Protein AF-0000000086641698 (afdb_homodimer)

Organism: NCBI:txid1208366

Solvent-accessible surface area (backbone atoms only — not comparable to full-atom values): 27153 Å² total; per-residue (Å²): 134,84,74,80,76,76,81,77,78,79,75,74,77,70,76,66,79,63,76,52,84,82,60,64,44,71,42,76,59,88,36,55,26,31,39,32,18,18,90,79,45,37,38,36,30,27,41,61,54,56,45,36,65,52,12,66,53,47,30,50,51,52,49,49,42,51,72,50,19,80,59,59,60,60,48,51,89,94,54,63,51,75,45,80,40,60,89,43,60,41,68,28,50,52,45,49,49,27,45,26,51,39,20,39,66,83,50,67,71,73,55,70,70,46,48,31,47,29,22,53,49,23,55,74,36,59,32,37,72,40,39,45,43,52,49,60,56,68,56,61,61,59,70,87,73,57,84,45,69,67,57,36,49,45,48,29,53,23,17,57,54,50,68,35,49,67,44,24,18,54,29,39,24,44,52,40,69,75,44,88,69,85,49,57,68,60,13,67,68,34,97,48,46,68,59,22,46,53,50,40,51,38,39,54,50,39,36,54,50,22,61,75,67,72,44,95,56,54,43,47,51,60,24,48,76,66,45,84,87,47,48,74,53,87,44,92,82,49,82,57,64,81,65,75,112,137,81,76,79,75,75,81,76,76,78,76,74,78,70,76,65,81,61,75,52,84,82,61,64,43,71,42,75,61,89,36,53,26,30,39,32,18,17,89,79,46,36,38,36,30,27,41,60,55,58,46,35,65,51,12,67,53,48,30,53,51,53,49,49,42,50,62,73,48,58,63,63,57,56,40,51,89,93,53,63,46,74,44,80,39,60,89,42,60,41,68,27,49,52,46,49,50,26,44,26,52,39,21,38,68,82,52,69,73,73,55,69,70,46,49,32,48,28,23,53,49,23,54,74,34,59,31,36,72,37,38,45,42,53,47,58,56,66,56,62,60,58,70,87,74,58,85,45,71,67,57,35,50,45,48,28,53,23,18,57,54,49,67,35,48,66,44,24,17,54,30,40,22,44,51,40,70,76,44,87,69,85,48,58,70,60,14,67,67,34,96,47,46,67,59,22,45,52,51,40,52,38,39,52,51,38,36,55,51,22,61,75,67,72,44,95,57,54,42,46,50,59,25,48,76,66,47,83,89,46,48,74,54,86,44,91,81,49,83,57,62,83,65,76,113

Radius of gyration: 26.43 Å; Cα contacts (8 Å, |Δi|>4): 694; chains: 2; bounding box: 68×69×90 Å

InterPro domains:
  IPR000210 BTB/POZ domain [PF00651] (33-127)
  IPR000210 BTB/POZ domain [PS50097] (31-109)
  IPR011333 SKP1/BTB/POZ domain superfamily [G3DSA:3.30.710.10] (27-139)
  IPR011333 SKP1/BTB/POZ domain superfamily [SSF54695] (33-128)

pLDDT: mean 86.02, std 19.53, range [28.25, 98.62]

Structure (mmCIF, N/CA/C/O backbone):
data_AF-0000000086641698-model_v1
#
loop_
_entity.id
_entity.type
_entity.pdbx_description
1 polymer 'BTB domain-containing protein'
#
loop_
_atom_site.group_PDB
_atom_site.id
_atom_site.type_symbol
_atom_site.label_atom_id
_atom_site.label_alt_id
_atom_site.label_comp_id
_atom_site.label_asym_id
_atom_site.label_entity_id
_atom_site.label_seq_id
_atom_site.pdbx_PDB_ins_code
_atom_site.Cartn_x
_atom_site.Cartn_y
_atom_site.Cartn_z
_atom_site.occupancy
_atom_site.B_iso_or_equiv
_atom_site.auth_seq_id
_atom_site.auth_comp_id
_atom_site.auth_asym_id
_atom_site.auth_atom_id
_atom_site.pdbx_PDB_model_num
ATOM 1 N N . MET A 1 1 ? -33.281 34.219 -40.094 1 29.45 1 MET A N 1
ATOM 2 C CA . MET A 1 1 ? -31.969 33.594 -40.031 1 29.45 1 MET A CA 1
ATOM 3 C C . MET A 1 1 ? -31.844 32.719 -38.75 1 29.45 1 MET A C 1
ATOM 5 O O . MET A 1 1 ? -31.984 33.219 -37.656 1 29.45 1 MET A O 1
ATOM 9 N N . SER A 1 2 ? -32.188 31.422 -38.844 1 29.84 2 SER A N 1
ATOM 10 C CA . SER A 1 2 ? -32.469 30.391 -37.844 1 29.84 2 SER A CA 1
ATOM 11 C C . SER A 1 2 ? -31.203 30.047 -37.031 1 29.84 2 SER A C 1
ATOM 13 O O . SER A 1 2 ? -30.125 29.859 -37.594 1 29.84 2 SER A O 1
ATOM 15 N N . ALA A 1 3 ? -31.156 30.562 -35.781 1 38.22 3 ALA A N 1
ATOM 16 C CA . ALA A 1 3 ? -30.062 30.469 -34.844 1 38.22 3 ALA A CA 1
ATOM 17 C C . ALA A 1 3 ? -29.594 29.016 -34.688 1 38.22 3 ALA A C 1
ATOM 19 O O . ALA A 1 3 ? -30.422 28.109 -34.5 1 38.22 3 ALA A O 1
ATOM 20 N N . PRO A 1 4 ? -28.344 28.719 -35.125 1 36.47 4 PRO A N 1
ATOM 21 C CA . PRO A 1 4 ? -27.922 27.312 -35.125 1 36.47 4 PRO A CA 1
ATOM 22 C C . PRO A 1 4 ? -27.953 26.688 -33.75 1 36.47 4 PRO A C 1
ATOM 24 O O . PRO A 1 4 ? -27.812 27.391 -32.75 1 36.47 4 PRO A O 1
ATOM 27 N N . SER A 1 5 ? -28.781 25.594 -33.531 1 37.72 5 SER A N 1
ATOM 28 C CA . SER A 1 5 ? -29.031 24.828 -32.344 1 37.72 5 SER A CA 1
ATOM 29 C C . SER A 1 5 ? -27.734 24.328 -31.703 1 37.72 5 SER A C 1
ATOM 31 O O . SER A 1 5 ? -26.812 23.922 -32.406 1 37.72 5 SER A O 1
ATOM 33 N N . PRO A 1 6 ? -27.375 24.875 -30.516 1 36.81 6 PRO A N 1
ATOM 34 C CA . PRO A 1 6 ? -26.094 24.578 -29.875 1 36.81 6 PRO A CA 1
ATOM 35 C C . PRO A 1 6 ? -25.781 23.094 -29.828 1 36.81 6 PRO A C 1
ATOM 37 O O . PRO A 1 6 ? -26.688 22.266 -29.828 1 36.81 6 PRO A O 1
ATOM 40 N N . PRO A 1 7 ? -24.562 22.641 -30.312 1 34.31 7 PRO A N 1
ATOM 41 C CA . PRO A 1 7 ? -24.188 21.219 -30.344 1 34.31 7 PRO A CA 1
ATOM 42 C C . PRO A 1 7 ? -24.375 20.531 -28.984 1 34.31 7 PRO A C 1
ATOM 44 O O . PRO A 1 7 ? -24.312 21.172 -27.953 1 34.31 7 PRO A O 1
ATOM 47 N N . THR A 1 8 ? -25.234 19.484 -28.938 1 31.66 8 THR A N 1
ATOM 48 C CA . THR A 1 8 ? -25.578 18.578 -27.844 1 31.66 8 THR A CA 1
ATOM 49 C C . THR A 1 8 ? -24.312 18.078 -27.141 1 31.66 8 THR A C 1
ATOM 51 O O . THR A 1 8 ? -23.375 17.641 -27.812 1 31.66 8 THR A O 1
ATOM 54 N N . ALA A 1 9 ? -24.094 18.5 -25.938 1 30.19 9 ALA A N 1
ATOM 55 C CA . ALA A 1 9 ? -23.047 18.141 -25 1 30.19 9 ALA A CA 1
ATOM 56 C C . ALA A 1 9 ? -22.797 16.625 -25.016 1 30.19 9 ALA A C 1
ATOM 58 O O . ALA A 1 9 ? -23.734 15.836 -24.906 1 30.19 9 ALA A O 1
ATOM 59 N N . ASP A 1 10 ? -21.766 16.125 -25.688 1 28.59 10 ASP A N 1
ATOM 60 C CA . ASP A 1 10 ? -21.281 14.75 -25.734 1 28.59 10 ASP A CA 1
ATOM 61 C C . ASP A 1 10 ? -21.25 14.125 -24.344 1 28.59 10 ASP A C 1
ATOM 63 O O . ASP A 1 10 ? -20.734 14.719 -23.406 1 28.59 10 ASP A O 1
ATOM 67 N N . ASN A 1 11 ? -22.344 13.398 -24 1 29.94 11 ASN A N 1
ATOM 68 C CA . ASN A 1 11 ? -22.531 12.523 -22.844 1 29.94 11 ASN A CA 1
ATOM 69 C C . ASN A 1 11 ? -21.25 11.758 -22.5 1 29.94 11 ASN A C 1
ATOM 71 O O . ASN A 1 11 ? -20.797 10.93 -23.297 1 29.94 11 ASN A O 1
ATOM 75 N N . GLY A 1 12 ? -20.312 12.414 -21.922 1 28.98 12 GLY A N 1
ATOM 76 C CA . GLY A 1 12 ? -19.141 11.75 -21.391 1 28.98 12 GLY A CA 1
ATOM 77 C C . GLY A 1 12 ? -19.422 10.367 -20.844 1 28.98 12 GLY A C 1
ATOM 78 O O . GLY A 1 12 ? -20.391 10.172 -20.094 1 28.98 12 GLY A O 1
ATOM 79 N N . ASN A 1 13 ? -19.109 9.305 -21.594 1 28.78 13 ASN A N 1
ATOM 80 C CA . ASN A 1 13 ? -19.141 7.867 -21.344 1 28.78 13 ASN A CA 1
ATOM 81 C C . ASN A 1 13 ? -18.703 7.535 -19.922 1 28.78 13 ASN A C 1
ATOM 83 O O . ASN A 1 13 ? -17.516 7.621 -19.609 1 28.78 13 ASN A O 1
ATOM 87 N N . LYS A 1 14 ? -19.438 7.914 -18.953 1 30.73 14 LYS A N 1
ATOM 88 C CA . LYS A 1 14 ? -19.281 7.258 -17.656 1 30.73 14 LYS A CA 1
ATOM 89 C C . LYS A 1 14 ? -19.047 5.758 -17.812 1 30.73 14 LYS A C 1
ATOM 91 O O . LYS A 1 14 ? -19.953 5.012 -18.172 1 30.73 14 LYS A O 1
ATOM 96 N N . ASN A 1 15 ? -17.984 5.309 -18.312 1 30.55 15 ASN A N 1
ATOM 97 C CA . ASN A 1 15 ? -17.656 3.891 -18.312 1 30.55 15 ASN A CA 1
ATOM 98 C C . ASN A 1 15 ? -18.125 3.197 -17.047 1 30.55 15 ASN A C 1
ATOM 100 O O . ASN A 1 15 ? -17.531 3.363 -15.977 1 30.55 15 ASN A O 1
ATOM 104 N N . SER A 1 16 ? -19.406 3.166 -16.828 1 32.75 16 SER A N 1
ATOM 105 C CA . SER A 1 16 ? -20.016 2.234 -15.883 1 32.75 16 SER A CA 1
ATOM 106 C C . SER A 1 16 ? -19.328 0.874 -15.93 1 32.75 16 SER A C 1
ATOM 108 O O . SER A 1 16 ? -19.281 0.229 -16.984 1 32.75 16 SER A O 1
ATOM 110 N N . PHE A 1 17 ? -18.281 0.65 -15.312 1 34.56 17 PHE A N 1
ATOM 111 C CA . PHE A 1 17 ? -17.891 -0.729 -15.047 1 34.56 17 PHE A CA 1
ATOM 112 C C . PHE A 1 17 ? -19.109 -1.594 -14.766 1 34.56 17 PHE A C 1
ATOM 114 O O . PHE A 1 17 ? -19.562 -1.683 -13.625 1 34.56 17 PHE A O 1
ATOM 121 N N . ILE A 1 18 ? -20.156 -1.418 -15.438 1 35.5 18 ILE A N 1
ATOM 122 C CA . ILE A 1 18 ? -21.172 -2.457 -15.383 1 35.5 18 ILE A CA 1
ATOM 123 C C . ILE A 1 18 ? -20.531 -3.828 -15.555 1 35.5 18 ILE A C 1
ATOM 125 O O . ILE A 1 18 ? -19.953 -4.121 -16.609 1 35.5 18 ILE A O 1
ATOM 129 N N . LEU A 1 19 ? -19.906 -4.496 -14.539 1 41.38 19 LEU A N 1
ATOM 130 C CA . LEU A 1 19 ? -19.734 -5.938 -14.688 1 41.38 19 LEU A CA 1
ATOM 131 C C . LEU A 1 19 ? -20.891 -6.547 -15.453 1 41.38 19 LEU A C 1
ATOM 133 O O . LEU A 1 19 ? -22.016 -6.625 -14.938 1 41.38 19 LEU A O 1
ATOM 137 N N . SER A 1 20 ? -21.203 -6.246 -16.547 1 41.31 20 SER A N 1
ATOM 138 C CA . SER A 1 20 ? -22.203 -7.043 -17.234 1 41.31 20 SER A CA 1
ATOM 139 C C . SER A 1 20 ? -22.156 -8.5 -16.781 1 41.31 20 SER A C 1
ATOM 141 O O . SER A 1 20 ? -21.141 -8.969 -16.281 1 41.31 20 SER A O 1
ATOM 143 N N . ALA A 1 21 ? -23.297 -9.297 -16.734 1 44.22 21 ALA A N 1
ATOM 144 C CA . ALA A 1 21 ? -23.547 -10.68 -16.344 1 44.22 21 ALA A CA 1
ATOM 145 C C . ALA A 1 21 ? -22.328 -11.555 -16.594 1 44.22 21 ALA A C 1
ATOM 147 O O . ALA A 1 21 ? -21.984 -12.398 -15.758 1 44.22 21 ALA A O 1
ATOM 148 N N . VAL A 1 22 ? -21.688 -11.648 -17.828 1 52.91 22 VAL A N 1
ATOM 149 C CA . VAL A 1 22 ? -20.875 -12.75 -18.328 1 52.91 22 VAL A CA 1
ATOM 150 C C . VAL A 1 22 ? -19.406 -12.492 -18.016 1 52.91 22 VAL A C 1
ATOM 152 O O . VAL A 1 22 ? -18.578 -13.406 -18.078 1 52.91 22 VAL A O 1
ATOM 155 N N . ASP A 1 23 ? -18.906 -11.25 -17.672 1 78.38 23 ASP A N 1
ATOM 156 C CA . ASP A 1 23 ? -17.453 -11.102 -17.734 1 78.38 23 ASP A CA 1
ATOM 157 C C . ASP A 1 23 ? -16.812 -11.445 -16.391 1 78.38 23 ASP A C 1
ATOM 159 O O . ASP A 1 23 ? -17.266 -10.977 -15.352 1 78.38 23 ASP A O 1
ATOM 163 N N . ILE A 1 24 ? -16.188 -12.508 -16.375 1 89.75 24 ILE A N 1
ATOM 164 C CA . ILE A 1 24 ? -15.438 -13.008 -15.234 1 89.75 24 ILE A CA 1
ATOM 165 C C . ILE A 1 24 ? -14.242 -12.102 -14.961 1 89.75 24 ILE A C 1
ATOM 167 O O . ILE A 1 24 ? -13.375 -11.938 -15.82 1 89.75 24 ILE A O 1
ATOM 171 N N . ALA A 1 25 ? -14.281 -11.32 -13.836 1 94.69 25 ALA A N 1
ATOM 172 C CA . ALA A 1 25 ? -13.133 -10.508 -13.438 1 94.69 25 ALA A CA 1
ATOM 173 C C . ALA A 1 25 ? -11.945 -11.391 -13.062 1 94.69 25 ALA A C 1
ATOM 175 O O . ALA A 1 25 ? -12.117 -12.422 -12.398 1 94.69 25 ALA A O 1
ATOM 176 N N . GLN A 1 26 ? -10.766 -10.984 -13.5 1 94.69 26 GLN A N 1
ATOM 177 C CA . GLN A 1 26 ? -9.57 -11.781 -13.25 1 94.69 26 GLN A CA 1
ATOM 178 C C . GLN A 1 26 ? -8.703 -11.141 -12.164 1 94.69 26 GLN A C 1
ATOM 180 O O . GLN A 1 26 ? -8.453 -9.938 -12.195 1 94.69 26 GLN A O 1
ATOM 185 N N . VAL A 1 27 ? -8.289 -11.859 -11.18 1 95.75 27 VAL A N 1
ATOM 186 C CA . VAL A 1 27 ? -7.242 -11.492 -10.234 1 95.75 27 VAL A CA 1
ATOM 187 C C . VAL A 1 27 ? -6.016 -12.375 -10.453 1 95.75 27 VAL A C 1
ATOM 189 O O . VAL A 1 27 ? -6.023 -13.555 -10.109 1 95.75 27 VAL A O 1
ATOM 192 N N . GLY A 1 28 ? -4.938 -11.75 -10.938 1 93.44 28 GLY A N 1
ATOM 193 C CA . GLY A 1 28 ? -3.791 -12.547 -11.344 1 93.44 28 GLY A CA 1
ATOM 194 C C . GLY A 1 28 ? -4.051 -13.375 -12.594 1 93.44 28 GLY A C 1
ATOM 195 O O . GLY A 1 28 ? -4.895 -13.016 -13.414 1 93.44 28 GLY A O 1
ATOM 196 N N . GLU A 1 29 ? -3.189 -14.43 -12.688 1 88.56 29 GLU A N 1
ATOM 197 C CA . GLU A 1 29 ? -3.322 -15.305 -13.844 1 88.56 29 GLU A CA 1
ATOM 198 C C . GLU A 1 29 ? -3.541 -16.75 -13.422 1 88.56 29 GLU A C 1
ATOM 200 O O . GLU A 1 29 ? -3.082 -17.172 -12.359 1 88.56 29 GLU A O 1
ATOM 205 N N . ASN A 1 30 ? -4.383 -17.469 -14.188 1 86.5 30 ASN A N 1
ATOM 206 C CA . ASN A 1 30 ? -4.57 -18.906 -14.07 1 86.5 30 ASN A CA 1
ATOM 207 C C . ASN A 1 30 ? -5.191 -19.281 -12.727 1 86.5 30 ASN A C 1
ATOM 209 O O . ASN A 1 30 ? -4.773 -20.25 -12.086 1 86.5 30 ASN A O 1
ATOM 213 N N . GLY A 1 31 ? -6.125 -18.438 -12.32 1 89.38 31 GLY A N 1
ATOM 214 C CA . GLY A 1 31 ? -6.883 -18.812 -11.141 1 89.38 31 GLY A CA 1
ATOM 215 C C . GLY A 1 31 ? -7.738 -20.047 -11.344 1 89.38 31 GLY A C 1
ATOM 216 O O . GLY A 1 31 ? -8.312 -20.25 -12.422 1 89.38 31 GLY A O 1
ATOM 217 N N . HIS A 1 32 ? -7.855 -20.844 -10.312 1 87.88 32 HIS A N 1
ATOM 218 C CA . HIS A 1 32 ? -8.586 -22.094 -10.492 1 87.88 32 HIS A CA 1
ATOM 219 C C . HIS A 1 32 ? -9.852 -22.109 -9.648 1 87.88 32 HIS A C 1
ATOM 221 O O . HIS A 1 32 ? -10.469 -23.172 -9.484 1 87.88 32 HIS A O 1
ATOM 227 N N . VAL A 1 33 ? -10.227 -21.062 -9.055 1 93.19 33 VAL A N 1
ATOM 228 C CA . VAL A 1 33 ? -11.477 -20.906 -8.312 1 93.19 33 VAL A CA 1
ATOM 229 C C . VAL A 1 33 ? -12.281 -19.75 -8.883 1 93.19 33 VAL A C 1
ATOM 231 O O . VAL A 1 33 ? -11.719 -18.734 -9.289 1 93.19 33 VAL A O 1
ATOM 234 N N . ILE A 1 34 ? -13.547 -19.891 -8.922 1 95.06 34 ILE A N 1
ATOM 235 C CA . ILE A 1 34 ? -14.461 -18.812 -9.289 1 95.06 34 ILE A CA 1
ATOM 236 C C . ILE A 1 34 ? -15.305 -18.422 -8.086 1 95.06 34 ILE A C 1
ATOM 238 O O . ILE A 1 34 ? -16.031 -19.25 -7.527 1 95.06 34 ILE A O 1
ATOM 242 N N . LEU A 1 35 ? -15.188 -17.234 -7.625 1 95.5 35 LEU A N 1
ATOM 243 C CA . LEU A 1 35 ? -16.062 -16.688 -6.605 1 95.5 35 LEU A CA 1
ATOM 244 C C . LEU A 1 35 ? -17.328 -16.078 -7.234 1 95.5 35 LEU A C 1
ATOM 246 O O . LEU A 1 35 ? -17.234 -15.25 -8.141 1 95.5 35 LEU A O 1
ATOM 250 N N . VAL A 1 36 ? -18.438 -16.547 -6.852 1 96.31 36 VAL A N 1
ATOM 251 C CA . VAL A 1 36 ? -19.719 -15.969 -7.258 1 96.31 36 VAL A CA 1
ATOM 252 C C . VAL A 1 36 ? -20.234 -15.047 -6.164 1 96.31 36 VAL A C 1
ATOM 254 O O . VAL A 1 36 ? -20.688 -15.508 -5.109 1 96.31 36 VAL A O 1
ATOM 257 N N . VAL A 1 37 ? -20.281 -13.773 -6.438 1 96.75 37 VAL A N 1
ATOM 258 C CA . VAL A 1 37 ? -20.359 -12.797 -5.355 1 96.75 37 VAL A CA 1
ATOM 259 C C . VAL A 1 37 ? -21.625 -11.969 -5.496 1 96.75 37 VAL A C 1
ATOM 261 O O . VAL A 1 37 ? -21.922 -11.453 -6.574 1 96.75 37 VAL A O 1
ATOM 264 N N . GLY A 1 38 ? -22.391 -11.82 -4.391 1 95.06 38 GLY A N 1
ATOM 265 C CA . GLY A 1 38 ? -23.516 -10.906 -4.285 1 95.06 38 GLY A CA 1
ATOM 266 C C . GLY A 1 38 ? -24.75 -11.391 -5.016 1 95.06 38 GLY A C 1
ATOM 267 O O . GLY A 1 38 ? -24.719 -12.438 -5.66 1 95.06 38 GLY A O 1
ATOM 268 N N . PRO A 1 39 ? -25.75 -10.586 -4.883 1 91.69 39 PRO A N 1
ATOM 269 C CA . PRO A 1 39 ? -27.031 -10.938 -5.531 1 91.69 39 PRO A CA 1
ATOM 270 C C . PRO A 1 39 ? -26.938 -10.898 -7.055 1 91.69 39 PRO A C 1
ATOM 272 O O . PRO A 1 39 ? -27.672 -11.625 -7.738 1 91.69 39 PRO A O 1
ATOM 275 N N . GLN A 1 40 ? -26.047 -10.141 -7.594 1 90.44 40 GLN A N 1
ATOM 276 C CA . GLN A 1 40 ? -25.859 -10.031 -9.039 1 90.44 40 GLN A CA 1
ATOM 277 C C . GLN A 1 40 ? -25 -11.164 -9.578 1 90.44 40 GLN A C 1
ATOM 279 O O . GLN A 1 40 ? -24.812 -11.289 -10.789 1 90.44 40 GLN A O 1
ATOM 284 N N . GLN A 1 41 ? -24.438 -11.891 -8.719 1 93.69 41 GLN A N 1
ATOM 285 C CA . GLN A 1 41 ? -23.641 -13.078 -9.047 1 93.69 41 GLN A CA 1
ATOM 286 C C . GLN A 1 41 ? -22.438 -12.711 -9.898 1 93.69 41 GLN A C 1
ATOM 288 O O . GLN A 1 41 ? -22.188 -13.352 -10.93 1 93.69 41 GLN A O 1
ATOM 293 N N . GLY A 1 42 ? -21.781 -11.641 -9.5 1 95.06 42 GLY A N 1
ATOM 294 C CA . GLY A 1 42 ? -20.516 -11.336 -10.148 1 95.06 42 GLY A CA 1
ATOM 295 C C . GLY A 1 42 ? -19.469 -12.422 -9.953 1 95.06 42 GLY A C 1
ATOM 296 O O . GLY A 1 42 ? -19.375 -13.008 -8.875 1 95.06 42 GLY A O 1
ATOM 297 N N . LYS A 1 43 ? -18.703 -12.688 -11.016 1 96.25 43 LYS A N 1
ATOM 298 C CA . LYS A 1 43 ? -17.734 -13.781 -10.961 1 96.25 43 LYS A CA 1
ATOM 299 C C . LYS A 1 43 ? -16.312 -13.25 -10.945 1 96.25 43 LYS A C 1
ATOM 301 O O . LYS A 1 43 ? -15.977 -12.312 -11.68 1 96.25 43 LYS A O 1
ATOM 306 N N . ILE A 1 44 ? -15.516 -13.844 -10.102 1 96.88 44 ILE A N 1
ATOM 307 C CA . ILE A 1 44 ? -14.109 -13.492 -9.953 1 96.88 44 ILE A CA 1
ATOM 308 C C . ILE A 1 44 ? -13.25 -14.758 -10.008 1 96.88 44 ILE A C 1
ATOM 310 O O . ILE A 1 44 ? -13.469 -15.695 -9.242 1 96.88 44 ILE A O 1
ATOM 314 N N . GLN A 1 45 ? -12.398 -14.766 -10.945 1 96 45 GLN A N 1
ATOM 315 C CA . GLN A 1 45 ? -11.461 -15.883 -11.039 1 96 45 GLN A CA 1
ATOM 316 C C . GLN A 1 45 ? -10.156 -15.578 -10.312 1 96 45 GLN A C 1
ATOM 318 O O . GLN A 1 45 ? -9.523 -14.547 -10.562 1 96 45 GLN A O 1
ATOM 323 N N . VAL A 1 46 ? -9.773 -16.453 -9.352 1 95.5 46 VAL A N 1
ATOM 324 C CA . VAL A 1 46 ? -8.617 -16.219 -8.492 1 95.5 46 VAL A CA 1
ATOM 325 C C . VAL A 1 46 ? -8.07 -17.547 -7.98 1 95.5 46 VAL A C 1
ATOM 327 O O . VAL A 1 46 ? -8.727 -18.578 -8.094 1 95.5 46 VAL A O 1
ATOM 330 N N . SER A 1 47 ? -6.879 -17.562 -7.523 1 93.44 47 SER A N 1
ATOM 331 C CA . SER A 1 47 ? -6.25 -18.75 -6.973 1 93.44 47 SER A CA 1
ATOM 332 C C . SER A 1 47 ? -6.703 -19 -5.535 1 93.44 47 SER A C 1
ATOM 334 O O . SER A 1 47 ? -6.738 -18.078 -4.723 1 93.44 47 SER A O 1
ATOM 336 N N . SER A 1 48 ? -7 -20.281 -5.199 1 92.75 48 SER A N 1
ATOM 337 C CA . SER A 1 48 ? -7.348 -20.625 -3.826 1 92.75 48 SER A CA 1
ATOM 338 C C . SER A 1 48 ? -6.152 -20.453 -2.893 1 92.75 48 SER A C 1
ATOM 340 O O . SER A 1 48 ? -6.316 -20.078 -1.729 1 92.75 48 SER A O 1
ATOM 342 N N . ASP A 1 49 ? -4.934 -20.75 -3.432 1 93 49 ASP A N 1
ATOM 343 C CA . ASP A 1 49 ? -3.725 -20.594 -2.623 1 93 49 ASP A CA 1
ATOM 344 C C . ASP A 1 49 ? -3.562 -19.156 -2.15 1 93 49 ASP A C 1
ATOM 346 O O . ASP A 1 49 ? -3.178 -18.906 -1.005 1 93 49 ASP A O 1
ATOM 350 N N . PHE A 1 50 ? -3.857 -18.297 -3.02 1 96.69 50 PHE A N 1
ATOM 351 C CA . PHE A 1 50 ? -3.754 -16.891 -2.678 1 96.69 50 PHE A CA 1
ATOM 352 C C . PHE A 1 50 ? -4.777 -16.516 -1.614 1 96.69 50 PHE A C 1
ATOM 354 O O . PHE A 1 50 ? -4.441 -15.859 -0.623 1 96.69 50 PHE A O 1
ATOM 361 N N . LEU A 1 51 ? -6.031 -16.875 -1.784 1 96.94 51 LEU A N 1
ATOM 362 C CA . LEU A 1 51 ? -7.094 -16.562 -0.836 1 96.94 51 LEU A CA 1
ATOM 363 C C . LEU A 1 51 ? -6.77 -17.125 0.548 1 96.94 51 LEU A C 1
ATOM 365 O O . LEU A 1 51 ? -6.914 -16.422 1.551 1 96.94 51 LEU A O 1
ATOM 369 N N . LYS A 1 52 ? -6.344 -18.391 0.576 1 95.81 52 LYS A N 1
ATOM 370 C CA . LYS A 1 52 ? -5.977 -19.016 1.846 1 95.81 52 LYS A CA 1
ATOM 371 C C . LYS A 1 52 ? -4.82 -18.266 2.506 1 95.81 52 LYS A C 1
ATOM 373 O O . LYS A 1 52 ? -4.762 -18.172 3.734 1 95.81 52 LYS A O 1
ATOM 378 N N . TYR A 1 53 ? -3.971 -17.812 1.728 1 96.31 53 TYR A N 1
ATOM 379 C CA . TYR A 1 53 ? -2.783 -17.141 2.229 1 96.31 53 TYR A CA 1
ATOM 380 C C . TYR A 1 53 ? -3.156 -15.828 2.918 1 96.31 53 TYR A C 1
ATOM 382 O O . TYR A 1 53 ? -2.594 -15.484 3.961 1 96.31 53 TYR A O 1
ATOM 390 N N . ILE A 1 54 ? -4.082 -15.055 2.379 1 97.56 54 ILE A N 1
ATOM 391 C CA . ILE A 1 54 ? -4.297 -13.688 2.848 1 97.56 54 ILE A CA 1
ATOM 392 C C . ILE A 1 54 ? -5.352 -13.688 3.953 1 97.56 54 ILE A C 1
ATOM 394 O O . ILE A 1 54 ? -5.414 -12.75 4.754 1 97.56 54 ILE A O 1
ATOM 398 N N . SER A 1 55 ? -6.152 -14.688 4.031 1 98.25 55 SER A N 1
ATOM 399 C CA . SER A 1 55 ? -7.305 -14.625 4.922 1 98.25 55 SER A CA 1
ATOM 400 C C . SER A 1 55 ? -7.488 -15.93 5.691 1 98.25 55 SER A C 1
ATOM 402 O O . SER A 1 55 ? -7.699 -16.984 5.09 1 98.25 55 SER A O 1
ATOM 404 N N . PRO A 1 56 ? -7.48 -15.883 7.004 1 97.62 56 PRO A N 1
ATOM 405 C CA . PRO A 1 56 ? -7.789 -17.094 7.773 1 97.62 56 PRO A CA 1
ATOM 406 C C . PRO A 1 56 ? -9.219 -17.578 7.555 1 97.62 56 PRO A C 1
ATOM 408 O O . PRO A 1 56 ? -9.484 -18.781 7.648 1 97.62 56 PRO A O 1
ATOM 411 N N . VAL A 1 57 ? -10.133 -16.672 7.305 1 97.62 57 VAL A N 1
ATOM 412 C CA . VAL A 1 57 ? -11.523 -17.016 7.035 1 97.62 57 VAL A CA 1
ATOM 413 C C . VAL A 1 57 ? -11.617 -17.828 5.746 1 97.62 57 VAL A C 1
ATOM 415 O O . VAL A 1 57 ? -12.25 -18.891 5.711 1 97.62 57 VAL A O 1
ATOM 418 N N . PHE A 1 58 ? -10.984 -17.391 4.645 1 96.5 58 PHE A N 1
ATOM 419 C CA . PHE A 1 58 ? -10.938 -18.156 3.402 1 96.5 58 PHE A CA 1
ATOM 420 C C . PHE A 1 58 ? -10.25 -19.5 3.613 1 96.5 58 PHE A C 1
ATOM 422 O O . PHE A 1 58 ? -10.688 -20.516 3.07 1 96.5 58 PHE A O 1
ATOM 429 N N . ARG A 1 59 ? -9.188 -19.469 4.391 1 96.06 59 ARG A N 1
ATOM 430 C CA . ARG A 1 59 ? -8.484 -20.719 4.66 1 96.06 59 ARG A CA 1
ATOM 431 C C . ARG A 1 59 ? -9.414 -21.734 5.32 1 96.06 59 ARG A C 1
ATOM 433 O O . ARG A 1 59 ? -9.461 -22.891 4.914 1 96.06 59 ARG A O 1
ATOM 440 N N . ALA A 1 60 ? -10.078 -21.297 6.359 1 95.38 60 ALA A N 1
ATOM 441 C CA . ALA A 1 60 ? -11.023 -22.172 7.043 1 95.38 60 ALA A CA 1
ATOM 442 C C . ALA A 1 60 ? -12.117 -22.656 6.09 1 95.38 60 ALA A C 1
ATOM 444 O O . ALA A 1 60 ? -12.5 -23.828 6.129 1 95.38 60 ALA A O 1
ATOM 445 N N . MET A 1 61 ? -12.578 -21.797 5.211 1 92.38 61 M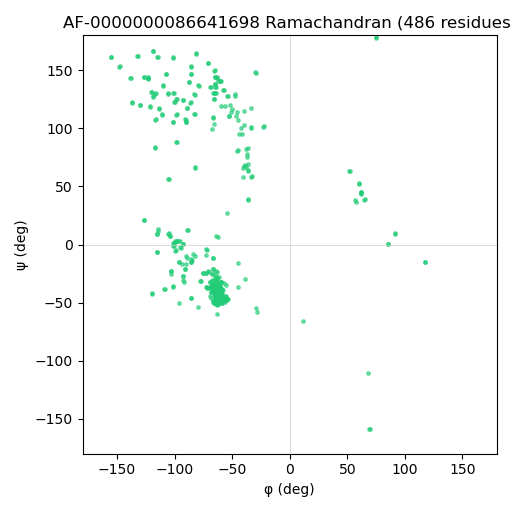ET A N 1
ATOM 446 C CA . MET A 1 61 ? -13.625 -22.125 4.246 1 92.38 61 MET A CA 1
ATOM 447 C C . MET A 1 61 ? -13.156 -23.219 3.289 1 92.38 61 MET A C 1
ATOM 449 O O . MET A 1 61 ? -13.859 -24.219 3.086 1 92.38 61 MET A O 1
ATOM 453 N N . PHE A 1 62 ? -11.945 -23.062 2.777 1 90.38 62 PHE A N 1
ATOM 454 C CA . PHE A 1 62 ? -11.414 -24.031 1.816 1 90.38 62 PHE A CA 1
ATOM 455 C C . PHE A 1 62 ? -11.07 -25.344 2.502 1 90.38 62 PHE A C 1
ATOM 457 O O . PHE A 1 62 ? -11.227 -26.422 1.911 1 90.38 62 PHE A O 1
ATOM 464 N N . ASN A 1 63 ? -10.586 -25.234 3.686 1 89.75 63 ASN A N 1
ATOM 465 C CA . ASN A 1 63 ? -10.32 -26.453 4.445 1 89.75 63 ASN A CA 1
ATOM 466 C C . ASN A 1 63 ? -11.594 -27.25 4.719 1 89.75 63 ASN A C 1
ATOM 468 O O . ASN A 1 63 ? -11.594 -28.469 4.676 1 89.75 63 ASN A O 1
ATOM 472 N N . SER A 1 64 ? -12.609 -26.531 5.078 1 87.25 64 SER A N 1
ATOM 473 C CA . SER A 1 64 ? -13.898 -27.172 5.309 1 87.25 64 SER A CA 1
ATOM 474 C C . SER A 1 64 ? -14.43 -27.828 4.035 1 87.25 64 SER A C 1
ATOM 476 O O . SER A 1 64 ? -14.969 -28.938 4.078 1 87.25 64 SER A O 1
ATOM 478 N N . LEU A 1 65 ? -14.219 -27.094 2.939 1 81.44 65 LEU A N 1
ATOM 479 C CA . LEU A 1 65 ? -14.656 -27.641 1.655 1 81.44 65 LEU A CA 1
ATOM 480 C C . LEU A 1 65 ? -13.875 -28.906 1.303 1 81.44 65 LEU A C 1
ATOM 482 O O . LEU A 1 65 ? -14.438 -29.844 0.751 1 81.44 65 LEU A O 1
ATOM 486 N N . MET A 1 66 ? -12.602 -28.906 1.613 1 76.31 66 MET A N 1
ATOM 487 C CA . MET A 1 66 ? -11.75 -30.062 1.351 1 76.31 66 ME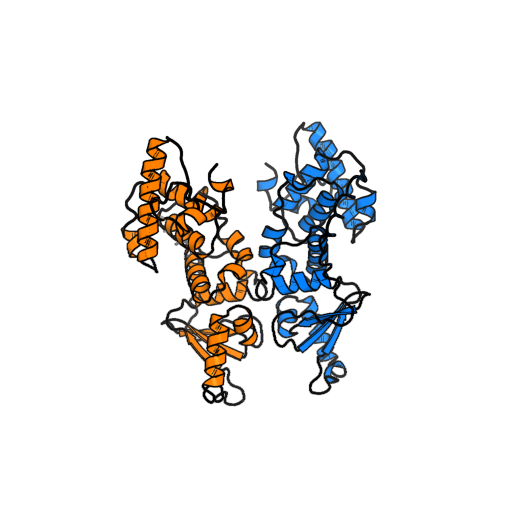T A CA 1
ATOM 488 C C . MET A 1 66 ? -12.141 -31.234 2.25 1 76.31 66 MET A C 1
ATOM 490 O O . MET A 1 66 ? -12.133 -32.375 1.812 1 76.31 66 MET A O 1
ATOM 494 N N . SER A 1 67 ? -12.305 -30.812 3.504 1 72 67 SER A N 1
ATOM 495 C CA . SER A 1 67 ? -12.719 -31.859 4.445 1 72 67 SER A CA 1
ATOM 496 C C . SER A 1 67 ? -14.07 -32.438 4.062 1 72 67 SER A C 1
ATOM 498 O O . SER A 1 67 ? -14.297 -33.656 4.207 1 72 67 SER A O 1
ATOM 500 N N . GLU A 1 68 ? -14.617 -31.25 3.783 1 62.22 68 GLU A N 1
ATOM 501 C CA . GLU A 1 68 ? -15.906 -31.75 3.316 1 62.22 68 GLU A CA 1
ATOM 502 C C . GLU A 1 68 ? -15.781 -32.406 1.947 1 62.22 68 GLU A C 1
ATOM 504 O O . GLU A 1 68 ? -16.766 -32.938 1.409 1 62.22 68 GLU A O 1
ATOM 509 N N . GLY A 1 69 ? -14.203 -32.062 1.388 1 51.19 69 GLY A N 1
ATOM 510 C CA . GLY A 1 69 ? -13.766 -32.688 0.153 1 51.19 69 GLY A CA 1
ATOM 511 C C . GLY A 1 69 ? -14.891 -33.344 -0.616 1 51.19 69 GLY A C 1
ATOM 512 O O . GLY A 1 69 ? -14.75 -33.656 -1.807 1 51.19 69 GLY A O 1
ATOM 513 N N . GLU A 1 70 ? -15.547 -34.562 0.07 1 50.66 70 GLU A N 1
ATOM 514 C CA . GLU A 1 70 ? -16.234 -35.5 -0.808 1 50.66 70 GLU A CA 1
ATOM 515 C C . GLU A 1 70 ? -17.094 -34.75 -1.83 1 50.66 70 GLU A C 1
ATOM 517 O O . GLU A 1 70 ? -17.234 -35.188 -2.973 1 50.66 70 GLU A O 1
ATOM 522 N N . ALA A 1 71 ? -17.344 -33.531 -1.588 1 44.53 71 ALA A N 1
ATOM 523 C CA . ALA A 1 71 ? -18.172 -32.719 -2.469 1 44.53 71 ALA A CA 1
ATOM 524 C C . ALA A 1 71 ? -17.312 -31.906 -3.434 1 44.53 71 ALA A C 1
ATOM 526 O O . ALA A 1 71 ? -17.672 -31.734 -4.598 1 44.53 71 ALA A O 1
ATOM 527 N N . LEU A 1 72 ? -16.172 -31.078 -3.01 1 48.09 72 LEU A N 1
ATOM 528 C CA . LEU A 1 72 ? -15.336 -30.406 -3.998 1 48.09 72 LEU A CA 1
ATOM 529 C C . LEU A 1 72 ? -14.609 -31.406 -4.887 1 48.09 72 LEU A C 1
ATOM 531 O O . LEU A 1 72 ? -13.961 -31.031 -5.863 1 48.09 72 LEU A O 1
ATOM 535 N N . ARG A 1 73 ? -14.375 -32.562 -4.375 1 44.41 73 ARG A N 1
ATOM 536 C CA . ARG A 1 73 ? -14 -33.656 -5.273 1 44.41 73 ARG A CA 1
ATOM 537 C C . ARG A 1 73 ? -14.797 -33.594 -6.574 1 44.41 73 ARG A C 1
ATOM 539 O O . ARG A 1 73 ? -14.516 -34.312 -7.516 1 44.41 73 ARG A O 1
ATOM 546 N N . ASN A 1 74 ? -15.961 -33.062 -6.363 1 43.22 74 ASN A N 1
ATOM 547 C CA . ASN A 1 74 ? -16.594 -32.969 -7.676 1 43.22 74 ASN A CA 1
ATOM 548 C C . ASN A 1 74 ? -15.836 -32.031 -8.609 1 43.22 74 ASN A C 1
ATOM 550 O O . ASN A 1 74 ? -16.422 -31.5 -9.555 1 43.22 74 ASN A O 1
ATOM 554 N N . LYS A 1 75 ? -14.664 -31.562 -8.172 1 48.16 75 LYS A N 1
ATOM 555 C CA . LYS A 1 75 ? -13.789 -31.062 -9.227 1 48.16 75 LYS A CA 1
ATOM 556 C C . LYS A 1 75 ? -13.836 -31.969 -10.453 1 48.16 75 LYS A C 1
ATOM 558 O O . LYS A 1 75 ? -13.43 -33.125 -10.391 1 48.16 75 LYS A O 1
ATOM 563 N N . VAL A 1 76 ? -14.898 -32 -11.023 1 44.81 76 VAL A N 1
ATOM 564 C CA . VAL A 1 76 ? -14.734 -32.625 -12.336 1 44.81 76 VAL A CA 1
ATOM 565 C C . VAL A 1 76 ? -13.43 -32.156 -12.969 1 44.81 76 VAL A C 1
ATOM 567 O O . VAL A 1 76 ? -13.07 -30.984 -12.883 1 44.81 76 VAL A O 1
ATOM 570 N N . ASP A 1 77 ? -12.406 -32.906 -13.227 1 51.53 77 ASP A N 1
ATOM 571 C CA . ASP A 1 77 ? -11.156 -32.719 -13.969 1 51.53 77 ASP A CA 1
ATOM 572 C C . ASP A 1 77 ? -11.273 -31.594 -14.984 1 51.53 77 ASP A C 1
ATOM 574 O O . ASP A 1 77 ? -12.195 -31.578 -15.805 1 51.53 77 ASP A O 1
ATOM 578 N N . GLY A 1 78 ? -10.781 -30.328 -14.844 1 59.38 78 GLY A N 1
ATOM 579 C CA . GLY A 1 78 ? -10.641 -29.297 -15.852 1 59.38 78 GLY A CA 1
ATOM 580 C C . GLY A 1 78 ? -11.469 -28.062 -15.555 1 59.38 78 GLY A C 1
ATOM 581 O O . GLY A 1 78 ? -11.305 -27.016 -16.203 1 59.38 78 GLY A O 1
ATOM 582 N N . PHE A 1 79 ? -12.562 -28.203 -14.492 1 66.5 79 PHE A N 1
ATOM 583 C CA . PHE A 1 79 ? -13.383 -27 -14.344 1 66.5 79 PHE A CA 1
ATOM 584 C C . PHE A 1 79 ? -13.062 -26.281 -13.039 1 66.5 79 PHE A C 1
ATOM 586 O O . PHE A 1 79 ? -12.742 -26.922 -12.031 1 66.5 79 PHE A O 1
ATOM 593 N N . PRO A 1 80 ? -13.125 -25.062 -13 1 77 80 PRO A N 1
ATOM 594 C CA . PRO A 1 80 ? -12.852 -24.281 -11.797 1 77 80 PRO A CA 1
ATOM 595 C C . PRO A 1 80 ? -13.906 -24.469 -10.711 1 77 80 PRO A C 1
ATOM 597 O O . PRO A 1 80 ? -15.086 -24.688 -11.016 1 77 80 PRO A O 1
ATOM 600 N N . VAL A 1 81 ? -13.547 -24.656 -9.422 1 83.62 81 VAL A N 1
ATOM 601 C CA . VAL A 1 81 ? -14.422 -24.75 -8.258 1 83.62 81 VAL A CA 1
ATOM 602 C C . VAL A 1 81 ? -15.133 -23.406 -8.047 1 83.62 81 VAL A C 1
ATOM 604 O O . VAL A 1 81 ? -14.508 -22.344 -8.125 1 83.62 81 VAL A O 1
ATOM 607 N N . GLU A 1 82 ? -16.406 -23.438 -7.883 1 89.56 82 GLU A N 1
ATOM 608 C CA . GLU A 1 82 ? -17.172 -22.219 -7.629 1 89.56 82 GLU A CA 1
ATOM 609 C C . GLU A 1 82 ? -17.5 -22.078 -6.148 1 89.56 82 GLU A C 1
ATOM 611 O O . GLU A 1 82 ? -17.953 -23.031 -5.508 1 89.56 82 GLU A O 1
ATOM 616 N N . ILE A 1 83 ? -17.25 -21 -5.594 1 92.19 83 ILE A N 1
ATOM 617 C CA . ILE A 1 83 ? -17.578 -20.641 -4.223 1 92.19 83 ILE A CA 1
ATOM 618 C C . ILE A 1 83 ? -18.562 -19.469 -4.219 1 92.19 83 ILE A C 1
ATOM 620 O O . ILE A 1 83 ? -18.281 -18.422 -4.824 1 92.19 83 ILE A O 1
ATOM 624 N N . VAL A 1 84 ? -19.641 -19.609 -3.471 1 93.88 84 VAL A N 1
ATOM 625 C CA . VAL A 1 84 ? -20.672 -18.578 -3.479 1 93.88 84 VAL A CA 1
ATOM 626 C C . VAL A 1 84 ? -20.531 -17.688 -2.25 1 93.88 84 VAL A C 1
ATOM 628 O O . VAL A 1 84 ? -20.484 -18.172 -1.12 1 93.88 84 VAL A O 1
ATOM 631 N N . LEU A 1 85 ? -20.375 -16.453 -2.443 1 95.69 85 LEU A N 1
ATOM 632 C CA . LEU A 1 85 ? -20.359 -15.406 -1.421 1 95.69 85 LEU A CA 1
ATOM 633 C C . LEU A 1 85 ? -21.516 -14.43 -1.624 1 95.69 85 LEU A C 1
ATOM 635 O O . LEU A 1 85 ? -21.297 -13.297 -2.062 1 95.69 85 LEU A O 1
ATOM 639 N N . SER A 1 86 ? -22.672 -14.734 -1.144 1 94.56 86 SER A N 1
ATOM 640 C CA . SER A 1 86 ? -23.938 -14.102 -1.521 1 94.56 86 SER A CA 1
ATOM 641 C C . SER A 1 86 ? -24.062 -12.719 -0.902 1 94.56 86 SER A C 1
ATOM 643 O O . SER A 1 86 ? -24.719 -11.836 -1.469 1 94.56 86 SER A O 1
ATOM 645 N N . ASP A 1 87 ? -23.406 -12.438 0.177 1 93.44 87 ASP A N 1
ATOM 646 C CA . ASP A 1 87 ? -23.672 -11.219 0.937 1 93.44 87 ASP A CA 1
ATOM 647 C C . ASP A 1 87 ? -22.625 -10.148 0.636 1 93.44 87 ASP A C 1
ATOM 649 O O . ASP A 1 87 ? -22.703 -9.031 1.151 1 93.44 87 ASP A O 1
ATOM 653 N N . ASP A 1 88 ? -21.703 -10.516 -0.26 1 95.19 88 ASP A N 1
ATOM 654 C CA . ASP A 1 88 ? -20.578 -9.609 -0.466 1 95.19 88 ASP A CA 1
ATOM 655 C C . ASP A 1 88 ? -20.766 -8.781 -1.738 1 95.19 88 ASP A C 1
ATOM 657 O O . ASP A 1 88 ? -21.641 -9.086 -2.557 1 95.19 88 ASP A O 1
ATOM 661 N N . ASN A 1 89 ? -20.047 -7.625 -1.862 1 95.25 89 ASN A N 1
ATOM 662 C CA . ASN A 1 89 ? -20.047 -6.746 -3.029 1 95.25 89 ASN A CA 1
ATOM 663 C C . ASN A 1 89 ? -18.969 -7.16 -4.031 1 95.25 89 ASN A C 1
ATOM 665 O O . ASN A 1 89 ? -17.781 -7.141 -3.717 1 95.25 89 ASN A O 1
ATOM 669 N N . PRO A 1 90 ? -19.344 -7.547 -5.23 1 95.75 90 PRO A N 1
ATOM 670 C CA . PRO A 1 90 ? -18.375 -8.102 -6.176 1 95.75 90 PRO A CA 1
ATOM 671 C C . PRO A 1 90 ? -17.297 -7.094 -6.562 1 95.75 90 PRO A C 1
ATOM 673 O O . PRO A 1 90 ? -16.109 -7.453 -6.641 1 95.75 90 PRO A O 1
ATOM 676 N N . ARG A 1 91 ? -17.656 -5.875 -6.812 1 95.12 91 ARG A N 1
ATOM 677 C CA . ARG A 1 91 ? -16.672 -4.871 -7.215 1 95.12 91 ARG A CA 1
ATOM 678 C C . ARG A 1 91 ? -15.664 -4.609 -6.094 1 95.12 91 ARG A C 1
ATOM 680 O O . ARG A 1 91 ? -14.461 -4.547 -6.336 1 95.12 91 ARG A O 1
ATOM 687 N N . ALA A 1 92 ? -16.141 -4.469 -4.887 1 96.25 92 ALA A N 1
ATOM 688 C CA . ALA A 1 92 ? -15.258 -4.258 -3.74 1 96.25 92 ALA A CA 1
ATOM 689 C C . ALA A 1 92 ? -14.281 -5.414 -3.576 1 96.25 92 ALA A C 1
ATOM 691 O O . ALA A 1 92 ? -13.102 -5.203 -3.275 1 96.25 92 ALA A O 1
ATOM 692 N N . LEU A 1 93 ? -14.812 -6.582 -3.768 1 97.38 93 LEU A N 1
ATOM 693 C CA . LEU A 1 93 ? -13.969 -7.766 -3.617 1 97.38 93 LEU A CA 1
ATOM 694 C C . LEU A 1 93 ? -12.867 -7.789 -4.668 1 97.38 93 LEU A C 1
ATOM 696 O O . LEU A 1 93 ? -11.711 -8.062 -4.352 1 97.38 93 LEU A O 1
ATOM 700 N N . VAL A 1 94 ? -13.188 -7.48 -5.914 1 97.19 94 VAL A N 1
ATOM 701 C CA . VAL A 1 94 ? -12.195 -7.441 -6.992 1 97.19 94 VAL A CA 1
ATOM 702 C C . VAL A 1 94 ? -11.109 -6.422 -6.66 1 97.19 94 VAL A C 1
ATOM 704 O O . VAL A 1 94 ? -9.922 -6.711 -6.789 1 97.19 94 VAL A O 1
ATOM 707 N N . LEU A 1 95 ? -11.523 -5.254 -6.242 1 97.88 95 LEU A N 1
ATOM 708 C CA . LEU A 1 95 ? -10.586 -4.18 -5.949 1 97.88 95 LEU A CA 1
ATOM 709 C C . LEU A 1 95 ? -9.68 -4.559 -4.781 1 97.88 95 LEU A C 1
ATOM 711 O O . LEU A 1 95 ? -8.461 -4.348 -4.84 1 97.88 95 LEU A O 1
ATOM 715 N N . ALA A 1 96 ? -10.25 -5.137 -3.764 1 98.38 96 ALA A N 1
ATOM 716 C CA . ALA A 1 96 ? -9.461 -5.555 -2.605 1 98.38 96 ALA A CA 1
ATOM 717 C C . ALA A 1 96 ? -8.438 -6.617 -2.996 1 98.38 96 ALA A C 1
ATOM 719 O O . ALA A 1 96 ? -7.262 -6.516 -2.631 1 98.38 96 ALA A O 1
ATOM 720 N N . LEU A 1 97 ? -8.891 -7.598 -3.732 1 98.31 97 LEU A N 1
ATOM 721 C CA . LEU A 1 97 ? -8.016 -8.695 -4.113 1 98.31 97 LEU A CA 1
ATOM 722 C C . LEU A 1 97 ? -6.926 -8.219 -5.07 1 98.31 97 LEU A C 1
ATOM 724 O O . LEU A 1 97 ? -5.773 -8.648 -4.969 1 98.31 97 LEU A O 1
ATOM 728 N N . ARG A 1 98 ? -7.262 -7.336 -5.941 1 98 98 ARG A N 1
ATOM 729 C CA . ARG A 1 98 ? -6.277 -6.801 -6.879 1 98 98 ARG A CA 1
ATOM 730 C C . ARG A 1 98 ? -5.254 -5.926 -6.156 1 98 98 ARG A C 1
ATOM 732 O O . ARG A 1 98 ? -4.082 -5.887 -6.543 1 98 98 ARG A O 1
ATOM 739 N N . ALA A 1 99 ? -5.656 -5.254 -5.125 1 98.31 99 ALA A N 1
ATOM 740 C CA . ALA A 1 99 ? -4.723 -4.473 -4.312 1 98.31 99 ALA A CA 1
ATOM 741 C C . ALA A 1 99 ? -3.742 -5.383 -3.578 1 98.31 99 ALA A C 1
ATOM 743 O O . ALA A 1 99 ? -2.586 -5.012 -3.363 1 98.31 99 ALA A O 1
ATOM 744 N N . LEU A 1 100 ? -4.207 -6.535 -3.264 1 98.38 100 LEU A N 1
ATOM 745 C CA . LEU A 1 100 ? -3.393 -7.441 -2.461 1 98.38 100 LEU A CA 1
ATOM 746 C C . LEU A 1 100 ? -2.58 -8.375 -3.35 1 98.38 100 LEU A C 1
ATOM 748 O O . LEU A 1 100 ? -1.549 -8.906 -2.926 1 98.38 100 LEU A O 1
ATOM 752 N N . TYR A 1 101 ? -3.061 -8.648 -4.535 1 97.88 101 TYR A N 1
ATOM 753 C CA . TYR A 1 101 ? -2.342 -9.484 -5.484 1 97.88 101 TYR A CA 1
ATOM 754 C C . TYR A 1 101 ? -1.587 -8.641 -6.5 1 97.88 101 TYR A C 1
ATOM 756 O O . TYR A 1 101 ? -2.119 -8.312 -7.566 1 97.88 101 TYR A O 1
ATOM 764 N N . GLY A 1 102 ? -0.384 -8.273 -6.176 1 96.62 102 GLY A N 1
ATOM 765 C CA . GLY A 1 102 ? 0.469 -7.539 -7.094 1 96.62 102 GLY A CA 1
ATOM 766 C C . GLY A 1 102 ? 0.243 -6.039 -7.051 1 96.62 102 GLY A C 1
ATOM 767 O O . GLY A 1 102 ? 0.775 -5.301 -7.879 1 96.62 102 GLY A O 1
ATOM 768 N N . ALA A 1 103 ? -0.654 -5.645 -6.199 1 95.19 103 ALA A N 1
ATOM 769 C CA . ALA A 1 103 ? -0.938 -4.215 -6.102 1 95.19 103 ALA A CA 1
ATOM 770 C C . ALA A 1 103 ? -1.226 -3.617 -7.477 1 95.19 103 ALA A C 1
ATOM 772 O O . ALA A 1 103 ? -0.559 -2.672 -7.902 1 95.19 103 ALA A O 1
ATOM 773 N N . ASP A 1 104 ? -2.266 -4.066 -8.07 1 94.31 104 ASP A N 1
ATOM 774 C CA . ASP A 1 104 ? -2.643 -3.65 -9.414 1 94.31 104 ASP A CA 1
ATOM 775 C C . ASP A 1 104 ? -2.834 -2.137 -9.492 1 94.31 104 ASP A C 1
ATOM 777 O O . ASP A 1 104 ? -3.506 -1.549 -8.641 1 94.31 104 ASP A O 1
ATOM 781 N N . VAL A 1 105 ? -2.305 -1.547 -10.438 1 93.94 105 VAL A N 1
ATOM 782 C CA . VAL A 1 105 ? -2.27 -0.095 -10.578 1 93.94 105 VAL A CA 1
ATOM 783 C C . VAL A 1 105 ? -3.691 0.445 -10.727 1 93.94 105 VAL A C 1
ATOM 785 O O . VAL A 1 105 ? -3.963 1.598 -10.383 1 93.94 105 VAL A O 1
ATOM 788 N N . SER A 1 106 ? -4.613 -0.38 -11.164 1 94.19 106 SER A N 1
ATOM 789 C CA . SER A 1 106 ? -6.004 0.027 -11.344 1 94.19 106 SER A CA 1
ATOM 790 C C . SER A 1 106 ? -6.664 0.338 -10 1 94.19 106 SER A C 1
ATOM 792 O O . SER A 1 106 ? -7.742 0.938 -9.961 1 94.19 106 SER A O 1
ATOM 794 N N . THR A 1 107 ? -6.039 -0.004 -8.891 1 97.06 107 THR A N 1
ATOM 795 C CA . THR A 1 107 ? -6.652 0.179 -7.582 1 97.06 107 THR A CA 1
ATOM 796 C C . THR A 1 107 ? -6.129 1.444 -6.91 1 97.06 107 THR A C 1
ATOM 798 O O . THR A 1 107 ? -6.488 1.744 -5.773 1 97.06 107 THR A O 1
ATOM 801 N N . LYS A 1 108 ? -5.324 2.156 -7.566 1 95.19 108 LYS A N 1
ATOM 802 C CA . LYS A 1 108 ? -4.68 3.324 -6.973 1 95.19 108 LYS A CA 1
ATOM 803 C C . LYS A 1 108 ? -5.711 4.355 -6.527 1 95.19 108 LYS A C 1
ATOM 805 O O . LYS A 1 108 ? -5.59 4.938 -5.449 1 95.19 108 LYS A O 1
ATOM 810 N N . THR A 1 109 ? -6.621 4.621 -7.406 1 93.88 109 THR A N 1
ATOM 811 C CA . THR A 1 109 ? -7.688 5.578 -7.117 1 93.88 109 THR A CA 1
ATOM 812 C C . THR A 1 109 ? -9.055 4.918 -7.238 1 93.88 109 THR A C 1
ATOM 814 O O . THR A 1 109 ? -9.406 4.391 -8.297 1 93.88 109 THR A O 1
ATOM 817 N N . ILE A 1 110 ? -9.758 4.914 -6.156 1 95.94 110 ILE A N 1
ATOM 818 C CA . ILE A 1 110 ? -11.086 4.32 -6.148 1 95.94 110 ILE A CA 1
ATOM 819 C C . ILE A 1 110 ? -12.078 5.273 -5.48 1 95.94 110 ILE A C 1
ATOM 821 O O . ILE A 1 110 ? -11.672 6.23 -4.816 1 95.94 110 ILE A O 1
ATOM 825 N N . ALA A 1 111 ? -13.336 5.074 -5.699 1 95.12 111 ALA A N 1
ATOM 826 C CA . ALA A 1 111 ? -14.383 5.922 -5.133 1 95.12 111 ALA A CA 1
ATOM 827 C C . ALA A 1 111 ? -14.508 5.707 -3.627 1 95.12 111 ALA A C 1
ATOM 829 O O . ALA A 1 111 ? -14.18 4.633 -3.117 1 95.12 111 ALA A O 1
ATOM 830 N N . VAL A 1 112 ? -15.031 6.719 -2.955 1 95.25 112 VAL A N 1
ATOM 831 C CA . VAL A 1 112 ? -15.188 6.695 -1.505 1 95.25 112 VAL A CA 1
ATOM 832 C C . VAL A 1 112 ? -16.094 5.535 -1.103 1 95.25 112 VAL A C 1
ATOM 834 O O . VAL A 1 112 ? -15.82 4.832 -0.125 1 95.25 112 VAL A O 1
ATOM 837 N N . GLU A 1 113 ? -17.125 5.352 -1.85 1 94.12 113 GLU A N 1
ATOM 838 C CA . GLU A 1 113 ? -18.062 4.273 -1.561 1 94.12 113 GLU A CA 1
ATOM 839 C C . GLU A 1 113 ? -17.391 2.908 -1.675 1 94.12 113 GLU A C 1
ATOM 841 O O . GLU A 1 113 ? -17.719 1.988 -0.918 1 94.12 113 GLU A O 1
ATOM 846 N N . GLU A 1 114 ? -16.516 2.803 -2.605 1 96.94 114 GLU A N 1
ATOM 847 C CA . GLU A 1 114 ? -15.766 1.559 -2.779 1 96.94 114 GLU A CA 1
ATOM 848 C C . GLU A 1 114 ? -14.844 1.296 -1.595 1 96.94 114 GLU A C 1
ATOM 850 O O . GLU A 1 114 ? -14.68 0.15 -1.17 1 96.94 114 GLU A O 1
ATOM 855 N N . ILE A 1 115 ? -14.273 2.361 -1.08 1 98.12 115 ILE A N 1
ATOM 856 C CA . ILE A 1 115 ? -13.398 2.23 0.078 1 98.12 115 ILE A CA 1
ATOM 857 C C . ILE A 1 115 ? -14.172 1.607 1.24 1 98.12 115 ILE A C 1
ATOM 859 O O . ILE A 1 115 ? -13.68 0.685 1.896 1 98.12 115 ILE A O 1
ATOM 863 N N . GLN A 1 116 ? -15.32 2.104 1.479 1 97.44 116 GLN A N 1
ATOM 864 C CA . GLN A 1 116 ? -16.125 1.596 2.586 1 97.44 116 GLN A CA 1
ATOM 865 C C . GLN A 1 116 ? -16.484 0.127 2.377 1 97.44 116 GLN A C 1
ATOM 867 O O . GLN A 1 116 ? -16.391 -0.677 3.307 1 97.44 116 GLN A O 1
ATOM 872 N N . GLN A 1 117 ? -16.891 -0.222 1.154 1 97.44 117 GLN A N 1
ATOM 873 C CA . GLN A 1 117 ? -17.25 -1.604 0.864 1 97.44 117 GLN A CA 1
ATOM 874 C C . GLN A 1 117 ? -16.047 -2.533 1.002 1 97.44 117 GLN A C 1
ATOM 876 O O . GLN A 1 117 ? -16.188 -3.664 1.473 1 97.44 117 GLN A O 1
ATOM 881 N N . ILE A 1 118 ? -14.906 -2.076 0.64 1 98.56 118 ILE A N 1
ATOM 882 C CA . ILE A 1 118 ? -13.68 -2.844 0.814 1 98.56 118 ILE A CA 1
ATOM 883 C C . ILE A 1 118 ? -13.391 -3.025 2.303 1 98.56 118 ILE A C 1
ATOM 885 O O . ILE A 1 118 ? -12.977 -4.105 2.734 1 98.56 118 ILE A O 1
ATOM 889 N N . ALA A 1 119 ? -13.602 -1.955 3.041 1 98.62 119 ALA A N 1
ATOM 890 C CA . ALA A 1 119 ? -13.375 -2.02 4.484 1 98.62 119 ALA A CA 1
ATOM 891 C C . ALA A 1 119 ? -14.273 -3.072 5.133 1 98.62 119 ALA A C 1
ATOM 893 O O . ALA A 1 119 ? -13.828 -3.824 6.004 1 98.62 119 ALA A O 1
ATOM 894 N N . ILE A 1 120 ? -15.5 -3.115 4.73 1 97.75 120 ILE A N 1
ATOM 895 C CA . ILE A 1 120 ? -16.453 -4.094 5.242 1 97.75 120 ILE A CA 1
ATOM 896 C C . ILE A 1 120 ? -15.977 -5.504 4.902 1 97.75 120 ILE A C 1
ATOM 898 O O . ILE A 1 120 ? -15.953 -6.383 5.77 1 97.75 120 ILE A O 1
ATOM 902 N N . PHE A 1 121 ? -15.586 -5.707 3.695 1 97.62 121 PHE A N 1
ATOM 903 C CA . PHE A 1 121 ? -15.023 -6.977 3.248 1 97.62 121 PHE A CA 1
ATOM 904 C C . PHE A 1 121 ? -13.797 -7.348 4.07 1 97.62 121 PHE A C 1
ATOM 906 O O . PHE A 1 121 ? -13.648 -8.492 4.496 1 97.62 121 PHE A O 1
ATOM 913 N N . ALA A 1 122 ? -12.906 -6.406 4.246 1 98.56 122 ALA A N 1
ATOM 914 C CA . ALA A 1 122 ? -11.656 -6.629 4.973 1 98.56 122 ALA A CA 1
ATOM 915 C C . ALA A 1 122 ? -11.93 -7.078 6.406 1 98.56 122 ALA A C 1
ATOM 917 O O . ALA A 1 122 ? -11.266 -7.98 6.918 1 98.56 122 ALA A O 1
ATOM 918 N N . ASP A 1 123 ? -12.844 -6.414 7.027 1 97.5 123 ASP A N 1
ATOM 919 C CA . ASP A 1 123 ? -13.227 -6.766 8.391 1 97.5 123 ASP A CA 1
ATOM 920 C C . ASP A 1 123 ? -13.82 -8.172 8.453 1 97.5 123 ASP A C 1
ATOM 922 O O . ASP A 1 123 ? -13.438 -8.977 9.305 1 97.5 123 ASP A O 1
ATOM 926 N N . LYS A 1 124 ? -14.664 -8.5 7.547 1 97.44 124 LYS A N 1
ATOM 927 C CA . LYS A 1 124 ? -15.367 -9.781 7.492 1 97.44 124 LYS A CA 1
ATOM 928 C C . LYS A 1 124 ? -14.398 -10.93 7.266 1 97.44 124 LYS A C 1
ATOM 930 O O . LYS A 1 124 ? -14.555 -12.008 7.848 1 97.44 124 LYS A O 1
ATOM 935 N N . TYR A 1 125 ? -13.414 -10.734 6.449 1 98.06 125 TYR A N 1
ATOM 936 C CA . TYR A 1 125 ? -12.523 -11.812 6.051 1 98.06 125 TYR A CA 1
ATOM 937 C C . TYR A 1 125 ? -11.18 -11.703 6.762 1 98.06 125 TYR A C 1
ATOM 939 O O . TYR A 1 125 ? -10.227 -12.406 6.414 1 98.06 125 TYR A O 1
ATOM 947 N N . ASP A 1 126 ? -11.055 -10.789 7.703 1 98.12 126 ASP A N 1
ATOM 948 C CA . ASP A 1 126 ? -9.898 -10.633 8.586 1 98.12 126 ASP A CA 1
ATOM 949 C C . ASP A 1 126 ? -8.633 -10.359 7.781 1 98.12 126 ASP A C 1
ATOM 951 O O . ASP A 1 126 ? -7.625 -11.047 7.949 1 98.12 126 ASP A O 1
ATOM 955 N N . ILE A 1 127 ? -8.68 -9.383 6.922 1 98.25 127 ILE A N 1
ATOM 956 C CA . ILE A 1 127 ? -7.508 -9.023 6.129 1 98.25 127 ILE A CA 1
ATOM 957 C C . ILE A 1 127 ? -7.207 -7.535 6.289 1 98.25 127 ILE A C 1
ATOM 959 O O . ILE A 1 127 ? -6.547 -6.938 5.438 1 98.25 127 ILE A O 1
ATOM 963 N N . VAL A 1 128 ? -7.684 -6.875 7.348 1 98.31 128 VAL A N 1
ATOM 964 C CA . VAL A 1 128 ? -7.555 -5.441 7.57 1 98.31 128 VAL A CA 1
ATOM 965 C C . VAL A 1 128 ? -6.078 -5.055 7.609 1 98.31 128 VAL A C 1
ATOM 967 O O . VAL A 1 128 ? -5.66 -4.094 6.953 1 98.31 128 VAL A O 1
ATOM 970 N N . GLU A 1 129 ? -5.301 -5.832 8.297 1 97.44 129 GLU A N 1
ATOM 971 C CA . GLU A 1 129 ? -3.889 -5.492 8.453 1 97.44 129 GLU A CA 1
ATOM 972 C C . GLU A 1 129 ? -3.158 -5.535 7.109 1 97.44 129 GLU A C 1
ATOM 974 O O . GLU A 1 129 ? -2.264 -4.727 6.859 1 97.44 129 GLU A O 1
ATOM 979 N N . ARG A 1 130 ? -3.537 -6.426 6.262 1 98 130 ARG A N 1
ATOM 980 C CA . ARG A 1 130 ? -2.889 -6.586 4.965 1 98 130 ARG A CA 1
ATOM 981 C C . ARG A 1 130 ? -3.221 -5.422 4.039 1 98 130 ARG A C 1
ATOM 983 O O . ARG A 1 130 ? -2.465 -5.125 3.109 1 98 130 ARG A O 1
ATOM 990 N N . LEU A 1 131 ? -4.293 -4.766 4.289 1 98.31 131 LEU A N 1
ATOM 991 C CA . LEU A 1 131 ? -4.668 -3.637 3.447 1 98.31 131 LEU A CA 1
ATOM 992 C C . LEU A 1 131 ? -4.055 -2.342 3.967 1 98.31 131 LEU A C 1
ATOM 994 O O . LEU A 1 131 ? -4.406 -1.254 3.506 1 98.31 131 LEU A O 1
ATOM 998 N N . GLY A 1 132 ? -3.143 -2.471 4.855 1 97.44 132 GLY A N 1
ATOM 999 C CA . GLY A 1 132 ? -2.547 -1.308 5.492 1 97.44 132 GLY A CA 1
ATOM 1000 C C . GLY A 1 132 ? -1.966 -0.316 4.504 1 97.44 132 GLY A C 1
ATOM 1001 O O . GLY A 1 132 ? -2.217 0.887 4.602 1 97.44 132 GLY A O 1
ATOM 1002 N N . PHE A 1 133 ? -1.188 -0.784 3.545 1 97.44 133 PHE A N 1
ATOM 1003 C CA . PHE A 1 133 ? -0.57 0.086 2.549 1 97.44 133 PHE A CA 1
ATOM 1004 C C . PHE A 1 133 ? -1.631 0.798 1.72 1 97.44 133 PHE A C 1
ATOM 1006 O O . PHE A 1 133 ? -1.597 2.023 1.577 1 97.44 133 PHE A O 1
ATOM 1013 N N . ALA A 1 134 ? -2.541 0.063 1.192 1 97.94 134 ALA A N 1
ATOM 1014 C CA . ALA A 1 134 ? -3.576 0.624 0.328 1 97.94 134 ALA A CA 1
ATOM 1015 C C . ALA A 1 134 ? -4.48 1.58 1.104 1 97.94 134 ALA A C 1
ATOM 1017 O O . ALA A 1 134 ? -4.82 2.658 0.611 1 97.94 134 ALA A O 1
ATOM 1018 N N . ALA A 1 135 ? -4.824 1.172 2.32 1 97.94 135 ALA A N 1
ATOM 1019 C CA . ALA A 1 135 ? -5.703 1.986 3.15 1 97.94 135 ALA A CA 1
ATOM 1020 C C . ALA A 1 135 ? -5.078 3.348 3.445 1 97.94 135 ALA A C 1
ATOM 1022 O O . ALA A 1 135 ? -5.77 4.367 3.455 1 97.94 135 ALA A O 1
ATOM 1023 N N . ALA A 1 136 ? -3.801 3.35 3.691 1 96.38 136 ALA A N 1
ATOM 1024 C CA . ALA A 1 136 ? -3.09 4.594 3.967 1 96.38 136 ALA A CA 1
ATOM 1025 C C . ALA A 1 136 ? -3.197 5.559 2.787 1 96.38 136 ALA A C 1
ATOM 1027 O O . ALA A 1 136 ? -3.252 6.777 2.977 1 96.38 136 ALA A O 1
ATOM 1028 N N . CYS A 1 137 ? -3.256 5.035 1.638 1 96.75 137 CYS A N 1
ATOM 1029 C CA . CYS A 1 137 ? -3.354 5.855 0.436 1 96.75 137 CYS A CA 1
ATOM 1030 C C . CYS A 1 137 ? -4.805 6.215 0.137 1 96.75 137 CYS A C 1
ATOM 1032 O O . CYS A 1 137 ? -5.117 7.375 -0.136 1 96.75 137 CYS A O 1
ATOM 1034 N N . TRP A 1 138 ? -5.719 5.242 0.2 1 97.62 138 TRP A N 1
ATOM 1035 C CA . TRP A 1 138 ? -7.125 5.441 -0.137 1 97.62 138 TRP A CA 1
ATOM 1036 C C . TRP A 1 138 ? -7.766 6.473 0.787 1 97.62 138 TRP A C 1
ATOM 1038 O O . TRP A 1 138 ? -8.633 7.246 0.363 1 97.62 138 TRP A O 1
ATOM 1048 N N . LEU A 1 139 ? -7.312 6.496 2.045 1 97.31 139 LEU A N 1
ATOM 1049 C CA . LEU A 1 139 ? -7.977 7.32 3.045 1 97.31 139 LEU A CA 1
ATOM 1050 C C . LEU A 1 139 ? -7.246 8.648 3.23 1 97.31 139 LEU A C 1
ATOM 1052 O O . LEU A 1 139 ? -7.613 9.445 4.09 1 97.31 139 LEU A O 1
ATOM 1056 N N . ASN A 1 140 ? -6.242 8.789 2.426 1 93.06 140 ASN A N 1
ATOM 1057 C CA . ASN A 1 140 ? -5.574 10.086 2.414 1 93.06 140 ASN A CA 1
ATOM 1058 C C . ASN A 1 140 ? -6.305 11.086 1.525 1 93.06 140 ASN A C 1
ATOM 1060 O O . ASN A 1 140 ? -5.746 11.57 0.539 1 93.06 140 ASN A O 1
ATOM 1064 N N . VAL A 1 141 ? -7.406 11.414 1.905 1 91.38 141 VAL A N 1
ATOM 1065 C CA . VAL A 1 141 ? -8.25 12.352 1.175 1 91.38 141 VAL A CA 1
ATOM 1066 C C . VAL A 1 141 ? -8.133 13.742 1.796 1 91.38 141 VAL A C 1
ATOM 1068 O O . VAL A 1 141 ? -8.344 13.914 2.998 1 91.38 141 VAL A O 1
ATOM 1071 N N . PRO A 1 142 ? -7.785 14.688 0.967 1 89.81 142 PRO A N 1
ATOM 1072 C CA . PRO A 1 142 ? -7.727 16.047 1.524 1 89.81 142 PRO A CA 1
ATOM 1073 C C . PRO A 1 142 ? -9.07 16.516 2.078 1 89.81 142 PRO A C 1
ATOM 1075 O O . PRO A 1 142 ? -10.117 16.234 1.483 1 89.81 142 PRO A O 1
ATOM 1078 N N . THR A 1 143 ? -8.992 17.188 3.168 1 88.62 143 THR A N 1
ATOM 1079 C CA . THR A 1 143 ? -10.203 17.656 3.83 1 88.62 143 THR A CA 1
ATOM 1080 C C . THR A 1 143 ? -11 18.578 2.906 1 88.62 143 THR A C 1
ATOM 1082 O O . THR A 1 143 ? -12.234 18.578 2.938 1 88.62 143 THR A O 1
ATOM 1085 N N . SER A 1 144 ? -10.281 19.312 2.076 1 90.62 144 SER A N 1
ATOM 1086 C CA . SER A 1 144 ? -10.922 20.25 1.157 1 90.62 144 SER A CA 1
ATOM 1087 C C . SER A 1 144 ? -11.758 19.516 0.112 1 90.62 144 SER A C 1
ATOM 1089 O O . SER A 1 144 ? -12.672 20.094 -0.474 1 90.62 144 SER A O 1
ATOM 1091 N N . ALA A 1 145 ? -11.461 18.281 -0.079 1 91.19 145 ALA A N 1
ATOM 1092 C CA . ALA A 1 145 ? -12.156 17.5 -1.095 1 91.19 145 ALA A CA 1
ATOM 1093 C C . ALA A 1 145 ? -13.445 16.906 -0.536 1 91.19 145 ALA A C 1
ATOM 1095 O O . ALA A 1 145 ? -14.305 16.438 -1.292 1 91.19 145 ALA A O 1
ATOM 1096 N N . ILE A 1 146 ? -13.602 16.891 0.741 1 94 146 ILE A N 1
ATOM 1097 C CA . ILE A 1 146 ? -14.789 16.359 1.402 1 94 146 ILE A CA 1
ATOM 1098 C C . ILE A 1 146 ? -15.828 17.469 1.57 1 94 146 ILE A C 1
ATOM 1100 O O . ILE A 1 146 ? -15.727 18.297 2.479 1 94 146 ILE A O 1
ATOM 1104 N N . THR A 1 147 ? -16.875 17.438 0.76 1 93.38 147 THR A N 1
ATOM 1105 C CA . THR A 1 147 ? -17.812 18.562 0.711 1 93.38 147 THR A CA 1
ATOM 1106 C C . THR A 1 147 ? -19.188 18.141 1.208 1 93.38 147 THR A C 1
ATOM 1108 O O . THR A 1 147 ? -20.094 18.984 1.329 1 93.38 147 THR A O 1
ATOM 1111 N N . ARG A 1 148 ? -19.375 16.922 1.456 1 94.56 148 ARG A N 1
ATOM 1112 C CA . ARG A 1 148 ? -20.672 16.438 1.918 1 94.56 148 ARG A CA 1
ATOM 1113 C C . ARG A 1 148 ? -20.516 15.633 3.207 1 94.56 148 ARG A C 1
ATOM 1115 O O . ARG A 1 148 ? -19.547 14.891 3.375 1 94.56 148 ARG A O 1
ATOM 1122 N N . ALA A 1 149 ? -21.531 15.781 4.074 1 94.94 149 ALA A N 1
ATOM 1123 C CA . ALA A 1 149 ? -21.531 15.047 5.336 1 94.94 149 ALA A CA 1
ATOM 1124 C C . ALA A 1 149 ? -21.562 13.539 5.086 1 94.94 149 ALA A C 1
ATOM 1126 O O . ALA A 1 149 ? -20.922 12.773 5.82 1 94.94 149 ALA A O 1
ATOM 1127 N N . GLU A 1 150 ? -22.281 13.156 4.086 1 94.75 150 GLU A N 1
ATOM 1128 C CA . GLU A 1 150 ? -22.375 11.742 3.73 1 94.75 150 GLU A CA 1
ATOM 1129 C C . GLU A 1 150 ? -21.016 11.156 3.414 1 94.75 150 GLU A C 1
ATOM 1131 O O . GLU A 1 150 ? -20.703 10.039 3.836 1 94.75 150 GLU A O 1
ATOM 1136 N N . THR A 1 151 ? -20.219 11.883 2.646 1 96.12 151 THR A N 1
ATOM 1137 C CA . THR A 1 151 ? -18.875 11.453 2.285 1 96.12 151 THR A CA 1
ATOM 1138 C C . THR A 1 151 ? -18 11.336 3.523 1 96.12 151 THR A C 1
ATOM 1140 O O . THR A 1 151 ? -17.266 10.359 3.678 1 96.12 151 THR A O 1
ATOM 1143 N N . ALA A 1 152 ? -18.109 12.32 4.355 1 97.06 152 ALA A N 1
ATOM 1144 C CA . ALA A 1 152 ? -17.328 12.305 5.594 1 97.06 152 ALA A CA 1
ATOM 1145 C C . ALA A 1 152 ? -17.719 11.102 6.461 1 97.06 152 ALA A C 1
ATOM 1147 O O . ALA A 1 152 ? -16.844 10.438 7.031 1 97.06 152 ALA A O 1
ATOM 1148 N N . TRP A 1 153 ? -18.984 10.836 6.531 1 97.38 153 TRP A N 1
ATOM 1149 C CA . TRP A 1 153 ? -19.5 9.719 7.312 1 97.38 153 TRP A CA 1
ATOM 1150 C C . TRP A 1 153 ? -18.969 8.391 6.77 1 97.38 153 TRP A C 1
ATOM 1152 O O . TRP A 1 153 ? -18.5 7.543 7.535 1 97.38 153 TRP A O 1
ATOM 1162 N N . THR A 1 154 ? -19.047 8.242 5.453 1 97.25 154 THR A N 1
ATOM 1163 C CA . THR A 1 154 ? -18.562 7.035 4.789 1 97.25 154 THR A CA 1
ATOM 1164 C C . THR A 1 154 ? -17.078 6.824 5.062 1 97.25 154 THR A C 1
ATOM 1166 O O . THR A 1 154 ? -16.641 5.707 5.359 1 97.25 154 THR A O 1
ATOM 1169 N N . LEU A 1 155 ? -16.344 7.879 5.012 1 97.94 155 LEU A N 1
ATOM 1170 C CA . LEU A 1 155 ? -14.914 7.816 5.27 1 97.94 155 LEU A CA 1
ATOM 1171 C C . LEU A 1 155 ? -14.633 7.504 6.734 1 97.94 155 LEU A C 1
ATOM 1173 O O . LEU A 1 155 ? -13.672 6.801 7.051 1 97.94 155 LEU A O 1
ATOM 1177 N N . LEU A 1 156 ? -15.43 8.031 7.633 1 98.19 156 LEU A N 1
ATOM 1178 C CA . LEU A 1 156 ? -15.289 7.758 9.062 1 98.19 156 LEU A CA 1
ATOM 1179 C C . LEU A 1 156 ? -15.445 6.266 9.344 1 98.19 156 LEU A C 1
ATOM 1181 O O . LEU A 1 156 ? -14.625 5.68 10.055 1 98.19 156 LEU A O 1
ATOM 1185 N N . ILE A 1 157 ? -16.453 5.695 8.758 1 98.12 157 ILE A N 1
ATOM 1186 C CA . ILE A 1 157 ? -16.703 4.27 8.938 1 98.12 157 ILE A CA 1
ATOM 1187 C C . ILE A 1 157 ? -15.539 3.465 8.367 1 98.12 157 ILE A C 1
ATOM 1189 O O . ILE A 1 157 ? -15.047 2.533 9.008 1 98.12 157 ILE A O 1
ATOM 1193 N N . ALA A 1 158 ? -15.102 3.83 7.168 1 98.5 158 ALA A N 1
ATOM 1194 C CA . ALA A 1 158 ? -13.977 3.143 6.535 1 98.5 158 ALA A CA 1
ATOM 1195 C C . ALA A 1 158 ? -12.719 3.256 7.383 1 98.5 158 ALA A C 1
ATOM 1197 O O . ALA A 1 158 ? -11.992 2.275 7.559 1 98.5 158 ALA A O 1
ATOM 1198 N N . ALA A 1 159 ? -12.492 4.461 7.906 1 98.38 159 ALA A N 1
ATOM 1199 C CA . ALA A 1 159 ? -11.32 4.695 8.75 1 98.38 159 ALA A CA 1
ATOM 1200 C C . ALA A 1 159 ? -11.359 3.824 10 1 98.38 159 ALA A C 1
ATOM 1202 O O . ALA A 1 159 ? -10.336 3.293 10.43 1 98.38 159 ALA A O 1
ATOM 1203 N N . TYR A 1 160 ? -12.539 3.703 10.547 1 98.19 160 TYR A N 1
ATOM 1204 C CA . TYR A 1 160 ? -12.727 2.854 11.719 1 98.19 160 TYR A CA 1
ATOM 1205 C C . TYR A 1 160 ? -12.43 1.396 11.383 1 98.19 160 TYR A C 1
ATOM 1207 O O . TYR A 1 160 ? -11.648 0.741 12.078 1 98.19 160 TYR A O 1
ATOM 1215 N N . LEU A 1 161 ? -13.047 0.9 10.344 1 98.44 161 LEU A N 1
ATOM 1216 C CA . LEU A 1 161 ? -12.945 -0.511 9.992 1 98.44 161 LEU A CA 1
ATOM 1217 C C . LEU A 1 161 ? -11.523 -0.863 9.57 1 98.44 161 LEU A C 1
ATOM 1219 O O . LEU A 1 161 ? -11.039 -1.956 9.867 1 98.44 161 LEU A O 1
ATOM 1223 N N . LEU A 1 162 ? -10.812 0.037 8.922 1 98.38 162 LEU A N 1
ATOM 1224 C CA . LEU A 1 162 ? -9.469 -0.223 8.422 1 98.38 162 LEU A CA 1
ATOM 1225 C C . LEU A 1 162 ? -8.414 0.204 9.438 1 98.38 162 LEU A C 1
ATOM 1227 O O . LEU A 1 162 ? -7.219 0.164 9.156 1 98.38 162 LEU A O 1
ATOM 1231 N N . LYS A 1 163 ? -8.805 0.702 10.562 1 97.06 163 LYS A N 1
ATOM 1232 C CA . LYS A 1 163 ? -7.961 1.033 11.711 1 97.06 163 LYS A CA 1
ATOM 1233 C C . LYS A 1 163 ? -6.934 2.104 11.344 1 97.06 163 LYS A C 1
ATOM 1235 O O . LYS A 1 163 ? -5.75 1.966 11.648 1 97.06 163 LYS A O 1
ATOM 1240 N N . ARG A 1 164 ? -7.438 3.078 10.68 1 96.75 164 ARG A N 1
ATOM 1241 C CA . ARG A 1 164 ? -6.59 4.215 10.328 1 96.75 164 ARG A CA 1
ATOM 1242 C C . ARG A 1 164 ? -6.852 5.395 11.258 1 96.75 164 ARG A C 1
ATOM 1244 O O . ARG A 1 164 ? -7.848 6.102 11.109 1 96.75 164 ARG A O 1
ATOM 1251 N N . GLU A 1 165 ? -5.984 5.633 12.133 1 95.75 165 GLU A N 1
ATOM 1252 C CA . GLU A 1 165 ? -6.176 6.562 13.234 1 95.75 165 GLU A CA 1
ATOM 1253 C C . GLU A 1 165 ? -6.309 8 12.734 1 95.75 165 GLU A C 1
ATOM 1255 O O . GLU A 1 165 ? -7.227 8.719 13.133 1 95.75 165 GLU A O 1
ATOM 1260 N N . ARG A 1 166 ? -5.383 8.414 11.906 1 93.94 166 ARG A N 1
ATOM 1261 C CA . ARG A 1 166 ? -5.375 9.805 11.453 1 93.94 166 ARG A CA 1
ATOM 1262 C C . ARG A 1 166 ? -6.633 10.125 10.656 1 93.94 166 ARG A C 1
ATOM 1264 O O . ARG A 1 166 ? -7.238 11.188 10.844 1 93.94 166 ARG A O 1
ATOM 1271 N N . ALA A 1 167 ? -6.941 9.227 9.773 1 96.19 167 ALA A N 1
ATOM 1272 C CA . ALA A 1 167 ? -8.156 9.43 8.984 1 96.19 167 ALA A CA 1
ATOM 1273 C C . ALA A 1 167 ? -9.391 9.492 9.875 1 96.19 167 ALA A C 1
ATOM 1275 O O . ALA A 1 167 ? -10.297 10.281 9.633 1 96.19 167 ALA A O 1
ATOM 1276 N N . PHE A 1 168 ? -9.422 8.68 10.891 1 97.31 168 PHE A N 1
ATOM 1277 C CA . PHE A 1 168 ? -10.539 8.648 11.836 1 97.31 168 PHE A CA 1
ATOM 1278 C C . PHE A 1 168 ? -10.648 9.969 12.586 1 97.31 168 PHE A C 1
ATOM 1280 O O . PHE A 1 168 ? -11.742 10.523 12.711 1 97.31 168 PHE A O 1
ATOM 1287 N N . LEU A 1 169 ? -9.547 10.422 13.016 1 95.94 169 LEU A N 1
ATOM 1288 C CA . LEU A 1 169 ? -9.492 11.695 13.734 1 95.94 169 LEU A CA 1
ATOM 1289 C C . LEU A 1 169 ? -9.961 12.836 12.836 1 95.94 169 LEU A C 1
ATOM 1291 O O . LEU A 1 169 ? -10.828 13.625 13.234 1 95.94 169 LEU A O 1
ATOM 1295 N N . ASP A 1 170 ? -9.438 12.93 11.664 1 95.31 170 ASP A N 1
ATOM 1296 C CA . ASP A 1 170 ? -9.719 14.031 10.758 1 95.31 170 ASP A CA 1
ATOM 1297 C C . ASP A 1 170 ? -11.188 14.039 10.344 1 95.31 170 ASP A C 1
ATOM 1299 O O . ASP A 1 170 ? -11.82 15.102 10.305 1 95.31 170 ASP A O 1
ATOM 1303 N N . THR A 1 171 ? -11.672 12.898 10.039 1 96.69 171 THR A N 1
ATOM 1304 C CA . THR A 1 171 ? -13.047 12.828 9.555 1 96.69 171 THR A CA 1
ATOM 1305 C C . THR A 1 171 ? -14.031 13.102 10.688 1 96.69 171 THR A C 1
ATOM 1307 O O . THR A 1 171 ? -15.062 13.75 10.484 1 96.69 171 THR A O 1
ATOM 1310 N N . SER A 1 172 ? -13.742 12.633 11.859 1 96.75 172 SER A N 1
ATOM 1311 C CA . SER A 1 172 ? -14.594 12.945 13.008 1 96.75 172 SER A CA 1
ATOM 1312 C C . SER A 1 172 ? -14.578 14.438 13.32 1 96.75 172 SER A C 1
ATOM 1314 O O . SER A 1 172 ? -15.617 15.016 13.648 1 96.75 172 SER A O 1
ATOM 1316 N N . LYS A 1 173 ? -13.43 14.977 13.289 1 95.56 173 LYS A N 1
ATOM 1317 C CA . LYS A 1 173 ? -13.305 16.422 13.492 1 95.56 173 LYS A CA 1
ATOM 1318 C C . LYS A 1 173 ? -14.164 17.188 12.5 1 95.56 173 LYS A C 1
ATOM 1320 O O . LYS A 1 173 ? -14.875 18.125 12.883 1 95.56 173 LYS A O 1
ATOM 1325 N N . MET A 1 174 ? -14.125 16.797 11.32 1 95.19 174 MET A N 1
ATOM 1326 C CA . MET A 1 174 ? -14.883 17.469 10.266 1 95.19 174 MET A CA 1
ATOM 1327 C C . MET A 1 174 ? -16.375 17.328 10.5 1 95.19 174 MET A C 1
ATOM 1329 O O . MET A 1 174 ? -17.125 18.297 10.398 1 95.19 174 MET A O 1
ATOM 1333 N N . LEU A 1 175 ? -16.797 16.141 10.781 1 95.75 175 LEU A N 1
ATOM 1334 C CA . LEU A 1 175 ? -18.219 15.875 10.984 1 95.75 175 LEU A CA 1
ATOM 1335 C C . LEU A 1 175 ? -18.75 16.672 12.172 1 95.75 175 LEU A C 1
ATOM 1337 O O . LEU A 1 175 ? -19.906 17.094 12.172 1 95.75 175 LEU A O 1
ATOM 1341 N N . SER A 1 176 ? -17.938 16.844 13.18 1 95.31 176 SER A N 1
ATOM 1342 C CA . SER A 1 176 ? -18.344 17.547 14.391 1 95.31 176 SER A CA 1
ATOM 1343 C C . SER A 1 176 ? -18.359 19.062 14.18 1 95.31 176 SER A C 1
ATOM 1345 O O . SER A 1 176 ? -19.156 19.766 14.797 1 95.31 176 SER A O 1
ATOM 1347 N N . SER A 1 177 ? -17.516 19.531 13.367 1 94.19 177 SER A N 1
ATOM 1348 C CA . SER A 1 177 ? -17.328 20.984 13.273 1 94.19 177 SER A CA 1
ATOM 1349 C C . SER A 1 177 ? -18.047 21.562 12.062 1 94.19 177 SER A C 1
ATOM 1351 O O . SER A 1 177 ? -18.625 22.641 12.141 1 94.19 177 SER A O 1
ATOM 1353 N N . LYS A 1 178 ? -18.094 20.891 10.969 1 92.5 178 LYS A N 1
ATOM 1354 C CA . LYS A 1 178 ? -18.562 21.484 9.719 1 92.5 178 LYS A CA 1
ATOM 1355 C C . LYS A 1 178 ? -20.062 21.266 9.531 1 92.5 178 LYS A C 1
ATOM 1357 O O . LYS A 1 178 ? -20.734 22.062 8.867 1 92.5 178 LYS A O 1
ATOM 1362 N N . TRP A 1 179 ? -20.531 20.172 10.031 1 91 179 TRP A N 1
ATOM 1363 C CA . TRP A 1 179 ? -21.938 19.875 9.812 1 91 179 TRP A CA 1
ATOM 1364 C C . TRP A 1 179 ? -22.688 19.781 11.133 1 91 179 TRP A C 1
ATOM 1366 O O . TRP A 1 179 ? -22.328 18.984 12 1 91 179 TRP A O 1
ATOM 1376 N N . LYS A 1 180 ? -23.766 20.5 11.289 1 87.62 180 LYS A N 1
ATOM 1377 C CA . LYS A 1 180 ? -24.5 20.578 12.547 1 87.62 180 LYS A CA 1
ATOM 1378 C C . LYS A 1 180 ? -25.734 19.672 12.523 1 87.62 180 LYS A C 1
ATOM 1380 O O . LYS A 1 180 ? -26.359 19.453 13.562 1 87.62 180 LYS A O 1
ATOM 1385 N N . GLY A 1 181 ? -26 19.016 11.508 1 89.25 181 GLY A N 1
ATOM 1386 C CA . GLY A 1 181 ? -27.219 18.219 11.398 1 89.25 181 GLY A CA 1
ATOM 1387 C C . GLY A 1 181 ? -27.094 16.859 12.07 1 89.25 181 GLY A C 1
ATOM 1388 O O . GLY A 1 181 ? -26 16.453 12.453 1 89.25 181 GLY A O 1
ATOM 1389 N N . SER A 1 182 ? -28.266 16.281 12.273 1 92.56 182 SER A N 1
ATOM 1390 C CA . SER A 1 182 ? -28.328 14.953 12.875 1 92.56 182 SER A CA 1
ATOM 1391 C C . SER A 1 182 ? -27.656 13.906 11.992 1 92.56 182 SER A C 1
ATOM 1393 O O . SER A 1 182 ? -27.797 13.938 10.773 1 92.56 182 SER A O 1
ATOM 1395 N N . LEU A 1 183 ? -27.016 12.969 12.68 1 94.44 183 LEU A N 1
ATOM 1396 C CA . LEU A 1 183 ? -26.344 11.891 11.961 1 94.44 183 LEU A CA 1
ATOM 1397 C C . LEU A 1 183 ? -27.141 10.586 12.078 1 94.44 183 LEU A C 1
ATOM 1399 O O . LEU A 1 183 ? -26.656 9.523 11.688 1 94.44 183 LEU A O 1
ATOM 1403 N N . LEU A 1 184 ? -28.312 10.672 12.602 1 93.62 184 LEU A N 1
ATOM 1404 C CA . LEU A 1 184 ? -29.125 9.492 12.898 1 93.62 184 LEU A CA 1
ATOM 1405 C C . LEU A 1 184 ? -29.438 8.711 11.625 1 93.62 184 LEU A C 1
ATOM 1407 O O . LEU A 1 184 ? -29.359 7.48 11.609 1 93.62 184 LEU A O 1
ATOM 1411 N N . LYS A 1 185 ? -29.875 9.398 10.633 1 94.62 185 LYS A N 1
ATOM 1412 C CA . LYS A 1 185 ? -30.203 8.734 9.375 1 94.62 185 LYS A CA 1
ATOM 1413 C C . LYS A 1 185 ? -29.031 7.906 8.867 1 94.62 185 LYS A C 1
ATOM 1415 O O . LYS A 1 185 ? -29.188 6.75 8.477 1 94.62 185 LYS A O 1
ATOM 1420 N N . PHE A 1 186 ? -27.828 8.562 8.891 1 95 186 PHE A N 1
ATOM 1421 C CA . PHE A 1 186 ? -26.625 7.871 8.461 1 95 186 PHE A CA 1
ATOM 1422 C C . PHE A 1 186 ? -26.344 6.66 9.336 1 95 186 PHE A C 1
ATOM 1424 O O . PHE A 1 186 ? -25.969 5.594 8.836 1 95 186 PHE A O 1
ATOM 1431 N N . ALA A 1 187 ? -26.516 6.836 10.633 1 95.62 187 ALA A N 1
ATOM 1432 C CA . ALA A 1 187 ? -26.25 5.777 11.602 1 95.62 187 ALA A CA 1
ATOM 1433 C C . ALA A 1 187 ? -27.156 4.574 11.367 1 95.62 187 ALA A C 1
ATOM 1435 O O . ALA A 1 187 ? -26.688 3.43 11.398 1 95.62 187 ALA A O 1
ATOM 1436 N N . LEU A 1 188 ? -28.391 4.84 11.07 1 95.38 188 LEU A N 1
ATOM 1437 C CA . LEU A 1 188 ? -29.375 3.779 10.891 1 95.38 188 LEU A CA 1
ATOM 1438 C C . LEU A 1 188 ? -29.125 3.039 9.578 1 95.38 188 LEU A C 1
ATOM 1440 O O . LEU A 1 188 ? -29.469 1.859 9.453 1 95.38 188 LEU A O 1
ATOM 1444 N N . GLU A 1 189 ? -28.5 3.66 8.617 1 94.75 189 GLU A N 1
ATOM 1445 C CA . GLU A 1 189 ? -28.281 3.084 7.297 1 94.75 189 GLU A CA 1
ATOM 1446 C C . GLU A 1 189 ? -26.922 2.402 7.211 1 94.75 189 GLU A C 1
ATOM 1448 O O . GLU A 1 189 ? -26.578 1.811 6.184 1 94.75 189 GLU A O 1
ATOM 1453 N N . ALA A 1 190 ? -26.203 2.486 8.242 1 94.69 190 ALA A N 1
ATOM 1454 C CA . ALA A 1 190 ? -24.875 1.858 8.242 1 94.69 190 ALA A CA 1
ATOM 1455 C C . ALA A 1 190 ? -24.984 0.341 8.141 1 94.69 190 ALA A C 1
ATOM 1457 O O . ALA A 1 190 ? -26.016 -0.238 8.531 1 94.69 190 ALA A O 1
ATOM 1458 N N . HIS A 1 191 ? -24.016 -0.331 7.531 1 93.31 191 HIS A N 1
ATOM 1459 C CA . HIS A 1 191 ? -23.969 -1.782 7.383 1 93.31 191 HIS A CA 1
ATOM 1460 C C . HIS A 1 191 ? -24.078 -2.477 8.734 1 93.31 191 HIS A C 1
ATOM 1462 O O . HIS A 1 191 ? -24.562 -3.605 8.828 1 93.31 191 HIS A O 1
ATOM 1468 N N . ASP A 1 192 ? -23.547 -1.942 9.773 1 95.88 192 ASP A N 1
ATOM 1469 C CA . ASP A 1 192 ? -23.641 -2.33 11.18 1 95.88 192 ASP A CA 1
ATOM 1470 C C . ASP A 1 192 ? -24.328 -1.235 12 1 95.88 192 ASP A C 1
ATOM 1472 O O . ASP A 1 192 ? -23.703 -0.221 12.32 1 95.88 192 ASP A O 1
ATOM 1476 N N . ARG A 1 193 ? -25.516 -1.496 12.406 1 94.56 193 ARG A N 1
ATOM 1477 C CA . ARG A 1 193 ? -26.328 -0.485 13.07 1 94.56 193 ARG A CA 1
ATOM 1478 C C . ARG A 1 193 ? -25.719 -0.083 14.406 1 94.56 193 ARG A C 1
ATOM 1480 O O . ARG A 1 193 ? -25.75 1.092 14.781 1 94.56 193 ARG A O 1
ATOM 1487 N N . ASP A 1 194 ? -25.281 -1.048 15.086 1 96.19 194 ASP A N 1
ATOM 1488 C CA . ASP A 1 194 ? -24.656 -0.755 16.375 1 96.19 194 ASP A CA 1
ATOM 1489 C C . ASP A 1 194 ? -23.453 0.173 16.219 1 96.19 194 ASP A C 1
ATOM 1491 O O . ASP A 1 194 ? -23.312 1.147 16.953 1 96.19 194 ASP A O 1
ATOM 1495 N N . LEU A 1 195 ? -22.625 -0.131 15.297 1 96.5 195 LEU A N 1
ATOM 1496 C CA . LEU A 1 195 ? -21.469 0.732 15.023 1 96.5 195 LEU A CA 1
ATOM 1497 C C . LEU A 1 195 ? -21.938 2.133 14.633 1 96.5 195 LEU A C 1
ATOM 1499 O O . LEU A 1 195 ? -21.375 3.127 15.109 1 96.5 195 LEU A O 1
ATOM 1503 N N . GLY A 1 196 ? -22.891 2.189 13.75 1 97.31 196 GLY A N 1
ATOM 1504 C CA . GLY A 1 196 ? -23.422 3.475 13.32 1 97.31 196 GLY A CA 1
ATOM 1505 C C . GLY A 1 196 ? -23.891 4.336 14.477 1 97.31 196 GLY A C 1
ATOM 1506 O O . GLY A 1 196 ? -23.578 5.523 14.547 1 97.31 196 GLY A O 1
ATOM 1507 N N . LEU A 1 197 ? -24.609 3.746 15.328 1 95.62 197 LEU 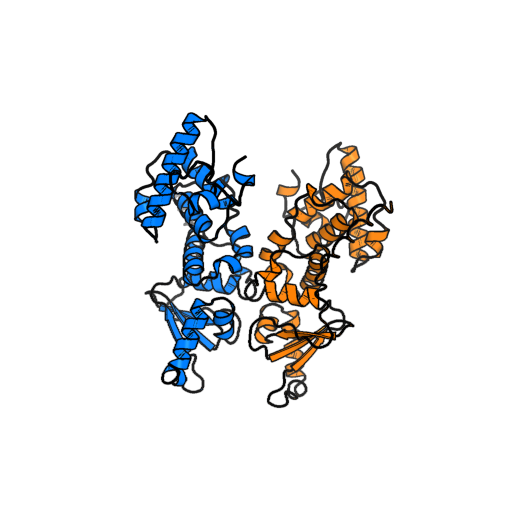A N 1
ATOM 1508 C CA . LEU A 1 197 ? -25.172 4.477 16.453 1 95.62 197 LEU A CA 1
ATOM 1509 C C . LEU A 1 197 ? -24.078 4.914 17.422 1 95.62 197 LEU A C 1
ATOM 1511 O O . LEU A 1 197 ? -24.094 6.039 17.922 1 95.62 197 LEU A O 1
ATOM 1515 N N . ARG A 1 198 ? -23.156 4.078 17.656 1 96.75 198 ARG A N 1
ATOM 1516 C CA . ARG A 1 198 ? -22.031 4.434 18.531 1 96.75 198 ARG A CA 1
ATOM 1517 C C . ARG A 1 198 ? -21.266 5.621 17.969 1 96.75 198 ARG A C 1
ATOM 1519 O O . ARG A 1 198 ? -20.891 6.535 18.703 1 96.75 198 ARG A O 1
ATOM 1526 N N . LEU A 1 199 ? -21.047 5.605 16.672 1 97.81 199 LEU A N 1
ATOM 1527 C CA . LEU A 1 199 ? -20.328 6.699 16.031 1 97.81 199 LEU A CA 1
ATOM 1528 C C . LEU A 1 199 ? -21.125 7.992 16.094 1 97.81 199 LEU A C 1
ATOM 1530 O O . LEU A 1 199 ? -20.562 9.07 16.312 1 97.81 199 LEU A O 1
ATOM 1534 N N . ALA A 1 200 ? -22.391 7.895 15.906 1 96.44 200 ALA A N 1
ATOM 1535 C CA . ALA A 1 200 ? -23.25 9.078 15.984 1 96.44 200 ALA A CA 1
ATOM 1536 C C . ALA A 1 200 ? -23.203 9.695 17.375 1 96.44 200 ALA A C 1
ATOM 1538 O O . ALA A 1 200 ? -23.078 10.914 17.531 1 96.44 200 ALA A O 1
ATOM 1539 N N . ILE A 1 201 ? -23.312 8.867 18.391 1 96.19 201 ILE A N 1
ATOM 1540 C CA . ILE A 1 201 ? -23.219 9.344 19.766 1 96.19 201 ILE A CA 1
ATOM 1541 C C . ILE A 1 201 ? -21.859 9.992 20.016 1 96.19 201 ILE A C 1
ATOM 1543 O O . ILE A 1 201 ? -21.781 11.07 20.609 1 96.19 201 ILE A O 1
ATOM 1547 N N . ALA A 1 202 ? -20.859 9.352 19.547 1 96.88 202 ALA A N 1
ATOM 1548 C CA . ALA A 1 202 ? -19.5 9.859 19.734 1 96.88 202 ALA A CA 1
ATOM 1549 C C . ALA A 1 202 ? -19.328 11.25 19.141 1 96.88 202 ALA A C 1
ATOM 1551 O O . ALA A 1 202 ? -18.719 12.125 19.734 1 96.88 202 ALA A O 1
ATOM 1552 N N . ILE A 1 203 ? -19.844 11.438 17.938 1 97.12 203 ILE A N 1
ATOM 1553 C CA . ILE A 1 203 ? -19.734 12.727 17.266 1 97.12 203 ILE A CA 1
ATOM 1554 C C . ILE A 1 203 ? -20.531 13.781 18.047 1 97.12 203 ILE A C 1
ATOM 1556 O O . ILE A 1 203 ? -20.078 14.922 18.188 1 97.12 203 ILE A O 1
ATOM 1560 N N . GLU A 1 204 ? -21.688 13.414 18.531 1 95.12 204 GLU A N 1
ATOM 1561 C CA . GLU A 1 204 ? -22.469 14.344 19.328 1 95.12 204 GLU A CA 1
ATOM 1562 C C . GLU A 1 204 ? -21.734 14.734 20.609 1 95.12 204 GLU A C 1
ATOM 1564 O O . GLU A 1 204 ? -21.734 15.906 21 1 95.12 204 GLU A O 1
ATOM 1569 N N . GLU A 1 205 ? -21.203 13.742 21.203 1 94.94 205 GLU A N 1
ATOM 1570 C CA . GLU A 1 205 ? -20.406 14.031 22.391 1 94.94 205 GLU A CA 1
ATOM 1571 C C . GLU A 1 205 ? -19.234 14.945 22.062 1 94.94 205 GLU A C 1
ATOM 1573 O O . GLU A 1 205 ? -18.906 15.859 22.828 1 94.94 205 GLU A O 1
ATOM 1578 N N . LEU A 1 206 ? -18.609 14.695 20.969 1 95.19 206 LEU A N 1
ATOM 1579 C CA . LEU A 1 206 ? -17.469 15.492 20.516 1 95.19 206 LEU A CA 1
ATOM 1580 C C . LEU A 1 206 ? -17.891 16.938 20.266 1 95.19 206 LEU A C 1
ATOM 1582 O O . LEU A 1 206 ? -17.172 17.875 20.609 1 95.19 206 LEU A O 1
ATOM 1586 N N . ARG A 1 207 ? -19.047 17.125 19.656 1 94.62 207 ARG A N 1
ATOM 1587 C CA . ARG A 1 207 ? -19.578 18.469 19.422 1 94.62 207 ARG A CA 1
ATOM 1588 C C . ARG A 1 207 ? -19.719 19.234 20.719 1 94.62 207 ARG A C 1
ATOM 1590 O O . ARG A 1 207 ? -19.281 20.391 20.812 1 94.62 207 ARG A O 1
ATOM 1597 N N . ASN A 1 208 ? -20.281 18.609 21.672 1 92.94 208 ASN A N 1
ATOM 1598 C CA . ASN A 1 208 ? -20.5 19.234 22.969 1 92.94 208 ASN A CA 1
ATOM 1599 C C . ASN A 1 208 ? -19.172 19.562 23.656 1 92.94 208 ASN A C 1
ATOM 1601 O O . ASN A 1 208 ? -19.016 20.656 24.219 1 92.94 208 ASN A O 1
ATOM 1605 N N . TYR A 1 209 ? -18.344 18.609 23.594 1 92.94 209 TYR A N 1
ATOM 1606 C CA . TYR A 1 209 ? -17.031 18.781 24.219 1 92.94 209 TYR A CA 1
ATOM 1607 C C . TYR A 1 209 ? -16.25 19.906 23.547 1 92.94 209 TYR A C 1
ATOM 1609 O O . TYR A 1 209 ? -15.609 20.719 24.219 1 92.94 209 TYR A O 1
ATOM 1617 N N . SER A 1 210 ? -16.234 19.938 22.25 1 92.25 210 SER A N 1
ATOM 1618 C CA . SER A 1 210 ? -15.531 20.953 21.469 1 92.25 210 SER A CA 1
ATOM 1619 C C . SER A 1 210 ? -16.078 22.359 21.766 1 92.25 210 SER A C 1
ATOM 1621 O O . SER A 1 210 ? -15.328 23.328 21.797 1 92.25 210 SER A O 1
ATOM 1623 N N . MET A 1 211 ? -17.359 22.438 21.953 1 91.56 211 MET A N 1
ATOM 1624 C CA . MET A 1 211 ? -17.984 23.703 22.297 1 91.56 211 MET A CA 1
ATOM 1625 C C . MET A 1 211 ? -17.516 24.188 23.656 1 91.56 211 MET A C 1
ATOM 1627 O O . MET A 1 211 ? -17.234 25.375 23.844 1 91.56 211 MET A O 1
ATOM 1631 N N . THR A 1 212 ? -17.453 23.344 24.547 1 91.5 212 THR A N 1
ATOM 1632 C CA . THR A 1 212 ? -17.031 23.672 25.906 1 91.5 212 THR A CA 1
ATOM 1633 C C . THR A 1 212 ? -15.578 24.125 25.922 1 91.5 212 THR A C 1
ATOM 1635 O O . THR A 1 212 ? -15.227 25.062 26.641 1 91.5 212 THR A O 1
ATOM 1638 N N . LYS A 1 213 ? -14.766 23.469 25.125 1 91.44 213 LYS A N 1
ATOM 1639 C CA . LYS A 1 213 ? -13.336 23.75 25.109 1 91.44 213 LYS A CA 1
ATOM 1640 C C . LYS A 1 213 ? -13 24.844 24.094 1 91.44 213 LYS A C 1
ATOM 1642 O O . LYS A 1 213 ? -11.867 25.328 24.047 1 91.44 213 LYS A O 1
ATOM 1647 N N . ARG A 1 214 ? -13.914 25.203 23.25 1 92 214 ARG A N 1
ATOM 1648 C CA . ARG A 1 214 ? -13.75 26.188 22.188 1 92 214 ARG A CA 1
ATOM 1649 C C . ARG A 1 214 ? -12.609 25.812 21.266 1 92 214 ARG A C 1
ATOM 1651 O O . ARG A 1 214 ? -11.758 26.641 20.938 1 92 214 ARG A O 1
ATOM 1658 N N . GLN A 1 215 ? -12.469 24.531 21 1 92.06 215 GLN A N 1
ATOM 1659 C CA . GLN A 1 215 ? -11.469 23.984 20.094 1 92.06 215 GLN A CA 1
ATOM 1660 C C . GLN A 1 215 ? -12.07 22.875 19.234 1 92.06 215 GLN A C 1
ATOM 1662 O O . GLN A 1 215 ? -12.906 22.094 19.703 1 92.06 215 GLN A O 1
ATOM 1667 N N . GLU A 1 216 ? -11.664 22.781 17.984 1 90.31 216 GLU A N 1
ATOM 1668 C CA . GLU A 1 216 ? -12.086 21.688 17.125 1 90.31 216 GLU A CA 1
ATOM 1669 C C . GLU A 1 216 ? -11.242 20.438 17.359 1 90.31 216 GLU A C 1
ATOM 1671 O O . GLU A 1 216 ? -10.047 20.422 17.062 1 90.31 216 GLU A O 1
ATOM 1676 N N . LEU A 1 217 ? -11.875 19.484 17.875 1 92.31 217 LEU A N 1
A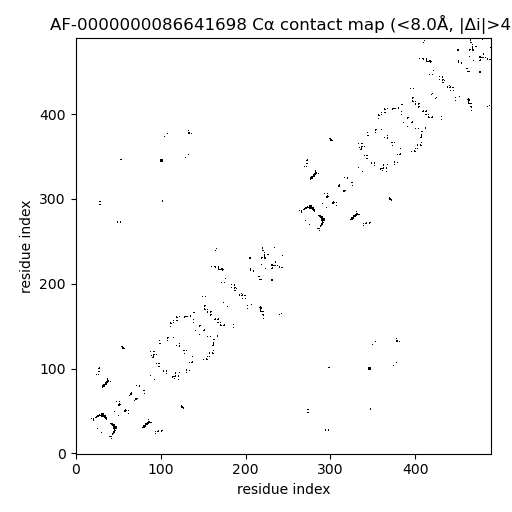TOM 1677 C CA . LEU A 1 217 ? -11.164 18.266 18.234 1 92.31 217 LEU A CA 1
ATOM 1678 C C . LEU A 1 217 ? -11.648 17.094 17.391 1 92.31 217 LEU A C 1
ATOM 1680 O O . LEU A 1 217 ? -12.672 17.188 16.703 1 92.31 217 LEU A O 1
ATOM 1684 N N . GLY A 1 218 ? -10.828 16.062 17.359 1 94.94 218 GLY A N 1
ATOM 1685 C CA . GLY A 1 218 ? -11.188 14.805 16.719 1 94.94 218 GLY A CA 1
ATOM 1686 C C . GLY A 1 218 ? -11.203 13.633 17.672 1 94.94 218 GLY A C 1
ATOM 1687 O O . GLY A 1 218 ? -10.766 13.75 18.812 1 94.94 218 GLY A O 1
ATOM 1688 N N . LEU A 1 219 ? -11.781 12.547 17.203 1 95.88 219 LEU A N 1
ATOM 1689 C CA . LEU A 1 219 ? -11.867 11.359 18.047 1 95.88 219 LEU A CA 1
ATOM 1690 C C . LEU A 1 219 ? -10.617 10.492 17.906 1 95.88 219 LEU A C 1
ATOM 1692 O O . LEU A 1 219 ? -10.086 10.344 16.797 1 95.88 219 LEU A O 1
ATOM 1696 N N . CYS A 1 220 ? -10.172 9.977 18.984 1 95.44 220 CYS A N 1
ATOM 1697 C CA . CYS A 1 220 ? -9.109 8.977 19 1 95.44 220 CYS A CA 1
ATOM 1698 C C . CYS A 1 220 ? -9.664 7.582 18.734 1 95.44 220 CYS A C 1
ATOM 1700 O O . CYS A 1 220 ? -10.578 7.133 19.438 1 95.44 220 CYS A O 1
ATOM 1702 N N . LEU A 1 221 ? -9.109 6.891 17.812 1 96.06 221 LEU A N 1
ATOM 1703 C CA . LEU A 1 221 ? -9.617 5.586 17.406 1 96.06 221 LEU A CA 1
ATOM 1704 C C . LEU A 1 221 ? -9.5 4.574 18.531 1 96.06 221 LEU A C 1
ATOM 1706 O O . LEU A 1 221 ? -10.445 3.832 18.812 1 96.06 221 LEU A O 1
ATOM 1710 N N . ASP A 1 222 ? -8.352 4.461 19.172 1 94.5 222 ASP A N 1
ATOM 1711 C CA . ASP A 1 222 ? -8.125 3.516 20.25 1 94.5 222 ASP A CA 1
ATOM 1712 C C . ASP A 1 222 ? -9.094 3.758 21.406 1 94.5 222 ASP A C 1
ATOM 1714 O O . ASP A 1 222 ? -9.672 2.812 21.953 1 94.5 222 ASP A O 1
ATOM 1718 N N . CYS A 1 223 ? -9.273 5.039 21.781 1 94 223 CYS A N 1
ATOM 1719 C CA . CYS A 1 223 ? -10.203 5.391 22.844 1 94 223 CYS A CA 1
ATOM 1720 C C . CYS A 1 223 ? -11.641 5.047 22.469 1 94 223 CYS A C 1
ATOM 1722 O O . CYS A 1 223 ? -12.414 4.59 23.297 1 94 223 CYS A O 1
ATOM 1724 N N . PHE A 1 224 ? -11.984 5.324 21.234 1 96.06 224 PHE A N 1
ATOM 1725 C CA . PHE A 1 224 ? -13.32 4.98 20.766 1 96.06 224 PHE A CA 1
ATOM 1726 C C . PHE A 1 224 ? -13.562 3.48 20.891 1 96.06 224 PHE A C 1
ATOM 1728 O O . PHE A 1 224 ? -14.633 3.057 21.344 1 96.06 224 PHE A O 1
ATOM 1735 N N . MET A 1 225 ? -12.617 2.68 20.469 1 94.19 225 MET A N 1
ATOM 1736 C CA . MET A 1 225 ? -12.75 1.227 20.438 1 94.19 225 MET A CA 1
ATOM 1737 C C . MET A 1 225 ? -12.906 0.665 21.844 1 94.19 225 MET A C 1
ATOM 1739 O O . MET A 1 225 ? -13.586 -0.343 22.047 1 94.19 225 MET A O 1
ATOM 1743 N N . HIS A 1 226 ? -12.352 1.318 22.859 1 91.75 226 HIS A N 1
ATOM 1744 C CA . HIS A 1 226 ? -12.328 0.777 24.219 1 91.75 226 HIS A CA 1
ATOM 1745 C C . HIS A 1 226 ? -13.172 1.626 25.156 1 91.75 226 HIS A C 1
ATOM 1747 O O . HIS A 1 226 ? -13.102 1.466 26.375 1 91.75 226 HIS A O 1
ATOM 1753 N N . ALA A 1 227 ? -13.938 2.467 24.578 1 92.19 227 ALA A N 1
ATOM 1754 C CA . ALA A 1 227 ? -14.711 3.412 25.375 1 92.19 227 ALA A CA 1
ATOM 1755 C C . ALA A 1 227 ? -15.742 2.686 26.234 1 92.19 227 ALA A C 1
ATOM 1757 O O . ALA A 1 227 ? -16.406 1.763 25.766 1 92.19 227 ALA A O 1
ATOM 1758 N N . THR A 1 228 ? -15.781 3.135 27.484 1 88.94 228 THR A N 1
ATOM 1759 C CA . THR A 1 228 ? -16.781 2.58 28.375 1 88.94 228 THR A CA 1
ATOM 1760 C C . THR A 1 228 ? -17.719 3.674 28.875 1 88.94 228 THR A C 1
ATOM 1762 O O . THR A 1 228 ? -18.953 3.523 28.828 1 88.94 228 THR A O 1
ATOM 1765 N N . ASP A 1 229 ? -17.172 4.824 29.234 1 88.38 229 ASP A N 1
ATOM 1766 C CA . ASP A 1 229 ? -17.953 5.883 29.859 1 88.38 229 ASP A CA 1
ATOM 1767 C C . ASP A 1 229 ? -18.156 7.059 28.906 1 88.38 229 ASP A C 1
ATOM 1769 O O . ASP A 1 229 ? -19.203 7.703 28.922 1 88.38 229 ASP A O 1
ATOM 1773 N N . SER A 1 230 ? -17.156 7.336 28.188 1 90 230 SER A N 1
ATOM 1774 C CA . SER A 1 230 ? -17.172 8.469 27.266 1 90 230 SER A CA 1
ATOM 1775 C C . SER A 1 230 ? -16.328 8.188 26.031 1 90 230 SER A C 1
ATOM 1777 O O . SER A 1 230 ? -15.336 7.453 26.094 1 90 230 SER A O 1
ATOM 1779 N N . PHE A 1 231 ? -16.703 8.859 24.922 1 92.25 231 PHE A N 1
ATOM 1780 C CA . PHE A 1 231 ? -15.969 8.656 23.672 1 92.25 231 PHE A CA 1
ATOM 1781 C C . PHE A 1 231 ? -14.914 9.75 23.484 1 92.25 231 PHE A C 1
ATOM 1783 O O . PHE A 1 231 ? -14.023 9.625 22.656 1 92.25 231 PHE A O 1
ATOM 1790 N N . VAL A 1 232 ? -15.016 10.805 24.234 1 90.44 232 VAL A N 1
ATOM 1791 C CA . VAL A 1 232 ? -14.188 11.969 23.938 1 90.44 232 VAL A CA 1
ATOM 1792 C C . VAL A 1 232 ? -13.031 12.039 24.938 1 90.44 232 VAL A C 1
ATOM 1794 O O . VAL A 1 232 ? -11.984 12.625 24.641 1 90.44 232 VAL A O 1
ATOM 1797 N N . LEU A 1 233 ? -13.211 11.438 26.047 1 85.56 233 LEU A N 1
ATOM 1798 C CA . LEU A 1 233 ? -12.164 11.469 27.047 1 85.56 233 LEU A CA 1
ATOM 1799 C C . LEU A 1 233 ? -11.141 10.367 26.812 1 85.56 233 LEU A C 1
ATOM 1801 O O . LEU A 1 233 ? -11.5 9.266 26.375 1 85.56 233 LEU A O 1
ATOM 1805 N N . ARG A 1 234 ? -9.867 10.68 27.156 1 86.44 234 ARG A N 1
ATOM 1806 C CA . ARG A 1 234 ? -8.781 9.727 26.969 1 86.44 234 ARG A CA 1
ATOM 1807 C C . ARG A 1 234 ? -8.961 8.516 27.891 1 86.44 234 ARG A C 1
ATOM 1809 O O . ARG A 1 234 ? -9.188 8.672 29.094 1 86.44 234 ARG A O 1
ATOM 1816 N N . GLN A 1 235 ? -8.836 7.398 27.234 1 84 235 GLN A N 1
ATOM 1817 C CA . GLN A 1 235 ? -8.938 6.156 27.984 1 84 235 GLN A CA 1
ATOM 1818 C C . GLN A 1 235 ? -7.586 5.754 28.578 1 84 235 GLN A C 1
ATOM 1820 O O . GLN A 1 235 ? -6.539 6.082 28.016 1 84 235 GLN A O 1
ATOM 1825 N N . ASN A 1 236 ? -7.703 5.02 29.672 1 80.69 236 ASN A N 1
ATOM 1826 C CA . ASN A 1 236 ? -6.477 4.477 30.25 1 80.69 236 ASN A CA 1
ATOM 1827 C C . ASN A 1 236 ? -5.824 3.461 29.312 1 80.69 236 ASN A C 1
ATOM 1829 O O . ASN A 1 236 ? -6.492 2.564 28.797 1 80.69 236 ASN A O 1
ATOM 1833 N N . GLY A 1 237 ? -4.523 3.727 29 1 82.06 237 GLY A N 1
ATOM 1834 C CA . GLY A 1 237 ? -3.797 2.771 28.188 1 82.06 237 GLY A CA 1
ATOM 1835 C C . GLY A 1 237 ? -3.887 3.068 26.703 1 82.06 237 GLY A C 1
ATOM 1836 O O . GLY A 1 237 ? -3.541 2.227 25.859 1 82.06 237 GLY A O 1
ATOM 1837 N N . CYS A 1 238 ? -4.395 4.148 26.375 1 87.25 238 CYS A N 1
ATOM 1838 C CA . CYS A 1 238 ? -4.535 4.508 24.969 1 87.25 238 CYS A CA 1
ATOM 1839 C C . CYS A 1 238 ? -3.199 4.41 24.234 1 87.25 238 CYS A C 1
ATOM 1841 O O . CYS A 1 238 ? -2.195 4.957 24.703 1 87.25 238 CYS A O 1
ATOM 1843 N N . LYS A 1 239 ? -3.154 3.701 23.125 1 81.56 239 LYS A N 1
ATOM 1844 C CA . LYS A 1 239 ? -1.943 3.451 22.344 1 81.56 239 LYS A CA 1
ATOM 1845 C C . LYS A 1 239 ? -1.666 4.598 21.375 1 81.56 239 LYS A C 1
ATOM 1847 O O . LYS A 1 239 ? -0.602 4.648 20.75 1 81.56 239 LYS A O 1
ATOM 1852 N N . SER A 1 240 ? -2.631 5.457 21.172 1 77.81 240 SER A N 1
ATOM 1853 C CA . SER A 1 240 ? -2.48 6.562 20.234 1 77.81 240 SER A CA 1
ATOM 1854 C C . SER A 1 240 ? -2.271 7.883 20.969 1 77.81 240 SER A C 1
ATOM 1856 O O . SER A 1 240 ? -2.984 8.859 20.719 1 77.81 240 SER A O 1
ATOM 1858 N N . SER A 1 241 ? -1.4 7.98 21.719 1 65.38 241 SER A N 1
ATOM 1859 C CA . SER A 1 241 ? -1.208 9.117 22.625 1 65.38 241 SER A CA 1
ATOM 1860 C C . SER A 1 241 ? -0.96 10.406 21.844 1 65.38 241 SER A C 1
ATOM 1862 O O . SER A 1 241 ? -1.36 11.484 22.281 1 65.38 241 SER A O 1
ATOM 1864 N N . GLY A 1 242 ? -0.38 10.266 20.672 1 63.91 242 GLY A N 1
ATOM 1865 C CA . GLY A 1 242 ? -0.045 11.453 19.891 1 63.91 242 GLY A CA 1
ATOM 1866 C C . GLY A 1 242 ? -1.258 12.141 19.297 1 63.91 242 GLY A C 1
ATOM 1867 O O . GLY A 1 242 ? -1.164 13.266 18.812 1 63.91 242 GLY A O 1
ATOM 1868 N N . MET A 1 243 ? -2.338 11.516 19.5 1 69.06 243 MET A N 1
ATOM 1869 C CA . MET A 1 243 ? -3.525 12.055 18.844 1 69.06 243 MET A CA 1
ATOM 1870 C C . MET A 1 243 ? -4.352 12.891 19.812 1 69.06 243 MET A C 1
ATOM 1872 O O . MET A 1 243 ? -5.398 13.43 19.453 1 69.06 243 MET A O 1
ATOM 1876 N N . HIS A 1 244 ? -3.953 12.891 21.016 1 70.25 244 HIS A N 1
ATOM 1877 C CA . HIS A 1 244 ? -4.715 13.625 22.016 1 70.25 244 HIS A CA 1
ATOM 1878 C C . HIS A 1 244 ? -4.145 15.023 22.234 1 70.25 244 HIS A C 1
ATOM 1880 O O . HIS A 1 244 ? -4.605 15.758 23.109 1 70.25 244 HIS A O 1
ATOM 1886 N N . LYS A 1 245 ? -3.109 15.422 21.469 1 55.59 245 LYS A N 1
ATOM 1887 C CA . LYS A 1 245 ? -2.498 16.719 21.719 1 55.59 245 LYS A CA 1
ATOM 1888 C C . LYS A 1 245 ? -3.137 17.812 20.844 1 55.59 245 LYS A C 1
ATOM 1890 O O . LYS A 1 245 ? -3.619 17.531 19.75 1 55.59 245 LYS A O 1
ATOM 1895 N N . MET B 1 1 ? 37.188 -4.301 49.812 1 29.88 1 MET B N 1
ATOM 1896 C CA . MET B 1 1 ? 35.812 -4.68 49.5 1 29.88 1 MET B CA 1
ATOM 1897 C C . MET B 1 1 ? 35.469 -4.348 48.062 1 29.88 1 MET B C 1
ATOM 1899 O O . MET B 1 1 ? 35.531 -3.188 47.656 1 29.88 1 MET B O 1
ATOM 1903 N N . SER B 1 2 ? 35.688 -5.281 47.094 1 29.62 2 SER B N 1
ATOM 1904 C CA . SER B 1 2 ? 35.781 -5.297 45.625 1 29.62 2 SER B CA 1
ATOM 1905 C C . SER B 1 2 ? 34.438 -4.992 45 1 29.62 2 SER B C 1
ATOM 1907 O O . SER B 1 2 ? 33.406 -5.562 45.406 1 29.62 2 SER B O 1
ATOM 1909 N N . ALA B 1 3 ? 34.281 -3.723 44.594 1 38.97 3 ALA B N 1
ATOM 1910 C CA . ALA B 1 3 ? 33.062 -3.162 44 1 38.97 3 ALA B CA 1
ATOM 1911 C C . ALA B 1 3 ? 32.5 -4.09 42.938 1 38.97 3 ALA B C 1
ATOM 1913 O O . ALA B 1 3 ? 33.219 -4.586 42.094 1 38.97 3 ALA B O 1
ATOM 1914 N N . PRO B 1 4 ? 31.281 -4.664 43.219 1 36.22 4 PRO B N 1
ATOM 1915 C CA . PRO B 1 4 ? 30.734 -5.68 42.312 1 36.22 4 PRO B CA 1
ATOM 1916 C C . PRO B 1 4 ? 30.609 -5.184 40.875 1 36.22 4 PRO B C 1
ATOM 1918 O O . PRO B 1 4 ? 30.422 -3.986 40.656 1 36.22 4 PRO B O 1
ATOM 1921 N N . SER B 1 5 ? 31.312 -5.828 39.906 1 37.81 5 SER B N 1
ATOM 1922 C CA . SER B 1 5 ? 31.406 -5.574 38.469 1 37.81 5 SER B CA 1
ATOM 1923 C C . SER B 1 5 ? 30.016 -5.5 37.844 1 37.81 5 SER B C 1
ATOM 1925 O O . SER B 1 5 ? 29.141 -6.293 38.156 1 37.81 5 SER B O 1
ATOM 1927 N N . PRO B 1 6 ? 29.609 -4.258 37.406 1 37.28 6 PRO B N 1
ATOM 1928 C CA . PRO B 1 6 ? 28.25 -4.047 36.906 1 37.28 6 PRO B CA 1
ATOM 1929 C C . PRO B 1 6 ? 27.812 -5.113 35.906 1 37.28 6 PRO B C 1
ATOM 1931 O O . PRO B 1 6 ? 28.656 -5.723 35.25 1 37.28 6 PRO B O 1
ATOM 1934 N N . PRO B 1 7 ? 26.594 -5.762 36.094 1 34.44 7 PRO B N 1
ATOM 1935 C CA . PRO B 1 7 ? 26.109 -6.82 35.188 1 34.44 7 PRO B CA 1
ATOM 1936 C C . PRO B 1 7 ? 26.172 -6.426 33.719 1 34.44 7 PRO B C 1
ATOM 1938 O O . PRO B 1 7 ? 26.094 -5.242 33.406 1 34.44 7 PRO B O 1
ATOM 1941 N N . THR B 1 8 ? 27 -7.148 32.906 1 31.08 8 THR B N 1
ATOM 1942 C CA . THR B 1 8 ? 27.188 -7.066 31.469 1 31.08 8 THR B CA 1
ATOM 1943 C C . THR B 1 8 ? 25.844 -6.988 30.75 1 31.08 8 THR B C 1
ATOM 1945 O O . THR B 1 8 ? 24.953 -7.785 31.016 1 31.08 8 THR B O 1
ATOM 1948 N N . ALA B 1 9 ? 25.531 -5.816 30.25 1 30.28 9 ALA B N 1
ATOM 1949 C CA . ALA B 1 9 ? 24.375 -5.48 29.438 1 30.28 9 ALA B CA 1
ATOM 1950 C C . ALA B 1 9 ? 24.062 -6.59 28.438 1 30.28 9 ALA B C 1
ATOM 1952 O O . ALA B 1 9 ? 24.953 -7.066 27.734 1 30.28 9 ALA B O 1
ATOM 1953 N N . ASP B 1 10 ? 23.062 -7.441 28.641 1 28.25 10 ASP B N 1
ATOM 1954 C CA . ASP B 1 10 ? 22.5 -8.469 27.766 1 28.25 10 ASP B CA 1
ATOM 1955 C C . ASP B 1 10 ? 22.391 -7.961 26.328 1 28.25 10 ASP B C 1
ATOM 1957 O O . ASP B 1 10 ? 21.859 -6.875 26.094 1 28.25 10 ASP B O 1
ATOM 1961 N N . ASN B 1 11 ? 23.422 -8.266 25.516 1 29.78 11 ASN B N 1
ATOM 1962 C CA . ASN B 1 11 ? 23.516 -8.094 24.078 1 29.78 11 ASN B CA 1
ATOM 1963 C C . ASN B 1 11 ? 22.188 -8.383 23.391 1 29.78 11 ASN B C 1
ATOM 1965 O O . ASN B 1 11 ? 21.688 -9.508 23.438 1 29.78 11 ASN B O 1
ATOM 1969 N N . GLY B 1 12 ? 21.281 -7.473 23.438 1 29.67 12 GLY B N 1
ATOM 1970 C CA . GLY B 1 12 ? 20.047 -7.551 22.672 1 29.67 12 GLY B CA 1
ATOM 1971 C C . GLY B 1 12 ? 20.234 -8.242 21.328 1 29.67 12 GLY B C 1
ATOM 1972 O O . GLY B 1 12 ? 21.172 -7.934 20.594 1 29.67 12 GLY B O 1
ATOM 1973 N N . ASN B 1 13 ? 19.875 -9.539 21.203 1 28.88 13 ASN B N 1
ATOM 1974 C CA . ASN B 1 13 ? 19.797 -10.438 20.047 1 28.88 13 ASN B CA 1
ATOM 1975 C C . ASN B 1 13 ? 19.328 -9.711 18.797 1 28.88 13 ASN B C 1
ATOM 1977 O O . ASN B 1 13 ? 18.156 -9.352 18.688 1 28.88 13 ASN B O 1
ATOM 1981 N N . LYS B 1 14 ? 20.141 -8.828 18.25 1 31.19 14 LYS B N 1
ATOM 1982 C CA . LYS B 1 14 ? 19.938 -8.438 16.859 1 31.19 14 LYS B CA 1
ATOM 1983 C C . LYS B 1 14 ? 19.547 -9.633 16 1 31.19 14 LYS B C 1
ATOM 1985 O O . LYS B 1 14 ? 20.391 -10.492 15.719 1 31.19 14 LYS B O 1
ATOM 1990 N N . ASN B 1 15 ? 18.453 -10.227 16.125 1 30.78 15 ASN B N 1
ATOM 1991 C CA . ASN B 1 15 ? 18.016 -11.25 15.195 1 30.78 15 ASN B CA 1
ATOM 1992 C C . ASN B 1 15 ? 18.438 -10.93 13.766 1 30.78 15 ASN B C 1
ATOM 1994 O O . ASN B 1 15 ? 17.875 -10.039 13.125 1 30.78 15 ASN B O 1
ATOM 1998 N N . SER B 1 16 ? 19.719 -10.891 13.508 1 33.16 16 SER B N 1
ATOM 1999 C CA . SER B 1 16 ? 20.25 -10.992 12.156 1 33.16 16 SER B CA 1
ATOM 2000 C C . SER B 1 16 ? 19.422 -11.953 11.305 1 33.16 16 SER B C 1
ATOM 2002 O O . SER B 1 16 ? 19.281 -13.125 11.648 1 33.16 16 SER B O 1
ATOM 2004 N N . PHE B 1 17 ? 18.391 -11.594 10.742 1 34.66 17 PHE B N 1
ATOM 2005 C CA . PHE B 1 17 ? 17.859 -12.375 9.633 1 34.66 17 PHE B CA 1
ATOM 2006 C C . PHE B 1 17 ? 18.984 -12.938 8.781 1 34.66 17 PHE B C 1
ATOM 2008 O O . PHE B 1 17 ? 19.469 -12.281 7.859 1 34.66 17 PHE B O 1
ATOM 2015 N N . ILE B 1 18 ? 20.047 -13.359 9.32 1 35.41 18 ILE B N 1
ATOM 2016 C CA . ILE B 1 18 ? 20.938 -14.195 8.523 1 35.41 18 ILE B CA 1
ATOM 2017 C C . ILE B 1 18 ? 20.141 -15.25 7.773 1 35.41 18 ILE B C 1
ATOM 2019 O O . ILE B 1 18 ? 19.516 -16.109 8.383 1 35.41 18 ILE B O 1
ATOM 2023 N N . LEU B 1 19 ? 19.484 -14.984 6.602 1 41.25 19 LEU B N 1
ATOM 2024 C CA . LEU B 1 19 ? 19.141 -16.125 5.754 1 41.25 19 LEU B CA 1
ATOM 2025 C C . LEU B 1 19 ? 20.203 -17.219 5.852 1 41.25 19 LEU B C 1
ATOM 2027 O O . LEU B 1 19 ? 21.312 -17.031 5.359 1 41.25 19 LEU B O 1
ATOM 2031 N N . SER B 1 20 ? 20.516 -17.75 6.832 1 41.56 20 SER B N 1
ATOM 2032 C CA . SER B 1 20 ? 21.406 -18.906 6.762 1 41.56 20 SER B CA 1
ATOM 2033 C C . SER B 1 20 ? 21.234 -19.656 5.441 1 41.56 20 SER B C 1
ATOM 2035 O O . SER B 1 20 ? 20.203 -19.531 4.781 1 41.56 20 SER B O 1
ATOM 2037 N N . ALA B 1 21 ? 22.281 -20.312 4.836 1 44.31 21 ALA B N 1
ATOM 2038 C CA . ALA B 1 21 ? 22.406 -21.078 3.604 1 44.31 21 ALA B CA 1
ATOM 2039 C C . ALA B 1 21 ? 21.078 -21.734 3.223 1 44.31 21 ALA B C 1
ATOM 2041 O O . ALA B 1 21 ? 20.703 -21.734 2.051 1 44.31 21 ALA B O 1
ATOM 2042 N N . VAL B 1 22 ? 20.406 -22.625 4.07 1 53.38 22 VAL B N 1
ATOM 2043 C CA . VAL B 1 22 ? 19.453 -23.672 3.686 1 53.38 22 VAL B CA 1
ATOM 2044 C C . VAL B 1 22 ? 18.031 -23.109 3.686 1 53.38 22 VAL B C 1
ATOM 2046 O O . VAL B 1 22 ? 17.109 -23.75 3.164 1 53.38 22 VAL B O 1
ATOM 2049 N N . ASP B 1 23 ? 17.688 -21.953 4.305 1 78.75 23 ASP B N 1
ATOM 2050 C CA . ASP B 1 23 ? 16.266 -21.734 4.496 1 78.75 23 ASP B CA 1
ATOM 2051 C C . ASP B 1 23 ? 15.648 -21 3.305 1 78.75 23 ASP B C 1
ATOM 2053 O O . ASP B 1 23 ? 16.188 -19.984 2.852 1 78.75 23 ASP B O 1
ATOM 2057 N N . ILE B 1 24 ? 14.938 -21.688 2.574 1 89.56 24 ILE B N 1
ATOM 2058 C CA . ILE B 1 24 ? 14.195 -21.188 1.423 1 89.56 24 ILE B CA 1
ATOM 2059 C C . ILE B 1 24 ? 13.094 -20.25 1.893 1 89.56 24 ILE B C 1
ATOM 2061 O O . ILE B 1 24 ? 12.203 -20.641 2.648 1 89.56 24 ILE B O 1
ATOM 2065 N N . ALA B 1 25 ? 13.25 -18.906 1.612 1 94.69 25 ALA B N 1
ATOM 2066 C CA . ALA B 1 25 ? 12.195 -17.953 1.916 1 94.69 25 ALA B CA 1
ATOM 2067 C C . ALA B 1 25 ? 10.945 -18.219 1.077 1 94.69 25 ALA B C 1
ATOM 2069 O O . ALA B 1 25 ? 11.047 -18.516 -0.114 1 94.69 25 ALA B O 1
ATOM 2070 N N . GLN B 1 26 ? 9.789 -18.125 1.721 1 94.69 26 GLN B N 1
ATOM 2071 C CA . GLN B 1 26 ? 8.539 -18.422 1.037 1 94.69 26 GLN B CA 1
ATOM 2072 C C . GLN B 1 26 ? 7.766 -17.141 0.718 1 94.69 26 GLN B C 1
ATOM 2074 O O . GLN B 1 26 ? 7.629 -16.266 1.574 1 94.69 26 GLN B O 1
ATOM 2079 N N . VAL B 1 27 ? 7.328 -16.938 -0.478 1 95.75 27 VAL B N 1
ATOM 2080 C CA . VAL B 1 27 ? 6.352 -15.93 -0.875 1 95.75 27 VAL B CA 1
ATOM 2081 C C . VAL B 1 27 ? 5.043 -16.609 -1.28 1 95.75 27 VAL B C 1
ATOM 2083 O O . VAL B 1 27 ? 4.957 -17.219 -2.348 1 95.75 27 VAL B O 1
ATOM 2086 N N . GLY B 1 28 ? 4.02 -16.391 -0.463 1 93.31 28 GLY B N 1
ATOM 2087 C CA . GLY B 1 28 ? 2.793 -17.156 -0.669 1 93.31 28 GLY B CA 1
ATOM 2088 C C . GLY B 1 28 ? 2.939 -18.625 -0.347 1 93.31 28 GLY B C 1
ATOM 2089 O O . GLY B 1 28 ? 3.791 -19.016 0.457 1 93.31 28 GLY B O 1
ATOM 2090 N N . GLU B 1 29 ? 1.978 -19.375 -0.961 1 88.38 29 GLU B N 1
ATOM 2091 C CA . GLU B 1 29 ? 1.994 -20.828 -0.729 1 88.38 29 GLU B CA 1
ATOM 2092 C C . GLU B 1 29 ? 2.098 -21.594 -2.043 1 88.38 29 GLU B C 1
ATOM 2094 O O . GLU B 1 29 ? 1.647 -21.109 -3.086 1 88.38 29 GLU B O 1
ATOM 2099 N N . ASN B 1 30 ? 2.84 -22.719 -1.999 1 86.31 30 ASN B N 1
ATOM 2100 C CA . ASN B 1 30 ? 2.896 -23.688 -3.086 1 86.31 30 ASN B CA 1
ATOM 2101 C C . ASN B 1 30 ? 3.527 -23.094 -4.34 1 86.31 30 ASN B C 1
ATOM 2103 O O . ASN B 1 30 ? 3.049 -23.312 -5.453 1 86.31 30 ASN B O 1
ATOM 2107 N N . GLY B 1 31 ? 4.535 -22.281 -4.094 1 89.31 31 GLY B N 1
ATOM 2108 C CA . GLY B 1 31 ? 5.297 -21.812 -5.238 1 89.31 31 GLY B CA 1
ATOM 2109 C C . GLY B 1 31 ? 6.035 -22.906 -5.965 1 89.31 31 GLY B C 1
ATOM 2110 O O . GLY B 1 31 ? 6.555 -23.844 -5.332 1 89.31 31 GLY B O 1
ATOM 2111 N N . HIS B 1 32 ? 6.113 -22.781 -7.246 1 87.62 32 HIS B N 1
ATOM 2112 C CA . HIS B 1 32 ? 6.727 -23.875 -7.992 1 87.62 32 HIS B CA 1
ATOM 2113 C C . HIS B 1 32 ? 8.023 -23.438 -8.664 1 87.62 32 HIS B C 1
ATOM 2115 O O . HIS B 1 32 ? 8.555 -24.141 -9.523 1 87.62 32 HIS B O 1
ATOM 2121 N N . VAL B 1 33 ? 8.516 -22.297 -8.383 1 93.12 33 VAL B N 1
ATOM 2122 C CA . VAL B 1 33 ? 9.797 -21.797 -8.867 1 93.12 33 VAL B CA 1
ATOM 2123 C C . VAL B 1 33 ? 10.688 -21.422 -7.688 1 93.12 33 VAL B C 1
ATOM 2125 O O . VAL B 1 33 ? 10.195 -20.906 -6.672 1 93.12 33 VAL B O 1
ATOM 2128 N N . ILE B 1 34 ? 11.93 -21.656 -7.789 1 95.06 34 ILE B N 1
ATOM 2129 C CA . ILE B 1 34 ? 12.922 -21.219 -6.816 1 95.06 34 ILE B CA 1
ATOM 2130 C C . ILE B 1 34 ? 13.852 -20.188 -7.457 1 95.06 34 ILE B C 1
ATOM 2132 O O . ILE B 1 34 ? 14.516 -20.469 -8.453 1 95.06 34 ILE B O 1
ATOM 2136 N N . LEU B 1 35 ? 13.867 -19 -6.988 1 95.44 35 LEU B N 1
ATOM 2137 C CA . LEU B 1 35 ? 14.828 -17.984 -7.383 1 95.44 35 LEU B CA 1
ATOM 2138 C C . LEU B 1 35 ? 16.109 -18.094 -6.555 1 95.44 35 LEU B C 1
ATOM 2140 O O . LEU B 1 35 ? 16.062 -18.109 -5.324 1 95.44 35 LEU B O 1
ATOM 2144 N N . VAL B 1 36 ? 17.188 -18.266 -7.18 1 96.25 36 VAL B N 1
ATOM 2145 C CA . VAL B 1 36 ? 18.484 -18.25 -6.531 1 96.25 36 VAL B CA 1
ATOM 2146 C C . VAL B 1 36 ? 19.141 -16.891 -6.715 1 96.25 36 VAL B C 1
ATOM 2148 O O . VAL B 1 36 ? 19.578 -16.531 -7.812 1 96.25 36 VAL B O 1
ATOM 2151 N N . VAL B 1 37 ? 19.281 -16.141 -5.648 1 96.69 37 VAL B N 1
ATOM 2152 C CA . VAL B 1 37 ? 19.484 -14.703 -5.77 1 96.69 37 VAL B CA 1
ATOM 2153 C C . VAL B 1 37 ? 20.828 -14.32 -5.145 1 96.69 37 VAL B C 1
ATOM 2155 O O . VAL B 1 37 ? 21.125 -14.711 -4.016 1 96.69 37 VAL B O 1
ATOM 2158 N N . GLY B 1 38 ? 21.641 -13.523 -5.879 1 95 38 GLY B N 1
ATOM 2159 C CA . GLY B 1 38 ? 22.844 -12.891 -5.363 1 95 38 GLY B CA 1
ATOM 2160 C C . GLY B 1 38 ? 24 -13.852 -5.199 1 95 38 GLY B C 1
ATOM 2161 O O . GLY B 1 38 ? 23.859 -15.055 -5.449 1 95 38 GLY B O 1
ATOM 2162 N N . PRO B 1 39 ? 25.094 -13.273 -4.777 1 91.62 39 PRO B N 1
ATOM 2163 C CA . PRO B 1 39 ? 26.297 -14.078 -4.586 1 91.62 39 PRO B CA 1
ATOM 2164 C C . PRO B 1 39 ? 26.156 -15.094 -3.449 1 91.62 39 PRO B C 1
ATOM 2166 O O . PRO B 1 39 ? 26.781 -16.141 -3.477 1 91.62 39 PRO B O 1
ATOM 2169 N N . GLN B 1 40 ? 25.312 -14.828 -2.521 1 90.38 40 GLN B N 1
ATOM 2170 C CA . GLN B 1 40 ? 25.094 -15.727 -1.392 1 90.38 40 GLN B CA 1
ATOM 2171 C C . GLN B 1 40 ? 24.094 -16.828 -1.746 1 90.38 40 GLN B C 1
ATOM 2173 O O . GLN B 1 40 ? 23.859 -17.734 -0.945 1 90.38 40 GLN B O 1
ATOM 2178 N N . GLN B 1 41 ? 23.5 -16.719 -2.842 1 93.62 41 GLN B N 1
ATOM 2179 C CA . GLN B 1 41 ? 22.594 -17.734 -3.389 1 93.62 41 GLN B CA 1
ATOM 2180 C C . GLN B 1 41 ? 21.391 -17.938 -2.477 1 93.62 41 GLN B C 1
ATOM 2182 O O . GLN B 1 41 ? 21.047 -19.078 -2.16 1 93.62 41 GLN B O 1
ATOM 2187 N N . GLY B 1 42 ? 20.859 -16.844 -2.01 1 94.94 42 GLY B N 1
ATOM 2188 C CA . GLY B 1 42 ? 19.594 -16.953 -1.293 1 94.94 42 GLY B CA 1
ATOM 2189 C C . GLY B 1 42 ? 18.469 -17.516 -2.143 1 94.94 42 GLY B C 1
ATOM 2190 O O . GLY B 1 42 ? 18.359 -17.188 -3.33 1 94.94 42 GLY B O 1
ATOM 2191 N N . LYS B 1 43 ? 17.641 -18.359 -1.528 1 96.19 43 LYS B N 1
ATOM 2192 C CA . LYS B 1 43 ? 16.578 -19.031 -2.283 1 96.19 43 LYS B CA 1
ATOM 2193 C C . LYS B 1 43 ? 15.203 -18.5 -1.882 1 96.19 43 LYS B C 1
ATOM 2195 O O . LYS B 1 43 ? 14.922 -18.312 -0.696 1 96.19 43 LYS B O 1
ATOM 2200 N N . ILE B 1 44 ? 14.398 -18.281 -2.871 1 96.88 44 ILE B N 1
ATOM 2201 C CA . ILE B 1 44 ? 13.031 -17.797 -2.691 1 96.88 44 ILE B CA 1
ATOM 2202 C C . ILE B 1 44 ? 12.062 -18.672 -3.488 1 96.88 44 ILE B C 1
ATOM 2204 O O . ILE B 1 44 ? 12.227 -18.844 -4.699 1 96.88 44 ILE B O 1
ATOM 2208 N N . GLN B 1 45 ? 11.172 -19.25 -2.791 1 95.94 45 GLN B N 1
ATOM 2209 C CA . GLN B 1 45 ? 10.141 -20.031 -3.457 1 95.94 45 GLN B CA 1
ATOM 2210 C C . GLN B 1 45 ? 8.898 -19.188 -3.73 1 95.94 45 GLN B C 1
ATOM 2212 O O . GLN B 1 45 ? 8.352 -18.562 -2.82 1 95.94 45 GLN B O 1
ATOM 2217 N N . VAL B 1 46 ? 8.469 -19.125 -5.008 1 95.5 46 VAL B N 1
ATOM 2218 C CA . VAL B 1 46 ? 7.379 -18.266 -5.43 1 95.5 46 VAL B CA 1
ATOM 2219 C C . VAL B 1 46 ? 6.73 -18.812 -6.691 1 95.5 46 VAL B C 1
ATOM 2221 O O . VAL B 1 46 ? 7.289 -19.703 -7.348 1 95.5 46 VAL B O 1
ATOM 2224 N N . SER B 1 47 ? 5.555 -18.406 -6.988 1 93.38 47 SER B N 1
ATOM 2225 C CA . SER B 1 47 ? 4.836 -18.828 -8.188 1 93.38 47 SER B CA 1
ATOM 2226 C C . SER B 1 47 ? 5.316 -18.078 -9.414 1 93.38 47 SER B C 1
ATOM 2228 O O . SER B 1 47 ? 5.477 -16.844 -9.375 1 93.38 47 SER B O 1
ATOM 2230 N N . SER B 1 48 ? 5.512 -18.797 -10.531 1 92.69 48 SER B N 1
ATOM 2231 C CA . SER B 1 48 ? 5.875 -18.141 -11.781 1 92.69 48 SER B CA 1
ATOM 2232 C C . SER B 1 48 ? 4.734 -17.266 -12.305 1 92.69 48 SER B C 1
ATOM 2234 O O . SER B 1 48 ? 4.973 -16.219 -12.898 1 92.69 48 SER B O 1
ATOM 2236 N N . ASP B 1 49 ? 3.467 -17.734 -12.078 1 93.06 49 ASP B N 1
ATOM 2237 C CA . ASP B 1 49 ? 2.309 -16.969 -12.516 1 93.06 49 ASP B CA 1
ATOM 2238 C C . ASP B 1 49 ? 2.293 -15.586 -11.867 1 93.06 49 ASP B C 1
ATOM 2240 O O . ASP B 1 49 ? 1.972 -14.594 -12.516 1 93.06 49 ASP B O 1
ATOM 2244 N N . PHE B 1 50 ? 2.641 -15.594 -10.656 1 96.69 50 PHE B N 1
ATOM 2245 C CA . PHE B 1 50 ? 2.678 -14.328 -9.93 1 96.69 50 PHE B CA 1
ATOM 2246 C C . PHE B 1 50 ? 3.768 -13.422 -10.484 1 96.69 50 PHE B C 1
ATOM 2248 O O . PHE B 1 50 ? 3.525 -12.242 -10.75 1 96.69 50 PHE B O 1
ATOM 2255 N N . LEU B 1 51 ? 4.977 -13.914 -10.664 1 96.88 51 LEU B N 1
ATOM 2256 C CA . LEU B 1 51 ? 6.098 -13.141 -11.18 1 96.88 51 LEU B CA 1
ATOM 2257 C C . LEU B 1 51 ? 5.773 -12.555 -12.555 1 96.88 51 LEU B C 1
ATOM 2259 O O . LEU B 1 51 ? 6.016 -11.375 -12.805 1 96.88 51 LEU B O 1
ATOM 2263 N N . LYS B 1 52 ? 5.23 -13.422 -13.438 1 95.81 52 LYS B N 1
ATOM 2264 C CA . LYS B 1 52 ? 4.852 -12.969 -14.773 1 95.81 52 LYS B CA 1
ATOM 2265 C C . LYS B 1 52 ? 3.793 -11.867 -14.703 1 95.81 52 LYS B C 1
ATOM 2267 O O . LYS B 1 52 ? 3.793 -10.945 -15.516 1 95.81 52 LYS B O 1
ATOM 2272 N N . TYR B 1 53 ? 2.963 -11.992 -13.797 1 96.31 53 TYR B N 1
ATOM 2273 C CA . TYR B 1 53 ? 1.861 -11.047 -13.648 1 96.31 53 TYR B CA 1
ATOM 2274 C C . TYR B 1 53 ? 2.375 -9.664 -13.266 1 96.31 53 TYR B C 1
ATOM 2276 O O . TYR B 1 53 ? 1.887 -8.656 -13.773 1 96.31 53 TYR B O 1
ATOM 2284 N N . ILE B 1 54 ? 3.346 -9.555 -12.383 1 97.56 54 ILE B N 1
ATOM 2285 C CA . ILE B 1 54 ? 3.701 -8.266 -11.797 1 97.56 54 ILE B CA 1
ATOM 2286 C C . ILE B 1 54 ? 4.789 -7.602 -12.633 1 97.56 54 ILE B C 1
ATOM 2288 O O . ILE B 1 54 ? 4.965 -6.383 -12.578 1 97.56 54 ILE B O 1
ATOM 2292 N N . SER B 1 55 ? 5.5 -8.352 -13.406 1 98.25 55 SER B N 1
ATOM 2293 C CA . SER B 1 55 ? 6.688 -7.793 -14.055 1 98.25 55 SER B CA 1
ATOM 2294 C C . SER B 1 55 ? 6.777 -8.227 -15.508 1 98.25 55 SER B C 1
ATOM 2296 O O . SER B 1 55 ? 6.871 -9.422 -15.805 1 98.25 55 SER B O 1
ATOM 2298 N N . PRO B 1 56 ? 6.828 -7.285 -16.438 1 97.62 56 PRO B N 1
ATOM 2299 C CA . PRO B 1 56 ? 7.055 -7.66 -17.844 1 97.62 56 PRO B CA 1
ATOM 2300 C C . PRO B 1 56 ? 8.422 -8.297 -18.062 1 97.62 56 PRO B C 1
ATOM 2302 O O . PRO B 1 56 ? 8.586 -9.125 -18.969 1 97.62 56 PRO B O 1
ATOM 2305 N N . VAL B 1 57 ? 9.414 -7.895 -17.281 1 97.62 57 VAL B N 1
ATOM 2306 C CA . VAL B 1 57 ? 10.758 -8.453 -17.375 1 97.62 57 VAL B CA 1
ATOM 2307 C C . VAL B 1 57 ? 10.727 -9.93 -17 1 97.62 57 VAL B C 1
ATOM 2309 O O . VAL B 1 57 ? 11.258 -10.773 -17.719 1 97.62 57 VAL B O 1
ATOM 2312 N N . PHE B 1 58 ? 10.086 -10.32 -15.875 1 96.5 58 PHE B N 1
ATOM 2313 C CA . PHE B 1 58 ? 9.93 -11.719 -15.492 1 96.5 58 PHE B CA 1
ATOM 2314 C C . PHE B 1 58 ? 9.133 -12.484 -16.547 1 96.5 58 PHE B C 1
ATOM 2316 O O . PHE B 1 58 ? 9.461 -13.633 -16.859 1 96.5 58 PHE B O 1
ATOM 2323 N N . ARG B 1 59 ? 8.109 -11.836 -17.047 1 96 59 ARG B N 1
ATOM 2324 C CA . ARG B 1 59 ? 7.312 -12.492 -18.078 1 96 59 ARG B CA 1
ATOM 2325 C C . ARG B 1 59 ? 8.172 -12.852 -19.297 1 96 59 ARG B C 1
ATOM 2327 O O . ARG B 1 59 ? 8.094 -13.977 -19.797 1 96 59 ARG B O 1
ATOM 2334 N N . ALA B 1 60 ? 8.906 -11.875 -19.766 1 95.31 60 ALA B N 1
ATOM 2335 C CA . ALA B 1 60 ? 9.805 -12.117 -20.891 1 95.31 60 ALA B CA 1
ATOM 2336 C C . ALA B 1 60 ? 10.805 -13.219 -20.578 1 95.31 60 ALA B C 1
ATOM 2338 O O . ALA B 1 60 ? 11.094 -14.07 -21.422 1 95.31 60 ALA B O 1
ATOM 2339 N N . MET B 1 61 ? 11.312 -13.25 -19.359 1 92.31 61 MET B N 1
ATOM 2340 C CA . MET B 1 61 ? 12.289 -14.242 -18.922 1 92.31 61 MET B CA 1
ATOM 2341 C C . MET B 1 61 ? 11.695 -15.648 -18.969 1 92.31 61 MET B C 1
ATOM 2343 O O . MET B 1 61 ? 12.305 -16.562 -19.516 1 92.31 61 MET B O 1
ATOM 2347 N N . PHE B 1 62 ? 10.484 -15.781 -18.453 1 90.31 62 PHE B N 1
ATOM 2348 C CA . PHE B 1 62 ? 9.836 -17.094 -18.391 1 90.31 62 PHE B CA 1
ATOM 2349 C C . PHE B 1 62 ? 9.406 -17.531 -19.781 1 90.31 62 PHE B C 1
ATOM 2351 O O . PHE B 1 62 ? 9.445 -18.734 -20.094 1 90.31 62 PHE B O 1
ATOM 2358 N N . ASN B 1 63 ? 8.984 -16.609 -20.547 1 89.62 63 ASN B N 1
ATOM 2359 C CA . ASN B 1 63 ? 8.633 -16.938 -21.922 1 89.62 63 ASN B CA 1
ATOM 2360 C C . ASN B 1 63 ? 9.852 -17.438 -22.719 1 89.62 63 ASN B C 1
ATOM 2362 O O . ASN B 1 63 ? 9.734 -18.359 -23.516 1 89.62 63 ASN B O 1
ATOM 2366 N N . SER B 1 64 ? 10.953 -16.766 -22.547 1 87.25 64 SER B N 1
ATOM 2367 C CA . SER B 1 64 ? 12.188 -17.188 -23.203 1 87.25 64 SER B CA 1
ATOM 2368 C C . SER B 1 64 ? 12.609 -18.578 -22.75 1 87.25 64 SER B C 1
ATOM 2370 O O . SER B 1 64 ? 13.062 -19.391 -23.562 1 87.25 64 SER B O 1
ATOM 2372 N N . LEU B 1 65 ? 12.422 -18.797 -21.438 1 81.44 65 LEU B N 1
ATOM 2373 C CA . LEU B 1 65 ? 12.766 -20.094 -20.891 1 81.44 65 LEU B CA 1
ATOM 2374 C C . LEU B 1 65 ? 11.867 -21.188 -21.469 1 81.44 65 LEU B C 1
ATOM 2376 O O . LEU B 1 65 ? 12.32 -22.297 -21.734 1 81.44 65 LEU B O 1
ATOM 2380 N N . MET B 1 66 ? 10.602 -20.891 -21.688 1 76.5 66 MET B N 1
ATOM 2381 C CA . MET B 1 66 ? 9.648 -21.828 -22.266 1 76.5 66 MET B CA 1
ATOM 2382 C C . MET B 1 66 ? 9.961 -22.094 -23.734 1 76.5 66 MET B C 1
ATOM 2384 O O . MET B 1 66 ? 9.836 -23.219 -24.219 1 76.5 66 MET B O 1
ATOM 2388 N N . SER B 1 67 ? 10.266 -20.938 -24.469 1 71.69 67 SER B N 1
ATOM 2389 C CA . SER B 1 67 ? 10.602 -21.062 -25.875 1 71.69 67 SER B CA 1
ATOM 2390 C C . SER B 1 67 ? 11.883 -21.875 -26.062 1 71.69 67 SER B C 1
ATOM 2392 O O . SER B 1 67 ? 11.992 -22.656 -27 1 71.69 67 SER B O 1
ATOM 2394 N N . GLU B 1 68 ? 12.773 -21.203 -25.406 1 60.41 68 GLU B N 1
ATOM 2395 C CA . GLU B 1 68 ? 14.023 -21.953 -25.531 1 60.41 68 GLU B CA 1
ATOM 2396 C C . GLU B 1 68 ? 13.852 -23.406 -25.078 1 60.41 68 GLU B C 1
ATOM 2398 O O . GLU B 1 68 ? 14.742 -24.234 -25.266 1 60.41 68 GLU B O 1
ATOM 2403 N N . GLY B 1 69 ? 12.5 -23.812 -25.266 1 50.81 69 GLY B N 1
ATOM 2404 C CA . GLY B 1 69 ? 11.945 -25.156 -25.125 1 50.81 69 GLY B CA 1
ATOM 2405 C C . GLY B 1 69 ? 11.953 -25.656 -23.703 1 50.81 69 GLY B C 1
ATOM 2406 O O . GLY B 1 69 ? 10.938 -26.172 -23.219 1 50.81 69 GLY B O 1
ATOM 2407 N N . GLU B 1 70 ? 12.922 -26.781 -23.406 1 47.75 70 GLU B N 1
ATOM 2408 C CA . GLU B 1 70 ? 13.531 -28.047 -23.016 1 47.75 70 GLU B CA 1
ATOM 2409 C C . GLU B 1 70 ? 14.195 -27.922 -21.641 1 47.75 70 GLU B C 1
ATOM 2411 O O . GLU B 1 70 ? 14.273 -28.906 -20.906 1 47.75 70 GLU B O 1
ATOM 2416 N N . ALA B 1 71 ? 14.547 -26.75 -21.344 1 45.5 71 ALA B N 1
ATOM 2417 C CA . ALA B 1 71 ? 15.234 -26.641 -20.062 1 45.5 71 ALA B CA 1
ATOM 2418 C C . ALA B 1 71 ? 14.234 -26.641 -18.906 1 45.5 71 ALA B C 1
ATOM 2420 O O . ALA B 1 71 ? 14.484 -27.234 -17.859 1 45.5 71 ALA B O 1
ATOM 2421 N N . LEU B 1 72 ? 13.188 -25.688 -18.938 1 48.91 72 LEU B N 1
ATOM 2422 C CA . LEU B 1 72 ? 12.203 -25.891 -17.875 1 48.91 72 LEU B CA 1
ATOM 2423 C C . LEU B 1 72 ? 11.531 -27.25 -18.016 1 48.91 72 LEU B C 1
ATOM 2425 O O . LEU B 1 72 ? 10.773 -27.656 -17.125 1 48.91 72 LEU B O 1
ATOM 2429 N N . ARG B 1 73 ? 11.469 -27.734 -19.25 1 44.91 73 ARG B N 1
ATOM 2430 C CA . ARG B 1 73 ? 11.133 -29.141 -19.406 1 44.91 73 ARG B CA 1
ATOM 2431 C C . ARG B 1 73 ? 11.922 -30 -18.422 1 44.91 73 ARG B C 1
ATOM 2433 O O . ARG B 1 73 ? 11.609 -31.188 -18.25 1 44.91 73 ARG B O 1
ATOM 2440 N N . ASN B 1 74 ? 13.102 -29.5 -18.297 1 43.53 74 ASN B N 1
ATOM 2441 C CA . ASN B 1 74 ? 13.734 -30.359 -17.297 1 43.53 74 ASN B CA 1
ATOM 2442 C C . ASN B 1 74 ? 13.008 -30.297 -15.961 1 43.53 74 ASN B C 1
ATOM 2444 O O . ASN B 1 74 ? 13.578 -30.609 -14.914 1 43.53 74 ASN B O 1
ATOM 2448 N N . LYS B 1 75 ? 11.875 -29.594 -15.953 1 48.44 75 LYS B N 1
ATOM 2449 C CA . LYS B 1 75 ? 10.984 -29.953 -14.852 1 48.44 75 LYS B CA 1
ATOM 2450 C C . LYS B 1 75 ? 10.945 -31.453 -14.625 1 48.44 75 LYS B C 1
ATOM 2452 O O . LYS B 1 75 ? 10.422 -32.188 -15.461 1 48.44 75 LYS B O 1
ATOM 2457 N N . VAL B 1 76 ? 12.039 -31.953 -14.391 1 44.53 76 VAL B N 1
ATOM 2458 C CA . VAL B 1 76 ? 11.789 -33.312 -13.883 1 44.53 76 VAL B CA 1
ATOM 2459 C C . VAL B 1 76 ? 10.492 -33.312 -13.07 1 44.53 76 VAL B C 1
ATOM 2461 O O . VAL B 1 76 ? 10.227 -32.375 -12.312 1 44.53 76 VAL B O 1
ATOM 2464 N N . ASP B 1 77 ? 9.453 -33.969 -13.359 1 51.25 77 ASP B N 1
ATOM 2465 C CA . ASP B 1 77 ? 8.211 -34.25 -12.656 1 51.25 77 ASP B CA 1
ATOM 2466 C C . ASP B 1 77 ? 8.391 -34.125 -11.148 1 51.25 77 ASP B C 1
ATOM 2468 O O . ASP B 1 77 ? 9.281 -34.75 -10.57 1 51.25 77 ASP B O 1
ATOM 2472 N N . GLY B 1 78 ? 8.016 -33.062 -10.406 1 59.28 78 GLY B N 1
ATOM 2473 C CA . GLY B 1 78 ? 7.93 -32.969 -8.953 1 59.28 78 GLY B CA 1
ATOM 2474 C C . GLY B 1 78 ? 8.867 -31.938 -8.367 1 59.28 78 GLY B C 1
ATOM 2475 O O . GLY B 1 78 ? 8.773 -31.609 -7.188 1 59.28 78 GLY B O 1
ATOM 2476 N N . PHE B 1 79 ? 10.008 -31.406 -9.305 1 66 79 PHE B N 1
ATOM 2477 C CA . PHE B 1 79 ? 10.93 -30.516 -8.625 1 66 79 PHE B CA 1
ATOM 2478 C C . PHE B 1 79 ? 10.719 -29.078 -9.086 1 66 79 PHE B C 1
ATOM 2480 O O . PHE B 1 79 ? 10.383 -28.828 -10.242 1 66 79 PHE B O 1
ATOM 2487 N N . PRO B 1 80 ? 10.898 -28.156 -8.305 1 76.44 80 PRO B N 1
ATOM 2488 C CA . PRO B 1 80 ? 10.734 -26.75 -8.633 1 76.44 80 PRO B CA 1
ATOM 2489 C C . PRO B 1 80 ? 11.805 -26.234 -9.602 1 76.44 80 PRO B C 1
ATOM 2491 O O . PRO B 1 80 ? 12.945 -26.719 -9.57 1 76.44 80 PRO B O 1
ATOM 2494 N N . VAL B 1 81 ? 11.477 -25.453 -10.664 1 83.56 81 VAL B N 1
ATOM 2495 C CA . VAL B 1 81 ? 12.375 -24.797 -11.602 1 83.56 81 VAL B CA 1
ATOM 2496 C C . VAL B 1 81 ? 13.211 -23.75 -10.875 1 83.56 81 VAL B C 1
ATOM 2498 O O . VAL B 1 81 ? 12.688 -22.969 -10.07 1 83.56 81 VAL B O 1
ATOM 2501 N N . GLU B 1 82 ? 14.492 -23.797 -11.078 1 89.5 82 GLU B N 1
ATOM 2502 C CA . GLU B 1 82 ? 15.367 -22.812 -10.445 1 89.5 82 GLU B CA 1
ATOM 2503 C C . GLU B 1 82 ? 15.766 -21.719 -11.438 1 89.5 82 GLU B C 1
ATOM 2505 O O . GLU B 1 82 ? 16.156 -22.016 -12.57 1 89.5 82 GLU B O 1
ATOM 2510 N N . ILE B 1 83 ? 15.641 -20.531 -11.109 1 92.12 83 ILE B N 1
ATOM 2511 C CA . ILE B 1 83 ? 16.062 -19.359 -11.875 1 92.12 83 ILE B CA 1
ATOM 2512 C C . ILE B 1 83 ? 17.125 -18.594 -11.102 1 92.12 83 ILE B C 1
ATOM 2514 O O . ILE B 1 83 ? 16.938 -18.234 -9.938 1 92.12 83 ILE B O 1
ATOM 2518 N N . VAL B 1 84 ? 18.234 -18.281 -11.766 1 93.81 84 VAL B N 1
ATOM 2519 C CA . VAL B 1 84 ? 19.359 -17.641 -11.094 1 93.81 84 VAL B CA 1
ATOM 2520 C C . VAL B 1 84 ? 19.328 -16.125 -11.375 1 93.81 84 VAL B C 1
ATOM 2522 O O . VAL B 1 84 ? 19.281 -15.711 -12.531 1 93.81 84 VAL B O 1
ATOM 2525 N N . LEU B 1 85 ? 19.281 -15.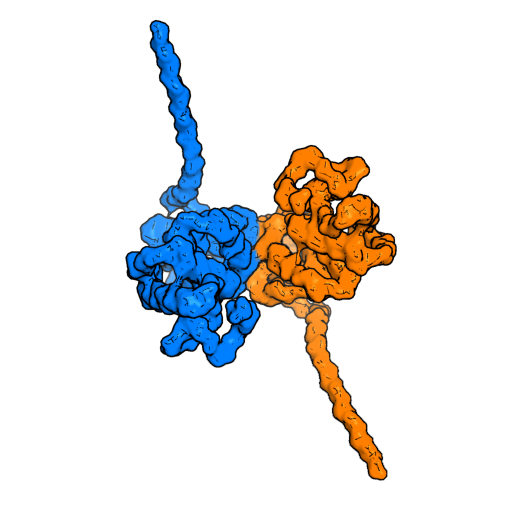359 -10.391 1 95.62 85 LEU B N 1
ATOM 2526 C CA . LEU B 1 85 ? 19.391 -13.898 -10.414 1 95.62 85 LEU B CA 1
ATOM 2527 C C . LEU B 1 85 ? 20.625 -13.438 -9.641 1 95.62 85 LEU B C 1
ATOM 2529 O O . LEU B 1 85 ? 20.484 -12.891 -8.539 1 95.62 85 LEU B O 1
ATOM 2533 N N . SER B 1 86 ? 21.766 -13.438 -10.242 1 94.5 86 SER B N 1
ATOM 2534 C CA . SER B 1 86 ? 23.062 -13.352 -9.578 1 94.5 86 SER B CA 1
ATOM 2535 C C . SER B 1 86 ? 23.344 -11.938 -9.086 1 94.5 86 SER B C 1
ATOM 2537 O O . SER B 1 86 ? 24.047 -11.75 -8.094 1 94.5 86 SER B O 1
ATOM 2539 N N . ASP B 1 87 ? 22.75 -10.93 -9.664 1 93.31 87 ASP B N 1
ATOM 2540 C CA . ASP B 1 87 ? 23.156 -9.555 -9.391 1 93.31 87 ASP B CA 1
ATOM 2541 C C . ASP B 1 87 ? 22.188 -8.891 -8.406 1 93.31 87 ASP B C 1
ATOM 2543 O O . ASP B 1 87 ? 22.391 -7.738 -8.023 1 93.31 87 ASP B O 1
ATOM 2547 N N . ASP B 1 88 ? 21.203 -9.688 -7.973 1 95.19 88 ASP B N 1
ATOM 2548 C CA . ASP B 1 88 ? 20.172 -9.062 -7.156 1 95.19 88 ASP B CA 1
ATOM 2549 C C . ASP B 1 88 ? 20.391 -9.359 -5.672 1 95.19 88 ASP B C 1
ATOM 2551 O O . ASP B 1 88 ? 21.188 -10.211 -5.316 1 95.19 88 ASP B O 1
ATOM 2555 N N . ASN B 1 89 ? 19.766 -8.539 -4.77 1 95.25 89 ASN B N 1
ATOM 2556 C CA . ASN B 1 89 ? 19.797 -8.711 -3.32 1 95.25 89 ASN B CA 1
ATOM 2557 C C . ASN B 1 89 ? 18.656 -9.594 -2.836 1 95.25 89 ASN B C 1
ATOM 2559 O O . ASN B 1 89 ? 17.484 -9.258 -3.012 1 95.25 89 ASN B O 1
ATOM 2563 N N . PRO B 1 90 ? 18.953 -10.734 -2.242 1 95.75 90 PRO B N 1
ATOM 2564 C CA . PRO B 1 90 ? 17.891 -11.688 -1.896 1 95.75 90 PRO B CA 1
ATOM 2565 C C . PRO B 1 90 ? 16.891 -11.133 -0.89 1 95.75 90 PRO B C 1
ATOM 2567 O O . PRO B 1 90 ? 15.688 -11.336 -1.032 1 95.75 90 PRO B O 1
ATOM 2570 N N . ARG B 1 91 ? 17.359 -10.453 0.12 1 95.06 91 ARG B N 1
ATOM 2571 C CA . ARG B 1 91 ? 16.453 -9.914 1.133 1 95.06 91 ARG B CA 1
ATOM 2572 C C . ARG B 1 91 ? 15.523 -8.867 0.533 1 95.06 91 ARG B C 1
ATOM 2574 O O . ARG B 1 91 ? 14.32 -8.883 0.794 1 95.06 91 ARG B O 1
ATOM 2581 N N . ALA B 1 92 ? 16.047 -7.98 -0.272 1 96.25 92 ALA B N 1
ATOM 2582 C CA . ALA B 1 92 ? 15.234 -6.961 -0.929 1 96.25 92 ALA B CA 1
ATOM 2583 C C . ALA B 1 92 ? 14.164 -7.598 -1.81 1 96.25 92 ALA B C 1
ATOM 2585 O O . ALA B 1 92 ? 13.016 -7.133 -1.842 1 96.25 92 ALA B O 1
ATOM 2586 N N . LEU B 1 93 ? 14.578 -8.617 -2.48 1 97.38 93 LEU B N 1
ATOM 2587 C CA . LEU B 1 93 ? 13.641 -9.297 -3.373 1 97.38 93 LEU B CA 1
ATOM 2588 C C . LEU B 1 93 ? 12.5 -9.93 -2.584 1 97.38 93 LEU B C 1
ATOM 2590 O O . LEU B 1 93 ? 11.336 -9.805 -2.961 1 97.38 93 LEU B O 1
ATOM 2594 N N . VAL B 1 94 ? 12.797 -10.594 -1.473 1 97.25 94 VAL B N 1
ATOM 2595 C CA . VAL B 1 94 ? 11.781 -11.219 -0.631 1 97.25 94 VAL B CA 1
ATOM 2596 C C . VAL B 1 94 ? 10.805 -10.156 -0.131 1 97.25 94 VAL B C 1
ATOM 2598 O O . VAL B 1 94 ? 9.586 -10.344 -0.197 1 97.25 94 VAL B O 1
ATOM 2601 N N . LEU B 1 95 ? 11.336 -9.062 0.342 1 97.88 95 LEU B N 1
ATOM 2602 C CA . LEU B 1 95 ? 10.508 -8 0.897 1 97.88 95 LEU B CA 1
ATOM 2603 C C . LEU B 1 95 ? 9.609 -7.395 -0.178 1 97.88 95 LEU B C 1
ATOM 2605 O O . LEU B 1 95 ? 8.422 -7.176 0.05 1 97.88 95 LEU B O 1
ATOM 2609 N N . ALA B 1 96 ? 10.156 -7.164 -1.34 1 98.38 96 ALA B N 1
ATOM 2610 C CA . ALA B 1 96 ? 9.375 -6.602 -2.441 1 98.38 96 ALA B CA 1
ATOM 2611 C C . ALA B 1 96 ? 8.25 -7.543 -2.848 1 98.38 96 ALA B C 1
ATOM 2613 O O . ALA B 1 96 ? 7.105 -7.117 -3.008 1 98.38 96 ALA B O 1
ATOM 2614 N N . LEU B 1 97 ? 8.594 -8.805 -3 1 98.31 97 LEU B N 1
ATOM 2615 C CA . LEU B 1 97 ? 7.609 -9.781 -3.447 1 98.31 97 LEU B CA 1
ATOM 2616 C C . LEU B 1 97 ? 6.535 -9.992 -2.387 1 98.31 97 LEU B C 1
ATOM 2618 O O . LEU B 1 97 ? 5.355 -10.133 -2.713 1 98.31 97 LEU B O 1
ATOM 2622 N N . ARG B 1 98 ? 6.914 -9.984 -1.151 1 98 98 ARG B N 1
ATOM 2623 C CA . ARG B 1 98 ? 5.949 -10.148 -0.07 1 98 98 ARG B CA 1
ATOM 2624 C C . ARG B 1 98 ? 5.039 -8.93 0.045 1 98 98 ARG B C 1
ATOM 2626 O O . ARG B 1 98 ? 3.865 -9.062 0.399 1 98 98 ARG B O 1
ATOM 2633 N N . ALA B 1 99 ? 5.527 -7.766 -0.268 1 98.31 99 ALA B N 1
ATOM 2634 C CA . ALA B 1 99 ? 4.699 -6.562 -0.289 1 98.31 99 ALA B CA 1
ATOM 2635 C C . ALA B 1 99 ? 3.664 -6.629 -1.41 1 98.31 99 ALA B C 1
ATOM 2637 O O . ALA B 1 99 ? 2.555 -6.109 -1.271 1 98.31 99 ALA B O 1
ATOM 2638 N N . LEU B 1 100 ? 4.031 -7.289 -2.441 1 98.38 100 LEU B N 1
ATOM 2639 C CA . LEU B 1 100 ? 3.168 -7.32 -3.615 1 98.38 100 LEU B CA 1
ATOM 2640 C C . LEU B 1 100 ? 2.246 -8.531 -3.58 1 98.38 100 LEU B C 1
ATOM 2642 O O . LEU B 1 100 ? 1.192 -8.539 -4.223 1 98.38 100 LEU B O 1
ATOM 2646 N N . TYR B 1 101 ? 2.654 -9.586 -2.918 1 97.94 101 TYR B N 1
ATOM 2647 C CA . TYR B 1 101 ? 1.83 -10.781 -2.779 1 97.94 101 TYR B CA 1
ATOM 2648 C C . TYR B 1 101 ? 1.119 -10.797 -1.432 1 97.94 101 TYR B C 1
ATOM 2650 O O . TYR B 1 101 ? 1.638 -11.344 -0.457 1 97.94 101 TYR B O 1
ATOM 2658 N N . GLY B 1 102 ? -0.035 -10.203 -1.378 1 96.69 102 GLY B N 1
ATOM 2659 C CA . GLY B 1 102 ? -0.854 -10.227 -0.176 1 96.69 102 GLY B CA 1
ATOM 2660 C C . GLY B 1 102 ? -0.487 -9.141 0.815 1 96.69 102 GLY B C 1
ATOM 2661 O O . GLY B 1 102 ? -0.97 -9.133 1.949 1 96.69 102 GLY B O 1
ATOM 2662 N N . ALA B 1 103 ? 0.478 -8.352 0.442 1 95.38 103 ALA B N 1
ATOM 2663 C CA . ALA B 1 103 ? 0.896 -7.277 1.341 1 95.38 103 ALA B CA 1
ATOM 2664 C C . ALA B 1 103 ? 1.193 -7.816 2.736 1 95.38 103 ALA B C 1
ATOM 2666 O O . ALA B 1 103 ? 0.606 -7.363 3.723 1 95.38 103 ALA B O 1
ATOM 2667 N N . ASP B 1 104 ? 2.166 -8.648 2.814 1 94.5 104 ASP B N 1
ATOM 2668 C CA . ASP B 1 104 ? 2.533 -9.305 4.066 1 94.5 104 ASP B CA 1
ATOM 2669 C C . ASP B 1 104 ? 2.855 -8.273 5.148 1 94.5 104 ASP B C 1
ATOM 2671 O O . ASP B 1 104 ? 3.613 -7.332 4.91 1 94.5 104 ASP B O 1
ATOM 2675 N N . VAL B 1 105 ? 2.338 -8.445 6.258 1 93.94 105 VAL B N 1
ATOM 2676 C CA . VAL B 1 105 ? 2.426 -7.488 7.359 1 93.94 105 VAL B CA 1
ATOM 2677 C C . VAL B 1 105 ? 3.881 -7.328 7.789 1 93.94 105 VAL B C 1
ATOM 2679 O O . VAL B 1 105 ? 4.266 -6.281 8.32 1 93.94 105 VAL B O 1
ATOM 2682 N N . SER B 1 106 ? 4.719 -8.305 7.52 1 94.25 106 SER B N 1
ATOM 2683 C CA . SER B 1 106 ? 6.133 -8.258 7.879 1 94.25 106 SER B CA 1
ATOM 2684 C C . SER B 1 106 ? 6.867 -7.176 7.094 1 94.25 106 SER B C 1
ATOM 2686 O O . SER B 1 106 ? 7.992 -6.809 7.438 1 94.25 106 SER B O 1
ATOM 2688 N N . THR B 1 107 ? 6.254 -6.605 6.074 1 97.06 107 THR B N 1
ATOM 2689 C CA . THR B 1 107 ? 6.926 -5.633 5.223 1 97.06 107 THR B CA 1
ATOM 2690 C C . THR B 1 107 ? 6.547 -4.211 5.621 1 97.06 107 THR B C 1
ATOM 2692 O O . THR B 1 107 ? 6.977 -3.244 4.988 1 97.06 107 THR B O 1
ATOM 2695 N N . LYS B 1 108 ? 5.785 -4.062 6.613 1 95.19 108 LYS B N 1
ATOM 2696 C CA . LYS B 1 108 ? 5.27 -2.754 7.008 1 95.19 108 LYS B CA 1
ATOM 2697 C C . LYS B 1 108 ? 6.41 -1.802 7.363 1 95.19 108 LYS B C 1
ATOM 2699 O O . LYS B 1 108 ? 6.387 -0.63 6.98 1 95.19 108 LYS B O 1
ATOM 2704 N N . THR B 1 109 ? 7.305 -2.301 8.156 1 93.88 109 THR B N 1
ATOM 2705 C CA . THR B 1 109 ? 8.461 -1.511 8.57 1 93.88 109 THR B CA 1
ATOM 2706 C C . THR B 1 109 ? 9.758 -2.195 8.156 1 93.88 109 THR B C 1
ATOM 2708 O O . THR B 1 109 ? 10.023 -3.334 8.547 1 93.88 109 THR B O 1
ATOM 2711 N N . ILE B 1 110 ? 10.492 -1.521 7.336 1 96 110 ILE B N 1
ATOM 2712 C CA . ILE B 1 110 ? 11.766 -2.064 6.875 1 96 110 ILE B CA 1
ATOM 2713 C C . ILE B 1 110 ? 12.859 -1.008 7.012 1 96 110 ILE B C 1
ATOM 2715 O O . ILE B 1 110 ? 12.57 0.174 7.211 1 96 110 ILE B O 1
ATOM 2719 N N . ALA B 1 111 ? 14.094 -1.409 6.98 1 95.06 111 ALA B N 1
ATOM 2720 C CA . ALA B 1 111 ? 15.234 -0.505 7.109 1 95.06 111 ALA B CA 1
ATOM 2721 C C . ALA B 1 111 ? 15.391 0.363 5.863 1 95.06 111 ALA B C 1
ATOM 2723 O O . ALA B 1 111 ? 14.984 -0.033 4.77 1 95.06 111 ALA B O 1
ATOM 2724 N N . VAL B 1 112 ? 16.031 1.513 6.055 1 95.12 112 VAL B N 1
ATOM 2725 C CA . VAL B 1 112 ? 16.234 2.475 4.977 1 95.12 112 VAL B CA 1
ATOM 2726 C C . VAL B 1 112 ? 17.047 1.832 3.854 1 95.12 112 VAL B C 1
ATOM 2728 O O . VAL B 1 112 ? 16.734 2.021 2.672 1 95.12 112 VAL B O 1
ATOM 2731 N N . GLU B 1 113 ? 18.016 1.095 4.23 1 94.06 113 GLU B N 1
ATOM 2732 C CA . GLU B 1 113 ? 18.875 0.433 3.246 1 94.06 113 GLU B CA 1
ATOM 2733 C C . GLU B 1 113 ? 18.078 -0.571 2.416 1 94.06 113 GLU B C 1
ATOM 2735 O O . GLU B 1 113 ? 18.344 -0.743 1.223 1 94.06 113 GLU B O 1
ATOM 2740 N N . GLU B 1 114 ? 17.141 -1.204 3.051 1 96.94 114 GLU B N 1
ATOM 2741 C CA . GLU B 1 114 ? 16.281 -2.156 2.348 1 96.94 114 GLU B CA 1
ATOM 2742 C C . GLU B 1 114 ? 15.383 -1.448 1.34 1 96.94 114 GLU B C 1
ATOM 2744 O O . GLU B 1 114 ? 15.133 -1.969 0.251 1 96.94 114 GLU B O 1
ATOM 2749 N N . ILE B 1 115 ? 14.945 -0.275 1.715 1 98.12 115 ILE B N 1
ATOM 2750 C CA . ILE B 1 115 ? 14.102 0.503 0.815 1 98.12 115 ILE B CA 1
ATOM 2751 C C . ILE B 1 115 ? 14.852 0.78 -0.485 1 98.12 115 ILE B C 1
ATOM 2753 O O . ILE B 1 115 ? 14.305 0.606 -1.576 1 98.12 115 ILE B O 1
ATOM 2757 N N . GLN B 1 116 ? 16.047 1.2 -0.368 1 97.38 116 GLN B N 1
ATOM 2758 C CA . GLN B 1 116 ? 16.844 1.52 -1.552 1 97.38 116 GLN B CA 1
ATOM 2759 C C . GLN B 1 116 ? 17.062 0.282 -2.418 1 97.38 116 GLN B C 1
ATOM 2761 O O . GLN B 1 116 ? 16.938 0.346 -3.643 1 97.38 116 GLN B O 1
ATOM 2766 N N . GLN B 1 117 ? 17.391 -0.838 -1.776 1 97.38 117 GLN B N 1
ATOM 2767 C CA . GLN B 1 117 ? 17.625 -2.07 -2.525 1 97.38 117 GLN B CA 1
ATOM 2768 C C . GLN B 1 117 ? 16.344 -2.539 -3.219 1 97.38 117 GLN B C 1
ATOM 2770 O O . GLN B 1 117 ? 16.391 -3.049 -4.34 1 97.38 117 GLN B O 1
ATOM 2775 N N . ILE B 1 118 ? 15.227 -2.359 -2.594 1 98.56 118 ILE B N 1
ATOM 2776 C CA . ILE B 1 118 ? 13.945 -2.684 -3.205 1 98.56 118 ILE B CA 1
ATOM 2777 C C . ILE B 1 118 ? 13.695 -1.77 -4.402 1 98.56 118 ILE B C 1
ATOM 2779 O O . ILE B 1 118 ? 13.203 -2.217 -5.441 1 98.56 118 ILE B O 1
ATOM 2783 N N . ALA B 1 119 ? 14.039 -0.507 -4.215 1 98.62 119 ALA B N 1
ATOM 2784 C CA . ALA B 1 119 ? 13.859 0.455 -5.301 1 98.62 119 ALA B CA 1
ATOM 2785 C C . ALA B 1 119 ? 14.68 0.062 -6.523 1 98.62 119 ALA B C 1
ATOM 2787 O O . ALA B 1 119 ? 14.203 0.158 -7.656 1 98.62 119 ALA B O 1
ATOM 2788 N N . ILE B 1 120 ? 15.875 -0.35 -6.309 1 97.75 120 ILE B N 1
ATOM 2789 C CA . ILE B 1 120 ? 16.75 -0.789 -7.387 1 97.75 120 ILE B CA 1
ATOM 2790 C C . ILE B 1 120 ? 16.141 -1.998 -8.094 1 97.75 120 ILE B C 1
ATOM 2792 O O . ILE B 1 120 ? 16.078 -2.039 -9.32 1 97.75 120 ILE B O 1
ATOM 2796 N N . PHE B 1 121 ? 15.688 -2.938 -7.332 1 97.62 121 PHE B N 1
ATOM 2797 C CA . PHE B 1 121 ? 15 -4.113 -7.859 1 97.62 121 PHE B CA 1
ATOM 2798 C C . PHE B 1 121 ? 13.773 -3.707 -8.664 1 97.62 121 PHE B C 1
ATOM 2800 O O . PHE B 1 121 ? 13.539 -4.23 -9.758 1 97.62 121 PHE B O 1
ATOM 2807 N N . ALA B 1 122 ? 12.984 -2.826 -8.117 1 98.56 122 ALA B N 1
ATOM 2808 C CA . ALA B 1 122 ? 11.75 -2.375 -8.758 1 98.56 122 ALA B CA 1
ATOM 2809 C C . ALA B 1 122 ? 12.031 -1.744 -10.117 1 98.56 122 ALA B C 1
ATOM 2811 O O . ALA B 1 122 ? 11.305 -1.982 -11.086 1 98.56 122 ALA B O 1
ATOM 2812 N N . ASP B 1 123 ? 13.023 -0.919 -10.148 1 97.5 123 ASP B N 1
ATOM 2813 C CA . ASP B 1 123 ? 13.422 -0.274 -11.398 1 97.5 123 ASP B CA 1
ATOM 2814 C C . ASP B 1 123 ? 13.883 -1.304 -12.422 1 97.5 123 ASP B C 1
ATOM 2816 O O . ASP B 1 123 ? 13.469 -1.264 -13.586 1 97.5 123 ASP B O 1
ATOM 2820 N N . LYS B 1 124 ? 14.664 -2.238 -12.023 1 97.44 124 LYS B N 1
ATOM 2821 C CA . LYS B 1 124 ? 15.25 -3.264 -12.883 1 97.44 124 LYS B CA 1
ATOM 2822 C C . LYS B 1 124 ? 14.164 -4.164 -13.477 1 97.44 124 LYS B C 1
ATOM 2824 O O . LYS B 1 124 ? 14.242 -4.555 -14.641 1 97.44 124 LYS B O 1
ATOM 2829 N N . TYR B 1 125 ? 13.18 -4.488 -12.695 1 98.06 125 TYR B N 1
ATOM 2830 C CA . TYR B 1 125 ? 12.18 -5.457 -13.117 1 98.06 125 TYR B CA 1
ATOM 2831 C C . TYR B 1 125 ? 10.875 -4.77 -13.508 1 98.06 125 TYR B C 1
ATOM 2833 O O . TYR B 1 125 ? 9.852 -5.426 -13.695 1 98.06 125 TYR B O 1
ATOM 2841 N N . ASP B 1 126 ? 10.867 -3.455 -13.562 1 98.06 126 ASP B N 1
ATOM 2842 C CA . ASP B 1 126 ? 9.766 -2.631 -14.047 1 98.06 126 ASP B CA 1
ATOM 2843 C C . ASP B 1 126 ? 8.5 -2.867 -13.227 1 98.06 126 ASP B C 1
ATOM 2845 O O . ASP B 1 126 ? 7.438 -3.162 -13.781 1 98.06 126 ASP B O 1
ATOM 2849 N N . ILE B 1 127 ? 8.602 -2.756 -11.938 1 98.31 127 ILE B N 1
ATOM 2850 C CA . ILE B 1 127 ? 7.441 -2.938 -11.07 1 98.31 127 ILE B CA 1
ATOM 2851 C C . ILE B 1 127 ? 7.285 -1.728 -10.156 1 98.31 127 ILE B C 1
ATOM 2853 O O . ILE B 1 127 ? 6.656 -1.819 -9.102 1 98.31 127 ILE B O 1
ATOM 2857 N N . VAL B 1 128 ? 7.855 -0.568 -10.492 1 98.31 128 VAL B N 1
ATOM 2858 C CA . VAL B 1 128 ? 7.863 0.632 -9.656 1 98.31 128 VAL B CA 1
ATOM 2859 C C . VAL B 1 128 ? 6.43 1.071 -9.367 1 98.31 128 VAL B C 1
ATOM 2861 O O . VAL B 1 128 ? 6.078 1.351 -8.219 1 98.31 128 VAL B O 1
ATOM 2864 N N . GLU B 1 129 ? 5.605 1.052 -10.375 1 97.44 129 GLU B N 1
ATOM 2865 C CA . GLU B 1 129 ? 4.238 1.53 -10.203 1 97.44 129 GLU B CA 1
ATOM 2866 C C . GLU B 1 129 ? 3.459 0.644 -9.234 1 97.44 129 GLU B C 1
ATOM 2868 O O . GLU B 1 129 ? 2.635 1.134 -8.461 1 97.44 129 GLU B O 1
ATOM 2873 N N . ARG B 1 130 ? 3.717 -0.613 -9.25 1 97.94 130 ARG B N 1
ATOM 2874 C CA . ARG B 1 130 ? 3.012 -1.562 -8.398 1 97.94 130 ARG B CA 1
ATOM 2875 C C . ARG B 1 130 ? 3.41 -1.387 -6.934 1 97.94 130 ARG B C 1
ATOM 2877 O O . ARG B 1 130 ? 2.648 -1.738 -6.031 1 97.94 130 ARG B O 1
ATOM 2884 N N . LEU B 1 131 ? 4.551 -0.847 -6.707 1 98.31 131 LEU B N 1
ATOM 2885 C CA . LEU B 1 131 ? 4.996 -0.643 -5.332 1 98.31 131 LEU B CA 1
ATOM 2886 C C . LEU B 1 131 ? 4.516 0.703 -4.801 1 98.31 131 LEU B C 1
ATOM 2888 O O . LEU B 1 131 ? 4.945 1.139 -3.729 1 98.31 131 LEU B O 1
ATOM 2892 N N . GLY B 1 132 ? 3.633 1.308 -5.504 1 97.44 132 GLY B N 1
ATOM 2893 C CA . GLY B 1 132 ? 3.17 2.641 -5.152 1 97.44 132 GLY B CA 1
ATOM 2894 C C . GLY B 1 132 ? 2.641 2.73 -3.732 1 97.44 132 GLY B C 1
ATOM 2895 O O . GLY B 1 132 ? 3.002 3.643 -2.986 1 97.44 132 GLY B O 1
ATOM 2896 N N . PHE B 1 133 ? 1.793 1.798 -3.332 1 97.38 133 PHE B N 1
ATOM 2897 C CA . PHE B 1 133 ? 1.22 1.801 -1.992 1 97.38 133 PHE B CA 1
ATOM 2898 C C . PHE B 1 133 ? 2.309 1.65 -0.937 1 97.38 133 PHE B C 1
ATOM 2900 O O . PHE B 1 133 ? 2.377 2.439 0.009 1 97.38 133 PHE B O 1
ATOM 2907 N N . ALA B 1 134 ? 3.127 0.683 -1.085 1 98 134 ALA B N 1
ATOM 2908 C CA . ALA B 1 134 ? 4.176 0.404 -0.107 1 98 134 ALA B CA 1
ATOM 2909 C C . ALA B 1 134 ? 5.188 1.545 -0.047 1 98 134 ALA B C 1
ATOM 2911 O O . ALA B 1 134 ? 5.605 1.957 1.038 1 98 134 ALA B O 1
ATOM 2912 N N . ALA B 1 135 ? 5.539 2.057 -1.229 1 97.94 135 ALA B N 1
ATOM 2913 C CA . ALA B 1 135 ? 6.516 3.137 -1.307 1 97.94 135 ALA B CA 1
ATOM 2914 C C . ALA B 1 135 ? 6.027 4.375 -0.562 1 97.94 135 ALA B C 1
ATOM 2916 O O . ALA B 1 135 ? 6.809 5.055 0.108 1 97.94 135 ALA B O 1
ATOM 2917 N N . ALA B 1 136 ? 4.762 4.656 -0.693 1 96.44 136 ALA B N 1
ATOM 2918 C CA . ALA B 1 136 ? 4.176 5.809 -0.011 1 96.44 136 ALA B CA 1
ATOM 2919 C C . ALA B 1 136 ? 4.328 5.684 1.502 1 96.44 136 ALA B C 1
ATOM 2921 O O . ALA B 1 136 ? 4.5 6.688 2.199 1 96.44 136 ALA B O 1
ATOM 2922 N N . CYS B 1 137 ? 4.301 4.512 1.978 1 96.69 137 CYS B N 1
ATOM 2923 C CA . CYS B 1 137 ? 4.43 4.27 3.41 1 96.69 137 CYS B CA 1
ATOM 2924 C C . CYS B 1 137 ? 5.895 4.191 3.82 1 96.69 137 CYS B C 1
ATOM 2926 O O . CYS B 1 137 ? 6.301 4.809 4.809 1 96.69 137 CYS B O 1
ATOM 2928 N N . TRP B 1 138 ? 6.719 3.453 3.08 1 97.62 138 TRP B N 1
ATOM 2929 C CA . TRP B 1 138 ? 8.125 3.242 3.41 1 97.62 138 TRP B CA 1
ATOM 2930 C C . TRP B 1 138 ? 8.883 4.562 3.424 1 97.62 138 TRP B C 1
ATOM 2932 O O . TRP B 1 138 ? 9.797 4.754 4.23 1 97.62 138 TRP B O 1
ATOM 2942 N N . LEU B 1 139 ? 8.484 5.488 2.537 1 97.38 139 LEU B N 1
ATOM 2943 C CA . LEU B 1 139 ? 9.258 6.715 2.355 1 97.38 139 LEU B CA 1
ATOM 2944 C C . LEU B 1 139 ? 8.648 7.859 3.158 1 97.38 139 LEU B C 1
ATOM 2946 O O . LEU B 1 139 ? 9.117 9 3.074 1 97.38 139 LEU B O 1
ATOM 2950 N N . ASN B 1 140 ? 7.633 7.504 3.871 1 93.12 140 ASN B N 1
ATOM 2951 C CA . ASN B 1 140 ? 7.082 8.492 4.793 1 93.12 140 ASN B CA 1
ATOM 2952 C C . ASN B 1 140 ? 7.867 8.539 6.102 1 93.12 140 ASN B C 1
ATOM 2954 O O . ASN B 1 140 ? 7.32 8.266 7.168 1 93.12 140 ASN B O 1
ATOM 2958 N N . VAL B 1 141 ? 9.016 8.93 6.012 1 91.44 141 VAL B N 1
ATOM 2959 C CA . VAL B 1 141 ? 9.914 9.031 7.16 1 91.44 141 VAL B CA 1
ATOM 2960 C C . VAL B 1 141 ? 9.938 10.477 7.664 1 91.44 141 VAL B C 1
ATOM 2962 O O . VAL B 1 141 ? 10.203 11.398 6.898 1 91.44 141 VAL B O 1
ATOM 2965 N N . PRO B 1 142 ? 9.656 10.633 8.93 1 89.75 142 PRO B N 1
ATOM 2966 C CA . PRO B 1 142 ? 9.742 11.992 9.453 1 89.75 142 PRO B CA 1
ATOM 2967 C C . PRO B 1 142 ? 11.141 12.594 9.32 1 89.75 142 PRO B C 1
ATOM 2969 O O . PRO B 1 142 ? 12.133 11.891 9.531 1 89.75 142 PRO B O 1
ATOM 2972 N N . THR B 1 143 ? 11.148 13.828 8.992 1 88.62 143 THR B N 1
ATOM 2973 C CA . THR B 1 143 ? 12.422 14.516 8.797 1 88.62 143 THR B CA 1
ATOM 2974 C C . THR B 1 143 ? 13.258 14.477 10.07 1 88.62 143 THR B C 1
ATOM 2976 O O . THR B 1 143 ? 14.484 14.391 10.008 1 88.62 143 THR B O 1
ATOM 2979 N N . SER B 1 144 ? 12.594 14.492 11.203 1 90.69 144 SER B N 1
ATOM 2980 C CA . SER B 1 144 ? 13.273 14.477 12.492 1 90.69 144 SER B CA 1
ATOM 2981 C C . SER B 1 144 ? 14 13.156 12.719 1 90.69 144 SER B C 1
ATOM 2983 O O . SER B 1 144 ? 14.945 13.086 13.508 1 90.69 144 SER B O 1
ATOM 2985 N N . ALA B 1 145 ? 13.602 12.164 12.031 1 91.19 145 ALA B N 1
ATOM 2986 C CA . ALA B 1 145 ? 14.195 10.844 12.203 1 91.19 145 ALA B CA 1
ATOM 2987 C C . ALA B 1 145 ? 15.445 10.68 11.344 1 91.19 145 ALA B C 1
ATOM 2989 O O . ALA B 1 145 ? 16.219 9.75 11.539 1 91.19 145 ALA B O 1
ATOM 2990 N N . ILE B 1 146 ? 15.641 11.539 10.398 1 94.06 146 ILE B N 1
ATOM 2991 C CA . ILE B 1 146 ? 16.797 11.5 9.508 1 94.06 146 ILE B CA 1
ATOM 2992 C C . ILE B 1 146 ? 17.938 12.328 10.109 1 94.06 146 ILE B C 1
ATOM 2994 O O . ILE B 1 146 ? 17.938 13.555 10.016 1 94.06 146 ILE B O 1
ATOM 2998 N N . THR B 1 147 ? 18.953 11.656 10.648 1 93.25 147 THR B N 1
ATOM 2999 C CA . THR B 1 147 ? 19.969 12.359 11.422 1 93.25 147 THR B CA 1
ATOM 3000 C C . THR B 1 147 ? 21.328 12.266 10.727 1 93.25 147 THR B C 1
ATOM 3002 O O . THR B 1 147 ? 22.297 12.883 11.172 1 93.25 147 THR B O 1
ATOM 3005 N N . ARG B 1 148 ? 21.422 11.531 9.695 1 94.56 148 ARG B N 1
ATOM 3006 C CA . ARG B 1 148 ? 22.672 11.383 8.977 1 94.56 148 ARG B CA 1
ATOM 3007 C C . ARG B 1 148 ? 22.5 11.703 7.492 1 94.56 148 ARG B C 1
ATOM 3009 O O . ARG B 1 148 ? 21.484 11.367 6.895 1 94.56 148 ARG B O 1
ATOM 3016 N N . ALA B 1 149 ? 23.547 12.32 6.922 1 95 149 ALA B N 1
ATOM 3017 C CA . ALA B 1 149 ? 23.547 12.648 5.5 1 95 149 ALA B CA 1
ATOM 3018 C C . ALA B 1 149 ? 23.422 11.383 4.648 1 95 149 ALA B C 1
ATOM 3020 O O . ALA B 1 149 ? 22.75 11.391 3.613 1 95 149 ALA B O 1
ATOM 3021 N N . GLU B 1 150 ? 24.062 10.367 5.094 1 94.81 150 GLU B N 1
ATOM 3022 C CA . GLU B 1 150 ? 24.031 9.094 4.379 1 94.81 150 GLU B CA 1
ATOM 3023 C C . GLU B 1 150 ? 22.609 8.57 4.254 1 94.81 150 GLU B C 1
ATOM 3025 O O . GLU B 1 150 ? 22.203 8.078 3.193 1 94.81 150 GLU B O 1
ATOM 3030 N N . THR B 1 151 ? 21.859 8.641 5.348 1 96.19 151 THR B N 1
ATOM 3031 C CA . THR B 1 151 ? 20.469 8.195 5.363 1 96.19 151 THR B CA 1
ATOM 3032 C C . THR B 1 151 ? 19.625 9.039 4.414 1 96.19 151 THR B C 1
ATOM 3034 O O . THR B 1 151 ? 18.812 8.508 3.658 1 96.19 151 THR B O 1
ATOM 3037 N N . ALA B 1 152 ? 19.859 10.312 4.473 1 97.06 152 ALA B N 1
ATOM 3038 C CA . ALA B 1 152 ? 19.125 11.219 3.586 1 97.06 152 ALA B CA 1
ATOM 3039 C C . ALA B 1 152 ? 19.422 10.914 2.121 1 97.06 152 ALA B C 1
ATOM 3041 O O . ALA B 1 152 ? 18.516 10.898 1.283 1 97.06 152 ALA B O 1
ATOM 3042 N N . TRP B 1 153 ? 20.672 10.656 1.844 1 97.44 153 TRP B N 1
ATOM 3043 C CA . TRP B 1 153 ? 21.109 10.336 0.488 1 97.44 153 TRP B CA 1
ATOM 3044 C C . TRP B 1 153 ? 20.438 9.055 -0.007 1 97.44 153 TRP B C 1
ATOM 3046 O O . TRP B 1 153 ? 19.938 9 -1.128 1 97.44 153 TRP B O 1
ATOM 3056 N N . THR B 1 154 ? 20.453 8.023 0.847 1 97.25 154 THR B N 1
ATOM 3057 C CA . THR B 1 154 ? 19.828 6.742 0.519 1 97.25 154 THR B CA 1
ATOM 3058 C C . THR B 1 154 ? 18.344 6.914 0.225 1 97.25 154 THR B C 1
ATOM 3060 O O . THR B 1 154 ? 17.828 6.352 -0.745 1 97.25 154 THR B O 1
ATOM 3063 N N . LEU B 1 155 ? 17.719 7.703 1.007 1 97.94 155 LEU B N 1
ATOM 3064 C CA . LEU B 1 155 ? 16.297 7.965 0.832 1 97.94 155 LEU B CA 1
ATOM 3065 C C . LEU B 1 155 ? 16.031 8.773 -0.436 1 97.94 155 LEU B C 1
ATOM 3067 O O . LEU B 1 155 ? 15.023 8.57 -1.114 1 97.94 155 LEU B O 1
ATOM 3071 N N . LEU B 1 156 ? 16.922 9.695 -0.763 1 98.19 156 LEU B N 1
ATOM 3072 C CA . LEU B 1 156 ? 16.797 10.492 -1.982 1 98.19 156 LEU B CA 1
ATOM 3073 C C . LEU B 1 156 ? 16.828 9.594 -3.217 1 98.19 156 LEU B C 1
ATOM 3075 O O . LEU B 1 156 ? 15.984 9.727 -4.105 1 98.19 156 LEU B O 1
ATOM 3079 N N . ILE B 1 157 ? 17.75 8.688 -3.219 1 98.19 157 ILE B N 1
ATOM 3080 C CA . ILE B 1 157 ? 17.875 7.762 -4.34 1 98.19 157 ILE B CA 1
ATOM 3081 C C . ILE B 1 157 ? 16.625 6.898 -4.434 1 98.19 157 ILE B C 1
ATOM 3083 O O . ILE B 1 157 ? 16.078 6.711 -5.52 1 98.19 157 ILE B O 1
ATOM 3087 N N . ALA B 1 158 ? 16.188 6.375 -3.295 1 98.5 158 ALA B N 1
ATOM 3088 C CA . ALA B 1 158 ? 14.977 5.547 -3.266 1 98.5 158 ALA B CA 1
ATOM 3089 C C . ALA B 1 158 ? 13.766 6.324 -3.758 1 98.5 158 ALA B C 1
ATOM 3091 O O . ALA B 1 158 ? 12.953 5.805 -4.531 1 98.5 158 ALA B O 1
ATOM 3092 N N . ALA B 1 159 ? 13.672 7.574 -3.307 1 98.38 159 ALA B N 1
ATOM 3093 C CA . ALA B 1 159 ? 12.555 8.422 -3.715 1 98.38 159 ALA B CA 1
ATOM 3094 C C . ALA B 1 159 ? 12.57 8.648 -5.223 1 98.38 159 ALA B C 1
ATOM 3096 O O . ALA B 1 159 ? 11.516 8.664 -5.863 1 98.38 159 ALA B O 1
ATOM 3097 N N . TYR B 1 160 ? 13.758 8.828 -5.75 1 98.19 160 TYR B N 1
ATOM 3098 C CA . TYR B 1 160 ? 13.906 9 -7.191 1 98.19 160 TYR B CA 1
ATOM 3099 C C . TYR B 1 160 ? 13.469 7.746 -7.938 1 98.19 160 TYR B C 1
ATOM 3101 O O . TYR B 1 160 ? 12.656 7.816 -8.859 1 98.19 160 TYR B O 1
ATOM 3109 N N . LEU B 1 161 ? 13.992 6.625 -7.543 1 98.44 161 LEU B N 1
ATOM 3110 C CA . LEU B 1 161 ? 13.75 5.371 -8.25 1 98.44 161 LEU B CA 1
ATOM 3111 C C . LEU B 1 161 ? 12.289 4.957 -8.133 1 98.44 161 LEU B C 1
ATOM 3113 O O . LEU B 1 161 ? 11.719 4.418 -9.086 1 98.44 161 LEU B O 1
ATOM 3117 N N . LEU B 1 162 ? 11.633 5.223 -7.008 1 98.38 162 LEU B N 1
ATOM 3118 C CA . LEU B 1 162 ? 10.25 4.816 -6.773 1 98.38 162 LEU B CA 1
ATOM 3119 C C . LEU B 1 162 ? 9.281 5.922 -7.184 1 98.38 162 LEU B C 1
ATOM 3121 O O . LEU B 1 162 ? 8.078 5.809 -6.957 1 98.38 162 LEU B O 1
ATOM 3125 N N . LYS B 1 163 ? 9.75 7.016 -7.672 1 97.12 163 LYS B N 1
ATOM 3126 C CA . LYS B 1 163 ? 8.984 8.117 -8.242 1 97.12 163 LYS B CA 1
ATOM 3127 C C . LYS B 1 163 ? 8.055 8.734 -7.211 1 97.12 163 LYS B C 1
ATOM 3129 O O . LYS B 1 163 ? 6.871 8.953 -7.488 1 97.12 163 LYS B O 1
ATOM 3134 N N . ARG B 1 164 ? 8.609 8.938 -6.074 1 96.81 164 ARG B N 1
ATOM 3135 C CA . ARG B 1 164 ? 7.859 9.594 -5.012 1 96.81 164 ARG B CA 1
ATOM 3136 C C . ARG B 1 164 ? 8.258 11.062 -4.887 1 96.81 164 ARG B C 1
ATOM 3138 O O . ARG B 1 164 ? 9.305 11.383 -4.324 1 96.81 164 ARG B O 1
ATOM 3145 N N . GLU B 1 165 ? 7.449 11.914 -5.328 1 95.81 165 GLU B N 1
ATOM 3146 C CA . GLU B 1 165 ? 7.766 13.328 -5.5 1 95.81 165 GLU B CA 1
ATOM 3147 C C . GLU B 1 165 ? 8.008 14.008 -4.156 1 95.81 165 GLU B C 1
ATOM 3149 O O . GLU B 1 165 ? 9 14.719 -3.984 1 95.81 165 GLU B O 1
ATOM 3154 N N . ARG B 1 166 ? 7.105 13.82 -3.236 1 94 166 ARG B N 1
ATOM 3155 C CA . ARG B 1 166 ? 7.211 14.516 -1.955 1 94 166 ARG B CA 1
ATOM 3156 C C . ARG B 1 166 ? 8.461 14.086 -1.2 1 94 166 ARG B C 1
ATOM 3158 O O . ARG B 1 166 ? 9.172 14.922 -0.632 1 94 166 ARG B O 1
ATOM 3165 N N . ALA B 1 167 ? 8.664 12.797 -1.182 1 96.25 167 ALA B N 1
ATOM 3166 C CA . ALA B 1 167 ? 9.859 12.297 -0.513 1 96.25 167 ALA B CA 1
ATOM 3167 C C . ALA B 1 167 ? 11.125 12.836 -1.169 1 96.25 167 ALA B C 1
ATOM 3169 O O . ALA B 1 167 ? 12.094 13.164 -0.482 1 96.25 167 ALA B O 1
ATOM 3170 N N . PHE B 1 168 ? 11.109 12.945 -2.471 1 97.31 168 PHE B N 1
ATOM 3171 C CA . PHE B 1 168 ? 12.25 13.469 -3.217 1 97.31 168 PHE B CA 1
ATOM 3172 C C . PHE B 1 168 ? 12.508 14.93 -2.861 1 97.31 168 PHE B C 1
ATOM 3174 O O . PHE B 1 168 ? 13.648 15.32 -2.611 1 97.31 168 PHE B O 1
ATOM 3181 N N . LEU B 1 169 ? 11.477 15.664 -2.814 1 95.94 169 LEU B N 1
ATOM 3182 C CA . LEU B 1 169 ? 11.555 17.078 -2.457 1 95.94 169 LEU B CA 1
ATOM 3183 C C . LEU B 1 169 ? 12.102 17.25 -1.04 1 95.94 169 LEU B C 1
ATOM 3185 O O . LEU B 1 169 ? 13.047 18 -0.82 1 95.94 169 LEU B O 1
ATOM 3189 N N . ASP B 1 170 ? 11.539 16.547 -0.104 1 95.38 170 ASP B N 1
ATOM 3190 C CA . ASP B 1 170 ? 11.891 16.688 1.305 1 95.38 170 ASP B CA 1
ATOM 3191 C C . ASP B 1 170 ? 13.344 16.281 1.557 1 95.38 170 ASP B C 1
ATOM 3193 O O . ASP B 1 170 ? 14.07 16.953 2.281 1 95.38 170 ASP B O 1
ATOM 3197 N N . THR B 1 171 ? 13.711 15.203 0.969 1 96.75 171 THR B N 1
ATOM 3198 C CA . THR B 1 171 ? 15.055 14.703 1.22 1 96.75 171 THR B CA 1
ATOM 3199 C C . THR B 1 171 ? 16.094 15.586 0.545 1 96.75 171 THR B C 1
ATOM 3201 O O . THR B 1 171 ? 17.188 15.812 1.097 1 96.75 171 THR B O 1
ATOM 3204 N N . SER B 1 172 ? 15.805 16.078 -0.62 1 96.75 172 SER B N 1
ATOM 3205 C CA . SER B 1 172 ? 16.719 17.016 -1.269 1 96.75 172 SER B CA 1
ATOM 3206 C C . SER B 1 172 ? 16.859 18.312 -0.471 1 96.75 172 SER B C 1
ATOM 3208 O O . SER B 1 172 ? 17.953 18.859 -0.345 1 96.75 172 SER B O 1
ATOM 3210 N N . LYS B 1 173 ? 15.758 18.781 -0.024 1 95.56 173 LYS B N 1
ATOM 3211 C CA . LYS B 1 173 ? 15.766 19.969 0.819 1 95.56 173 LYS B CA 1
ATOM 3212 C C . LYS B 1 173 ? 16.656 19.781 2.039 1 95.56 173 LYS B C 1
ATOM 3214 O O . LYS B 1 173 ? 17.469 20.641 2.373 1 95.56 173 LYS B O 1
ATOM 3219 N N . MET B 1 174 ? 16.547 18.688 2.629 1 95.12 174 MET B N 1
ATOM 3220 C CA . MET B 1 174 ? 17.328 18.375 3.824 1 95.12 174 MET B CA 1
ATOM 3221 C C . MET B 1 174 ? 18.828 18.312 3.498 1 95.12 174 MET B C 1
ATOM 3223 O O . MET B 1 174 ? 19.641 18.875 4.215 1 95.12 174 MET B O 1
ATOM 3227 N N . LEU B 1 175 ? 19.141 17.609 2.467 1 95.75 175 LEU B N 1
ATOM 3228 C CA . LEU B 1 175 ? 20.531 17.438 2.084 1 95.75 175 LEU B CA 1
ATOM 3229 C C . LEU B 1 175 ? 21.172 18.781 1.739 1 95.75 175 LEU B C 1
ATOM 3231 O O . LEU B 1 175 ? 22.359 18.984 1.988 1 95.75 175 LEU B O 1
ATOM 3235 N N . SER B 1 176 ? 20.406 19.672 1.162 1 95.31 176 SER B N 1
ATOM 3236 C CA . SER B 1 176 ? 20.922 20.969 0.746 1 95.31 176 SER B CA 1
ATOM 3237 C C . SER B 1 176 ? 21.062 21.922 1.936 1 95.31 176 SER B C 1
ATOM 3239 O O . SER B 1 176 ? 21.953 22.781 1.946 1 95.31 176 SER B O 1
ATOM 3241 N N . SER B 1 177 ? 20.219 21.766 2.893 1 94.12 177 SER B N 1
ATOM 3242 C CA . SER B 1 177 ? 20.172 22.766 3.953 1 94.12 177 SER B CA 1
ATOM 3243 C C . SER B 1 177 ? 20.891 22.297 5.203 1 94.12 177 SER B C 1
ATOM 3245 O O . SER B 1 177 ? 21.578 23.078 5.875 1 94.12 177 SER B O 1
ATOM 3247 N N . LYS B 1 178 ? 20.844 21.062 5.551 1 92.56 178 LYS B N 1
ATOM 3248 C CA . LYS B 1 178 ? 21.328 20.594 6.848 1 92.56 178 LYS B CA 1
ATOM 3249 C C . LYS B 1 178 ? 22.781 20.156 6.781 1 92.56 178 LYS B C 1
ATOM 3251 O O . LYS B 1 178 ? 23.5 20.219 7.785 1 92.56 178 LYS B O 1
ATOM 3256 N N . TRP B 1 179 ? 23.172 19.672 5.645 1 91.06 179 TRP B N 1
ATOM 3257 C CA . TRP B 1 179 ? 24.531 19.172 5.543 1 91.06 179 TRP B CA 1
ATOM 3258 C C . TRP B 1 179 ? 25.328 19.953 4.488 1 91.06 179 TRP B C 1
ATOM 3260 O O . TRP B 1 179 ? 24.922 20 3.324 1 91.06 179 TRP B O 1
ATOM 3270 N N . LYS B 1 180 ? 26.484 20.469 4.828 1 87.69 180 LYS B N 1
ATOM 3271 C CA . LYS B 1 180 ? 27.266 21.328 3.938 1 87.69 180 LYS B CA 1
ATOM 3272 C C . LYS B 1 180 ? 28.406 20.547 3.295 1 87.69 180 LYS B C 1
ATOM 3274 O O . LYS B 1 180 ? 29.047 21.031 2.361 1 87.69 180 LYS B O 1
ATOM 3279 N N . GLY B 1 181 ? 28.578 19.344 3.58 1 89.44 181 GLY B N 1
ATOM 3280 C CA . GLY B 1 181 ? 29.703 18.594 3.066 1 89.44 181 GLY B CA 1
ATOM 3281 C C . GLY B 1 181 ? 29.484 18.078 1.651 1 89.44 181 GLY B C 1
ATOM 3282 O O . GLY B 1 181 ? 28.375 18.156 1.125 1 89.44 181 GLY B O 1
ATOM 3283 N N . SER B 1 182 ? 30.594 17.688 1.061 1 92.69 182 SER B N 1
ATOM 3284 C CA . SER B 1 182 ? 30.578 17.141 -0.292 1 92.69 182 SER B CA 1
ATOM 3285 C C . SER B 1 182 ? 29.781 15.844 -0.351 1 92.69 182 SER B C 1
ATOM 3287 O O . SER B 1 182 ? 29.875 15.008 0.555 1 92.69 182 SER B O 1
ATOM 3289 N N . LEU B 1 183 ? 29.078 15.703 -1.472 1 94.5 183 LEU B N 1
ATOM 3290 C CA . LEU B 1 183 ? 28.297 14.492 -1.667 1 94.5 183 LEU B CA 1
ATOM 3291 C C . LEU B 1 183 ? 28.969 13.562 -2.674 1 94.5 183 LEU B C 1
ATOM 3293 O O . LEU B 1 183 ? 28.375 12.562 -3.092 1 94.5 183 LEU B O 1
ATOM 3297 N N . LEU B 1 184 ? 30.172 13.875 -3.033 1 93.75 184 LEU B N 1
ATOM 3298 C CA . LEU B 1 184 ? 30.875 13.156 -4.09 1 93.75 184 LEU B CA 1
ATOM 3299 C C . LEU B 1 184 ? 31.078 11.695 -3.709 1 93.75 184 LEU B C 1
ATOM 3301 O O . LEU B 1 184 ? 30.891 10.805 -4.539 1 93.75 184 LEU B O 1
ATOM 3305 N N . LYS B 1 185 ? 31.531 11.461 -2.535 1 94.69 185 LYS B N 1
ATOM 3306 C CA . LYS B 1 185 ? 31.75 10.086 -2.09 1 94.69 185 LYS B CA 1
ATOM 3307 C C . LYS B 1 185 ? 30.484 9.25 -2.242 1 94.69 185 LYS B C 1
ATOM 3309 O O . LYS B 1 185 ? 30.531 8.133 -2.756 1 94.69 185 LYS B O 1
ATOM 3314 N N . PHE B 1 186 ? 29.359 9.852 -1.775 1 95.06 186 PHE B N 1
ATOM 3315 C CA . PHE B 1 186 ? 28.078 9.164 -1.887 1 95.06 186 PHE B CA 1
ATOM 3316 C C . PHE B 1 186 ? 27.734 8.914 -3.348 1 95.06 186 PHE B C 1
ATOM 3318 O O . PHE B 1 186 ? 27.25 7.832 -3.699 1 95.06 186 PHE B O 1
ATOM 3325 N N . ALA B 1 187 ? 27.953 9.914 -4.176 1 95.69 187 ALA B N 1
ATOM 3326 C CA . ALA B 1 187 ? 27.625 9.844 -5.598 1 95.69 187 ALA B CA 1
ATOM 3327 C C . ALA B 1 187 ? 28.406 8.719 -6.281 1 95.69 187 ALA B C 1
ATOM 3329 O O . ALA B 1 187 ? 27.844 7.957 -7.07 1 95.69 187 ALA B O 1
ATOM 3330 N N . LEU B 1 188 ? 29.656 8.594 -5.926 1 95.5 188 LEU B N 1
ATOM 3331 C CA . LEU B 1 188 ? 30.531 7.617 -6.559 1 95.5 188 LEU B CA 1
ATOM 3332 C C . LEU B 1 188 ? 30.172 6.203 -6.102 1 95.5 188 LEU B C 1
ATOM 3334 O O . LEU B 1 188 ? 30.406 5.234 -6.832 1 95.5 188 LEU B O 1
ATOM 3338 N N . GLU B 1 189 ? 29.562 6.047 -4.953 1 94.75 189 GLU B N 1
ATOM 3339 C CA . GLU B 1 189 ? 29.25 4.742 -4.379 1 94.75 189 GLU B CA 1
ATOM 3340 C C . GLU B 1 189 ? 27.828 4.312 -4.73 1 94.75 189 GLU B C 1
ATOM 3342 O O . GLU B 1 189 ? 27.406 3.211 -4.379 1 94.75 189 GLU B O 1
ATOM 3347 N N . ALA B 1 190 ? 27.156 5.152 -5.402 1 94.75 190 ALA B N 1
ATOM 3348 C CA . ALA B 1 190 ? 25.797 4.816 -5.785 1 94.75 190 ALA B CA 1
ATOM 3349 C C . ALA B 1 190 ? 25.766 3.639 -6.754 1 94.75 190 ALA B C 1
ATOM 3351 O O . ALA B 1 190 ? 26.734 3.396 -7.473 1 94.75 190 ALA B O 1
ATOM 3352 N N . HIS B 1 191 ? 24.703 2.828 -6.742 1 93.44 191 HIS B N 1
ATOM 3353 C CA . HIS B 1 191 ? 24.531 1.681 -7.629 1 93.44 191 HIS B CA 1
ATOM 3354 C C . HIS B 1 191 ? 24.609 2.098 -9.094 1 93.44 191 HIS B C 1
ATOM 3356 O O . HIS B 1 191 ? 25 1.299 -9.953 1 93.44 191 HIS B O 1
ATOM 3362 N N . ASP B 1 192 ? 24.172 3.254 -9.469 1 95.88 192 ASP B N 1
ATOM 3363 C CA . ASP B 1 192 ? 24.297 3.928 -10.758 1 95.88 192 ASP B CA 1
ATOM 3364 C C . ASP B 1 192 ? 25.094 5.223 -10.633 1 9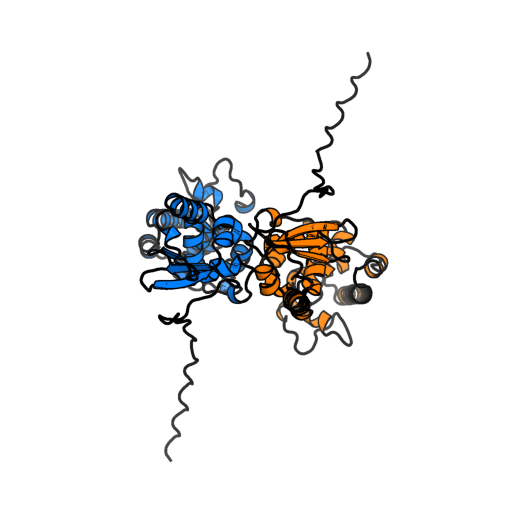5.88 192 ASP B C 1
ATOM 3366 O O . ASP B 1 192 ? 24.578 6.23 -10.148 1 95.88 192 ASP B O 1
ATOM 3370 N N . ARG B 1 193 ? 26.281 5.191 -11.133 1 94.75 193 ARG B N 1
ATOM 3371 C CA . ARG B 1 193 ? 27.203 6.305 -10.953 1 94.75 193 ARG B CA 1
ATOM 3372 C C . ARG B 1 193 ? 26.688 7.57 -11.625 1 94.75 193 ARG B C 1
ATOM 3374 O O . ARG B 1 193 ? 26.828 8.672 -11.086 1 94.75 193 ARG B O 1
ATOM 3381 N N . ASP B 1 194 ? 26.172 7.395 -12.766 1 96.31 194 ASP B N 1
ATOM 3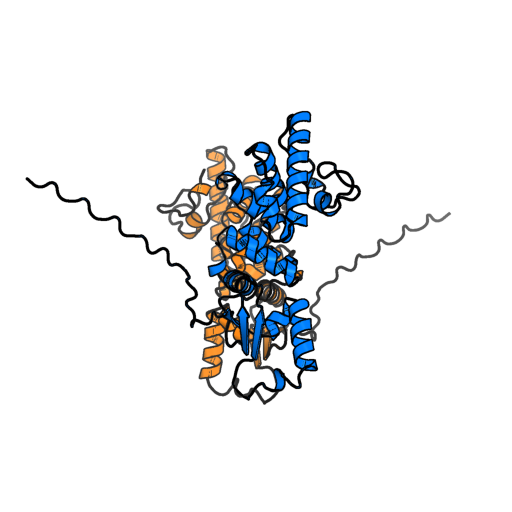382 C CA . ASP B 1 194 ? 25.625 8.547 -13.477 1 96.31 194 ASP B CA 1
ATOM 3383 C C . ASP B 1 194 ? 24.516 9.211 -12.68 1 96.31 194 ASP B C 1
ATOM 3385 O O . ASP B 1 194 ? 24.484 10.43 -12.539 1 96.31 194 ASP B O 1
ATOM 3389 N N . LEU B 1 195 ? 23.609 8.438 -12.188 1 96.5 195 LEU B N 1
ATOM 3390 C CA . LEU B 1 195 ? 22.547 8.969 -11.352 1 96.5 195 LEU B CA 1
ATOM 3391 C C . LEU B 1 195 ? 23.109 9.672 -10.125 1 96.5 195 LEU B C 1
ATOM 3393 O O . LEU B 1 195 ? 22.672 10.766 -9.766 1 96.5 195 LEU B O 1
ATOM 3397 N N . GLY B 1 196 ? 24.047 9.016 -9.484 1 97.38 196 GLY B N 1
ATOM 3398 C CA . GLY B 1 196 ? 24.672 9.602 -8.312 1 97.38 196 GLY B CA 1
ATOM 3399 C C . GLY B 1 196 ? 25.266 10.977 -8.57 1 97.38 196 GLY B C 1
ATOM 3400 O O . GLY B 1 196 ? 25.047 11.906 -7.797 1 97.38 196 GLY B O 1
ATOM 3401 N N . LEU B 1 197 ? 25.953 11.07 -9.625 1 95.75 197 LEU B N 1
ATOM 3402 C CA . LEU B 1 197 ? 26.609 12.328 -9.961 1 95.75 197 LEU B CA 1
ATOM 3403 C C . LEU B 1 197 ? 25.594 13.398 -10.32 1 95.75 197 LEU B C 1
ATOM 3405 O O . LEU B 1 197 ? 25.734 14.555 -9.922 1 95.75 197 LEU B O 1
ATOM 3409 N N . ARG B 1 198 ? 24.609 13.047 -11.039 1 96.81 198 ARG B N 1
ATOM 3410 C CA . ARG B 1 198 ? 23.562 14 -11.383 1 96.81 198 ARG B CA 1
ATOM 3411 C C . ARG B 1 198 ? 22.875 14.539 -10.133 1 96.81 198 ARG B C 1
ATOM 3413 O O . ARG B 1 198 ? 22.625 15.742 -10.023 1 96.81 198 ARG B O 1
ATOM 3420 N N . LEU B 1 199 ? 22.609 13.656 -9.203 1 97.88 199 LEU B N 1
ATOM 3421 C CA . LEU B 1 199 ? 21.969 14.07 -7.957 1 97.88 199 LEU B CA 1
ATOM 3422 C C . LEU B 1 199 ? 22.875 14.977 -7.145 1 97.88 199 LEU B C 1
ATOM 3424 O O . LEU B 1 199 ? 22.422 15.953 -6.547 1 97.88 199 LEU B O 1
ATOM 3428 N N . ALA B 1 200 ? 24.141 14.664 -7.125 1 96.56 200 ALA B N 1
ATOM 3429 C CA . ALA B 1 200 ? 25.094 15.5 -6.398 1 96.56 200 ALA B CA 1
ATOM 3430 C C . ALA B 1 200 ? 25.141 16.906 -6.988 1 96.56 200 ALA B C 1
ATOM 3432 O O . ALA B 1 200 ? 25.141 17.891 -6.254 1 96.56 200 ALA B O 1
ATOM 3433 N N . ILE B 1 201 ? 25.219 17 -8.297 1 96.25 201 ILE B N 1
ATOM 3434 C CA . ILE B 1 201 ? 25.219 18.297 -8.969 1 96.25 201 ILE B CA 1
ATOM 3435 C C . ILE B 1 201 ? 23.938 19.047 -8.648 1 96.25 201 ILE B C 1
ATOM 3437 O O . ILE B 1 201 ? 23.969 20.234 -8.344 1 96.25 201 ILE B O 1
ATOM 3441 N N . ALA B 1 202 ? 22.859 18.359 -8.711 1 96.88 202 ALA B N 1
ATOM 3442 C CA . ALA B 1 202 ? 21.562 18.984 -8.461 1 96.88 202 ALA B CA 1
ATOM 3443 C C . ALA B 1 202 ? 21.5 19.578 -7.059 1 96.88 202 ALA B C 1
ATOM 3445 O O . ALA B 1 202 ? 20.984 20.688 -6.875 1 96.88 202 ALA B O 1
ATOM 3446 N N . ILE B 1 203 ? 21.984 18.844 -6.078 1 97.19 203 ILE B N 1
ATOM 3447 C CA . ILE B 1 203 ? 21.969 19.328 -4.699 1 97.19 203 ILE B CA 1
ATOM 3448 C C . ILE B 1 203 ? 22.875 20.547 -4.566 1 97.19 203 ILE B C 1
ATOM 3450 O O . ILE B 1 203 ? 22.547 21.516 -3.871 1 97.19 203 ILE B O 1
ATOM 3454 N N . GLU B 1 204 ? 24.016 20.516 -5.215 1 95.19 204 GLU B N 1
ATOM 3455 C CA . GLU B 1 204 ? 24.906 21.656 -5.188 1 95.19 204 GLU B CA 1
ATOM 3456 C C . GLU B 1 204 ? 24.266 22.891 -5.82 1 95.19 204 GLU B C 1
ATOM 3458 O O . GLU B 1 204 ? 24.391 24 -5.301 1 95.19 204 GLU B O 1
ATOM 3463 N N . GLU B 1 205 ? 23.656 22.641 -6.922 1 95 205 GLU B N 1
ATOM 3464 C CA . GLU B 1 205 ? 22.922 23.734 -7.555 1 95 205 GLU B CA 1
ATOM 3465 C C . GLU B 1 205 ? 21.828 24.266 -6.637 1 95 205 GLU B C 1
ATOM 3467 O O . GLU B 1 205 ? 21.625 25.484 -6.555 1 95 205 GLU B O 1
ATOM 3472 N N . LEU B 1 206 ? 21.156 23.406 -5.996 1 95.31 206 LEU B N 1
ATOM 3473 C CA . LEU B 1 206 ? 20.078 23.766 -5.078 1 95.31 206 LEU B CA 1
ATOM 3474 C C . LEU B 1 206 ? 20.625 24.594 -3.914 1 95.31 206 LEU B C 1
ATOM 3476 O O . LEU B 1 206 ? 20 25.578 -3.5 1 95.31 206 LEU B O 1
ATOM 3480 N N . ARG B 1 207 ? 21.766 24.219 -3.395 1 94.56 207 ARG B N 1
ATOM 3481 C CA . ARG B 1 207 ? 22.422 24.969 -2.326 1 94.56 207 ARG B CA 1
ATOM 3482 C C . ARG B 1 207 ? 22.656 26.406 -2.744 1 94.56 207 ARG B C 1
ATOM 3484 O O . ARG B 1 207 ? 22.344 27.344 -2.006 1 94.56 207 ARG B O 1
ATOM 3491 N N . ASN B 1 208 ? 23.203 26.562 -3.887 1 93.06 208 ASN B N 1
ATOM 3492 C CA . ASN B 1 208 ? 23.531 27.875 -4.414 1 93.06 208 ASN B CA 1
ATOM 3493 C C . ASN B 1 208 ? 22.266 28.703 -4.637 1 93.06 208 ASN B C 1
ATOM 3495 O O . ASN B 1 208 ? 22.219 29.891 -4.297 1 93.06 208 ASN B O 1
ATOM 3499 N N . TYR B 1 209 ? 21.344 28.047 -5.219 1 93 209 TYR B N 1
ATOM 3500 C CA . TYR B 1 209 ? 20.078 28.734 -5.508 1 93 209 TYR B CA 1
ATOM 35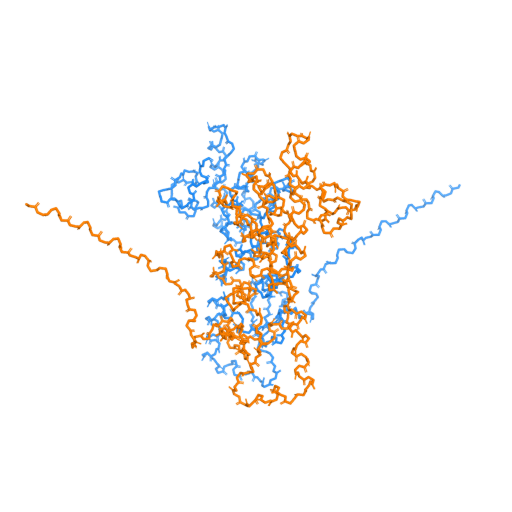01 C C . TYR B 1 209 ? 19.375 29.141 -4.223 1 93 209 TYR B C 1
ATOM 3503 O O . TYR B 1 209 ? 18.844 30.25 -4.129 1 93 209 TYR B O 1
ATOM 3511 N N . SER B 1 210 ? 19.312 28.281 -3.246 1 92.19 210 SER B N 1
ATOM 3512 C CA . SER B 1 210 ? 18.688 28.562 -1.956 1 92.19 210 SER B CA 1
ATOM 3513 C C . SER B 1 210 ? 19.375 29.719 -1.235 1 92.19 210 SER B C 1
ATOM 3515 O O . SER B 1 210 ? 18.719 30.5 -0.558 1 92.19 210 SER B O 1
ATOM 3517 N N . MET B 1 211 ? 20.656 29.766 -1.354 1 91.56 211 MET B N 1
ATOM 3518 C CA . MET B 1 211 ? 21.422 30.859 -0.756 1 91.56 211 MET B CA 1
ATOM 3519 C C . MET B 1 211 ? 21.047 32.188 -1.396 1 91.56 211 MET B C 1
ATOM 3521 O O . MET B 1 211 ? 20.875 33.188 -0.7 1 91.56 211 MET B O 1
ATOM 3525 N N . THR B 1 212 ? 20.938 32.188 -2.625 1 91.56 212 THR B N 1
ATOM 3526 C CA . THR B 1 212 ? 20.594 33.406 -3.361 1 91.56 212 THR B CA 1
ATOM 3527 C C . THR B 1 212 ? 19.188 33.875 -3.018 1 91.56 212 THR B C 1
ATOM 3529 O O . THR B 1 212 ? 18.938 35.094 -2.873 1 91.56 212 THR B O 1
ATOM 3532 N N . LYS B 1 213 ? 18.281 32.938 -2.871 1 91.56 213 LYS B N 1
ATOM 3533 C CA . LYS B 1 213 ? 16.875 33.281 -2.611 1 91.56 213 LYS B CA 1
ATOM 3534 C C . LYS B 1 213 ? 16.609 33.375 -1.114 1 91.56 213 LYS B C 1
ATOM 3536 O O . LYS B 1 213 ? 15.523 33.812 -0.704 1 91.56 213 LYS B O 1
ATOM 3541 N N . ARG B 1 214 ? 17.516 32.969 -0.283 1 92 214 ARG B N 1
ATOM 3542 C CA . ARG B 1 214 ? 17.406 32.969 1.172 1 92 214 ARG B CA 1
ATOM 3543 C C . ARG B 1 214 ? 16.203 32.156 1.635 1 92 214 ARG B C 1
ATOM 3545 O O . ARG B 1 214 ? 15.414 32.625 2.467 1 92 214 ARG B O 1
ATOM 3552 N N . GLN B 1 215 ? 15.945 31.078 0.94 1 92.06 215 GLN B N 1
ATOM 3553 C CA . GLN B 1 215 ? 14.867 30.141 1.255 1 92.06 215 GLN B CA 1
ATOM 3554 C C . GLN B 1 215 ? 15.328 28.703 1.102 1 92.06 215 GLN B C 1
ATOM 3556 O O . GLN B 1 215 ? 16.109 28.391 0.205 1 92.06 215 GLN B O 1
ATOM 3561 N N . GLU B 1 216 ? 14.859 27.828 1.953 1 90.31 216 GLU B N 1
ATOM 3562 C CA . GLU B 1 216 ? 15.148 26.406 1.82 1 90.31 216 GLU B CA 1
ATOM 3563 C C . GLU B 1 216 ? 14.203 25.734 0.825 1 90.31 216 GLU B C 1
ATOM 3565 O O . GLU B 1 216 ? 13.008 25.625 1.078 1 90.31 216 GLU B O 1
ATOM 3570 N N . LEU B 1 217 ? 14.773 25.344 -0.227 1 92.25 217 LEU B N 1
ATOM 3571 C CA . LEU B 1 217 ? 13.969 24.766 -1.298 1 92.25 217 LEU B CA 1
ATOM 3572 C C . LEU B 1 217 ? 14.312 23.297 -1.495 1 92.25 217 LEU B C 1
ATOM 3574 O O . LEU B 1 217 ? 15.312 22.797 -0.965 1 92.25 217 LEU B O 1
ATOM 3578 N N . GLY B 1 218 ? 13.406 22.609 -2.152 1 94.94 218 GLY B N 1
ATOM 3579 C CA . GLY B 1 218 ? 13.625 21.219 -2.559 1 94.94 218 GLY B CA 1
ATOM 3580 C C . GLY B 1 218 ? 13.57 21.031 -4.062 1 94.94 218 GLY B C 1
ATOM 3581 O O . GLY B 1 218 ? 13.195 21.938 -4.797 1 94.94 218 GLY B O 1
ATOM 3582 N N . LEU B 1 219 ? 14.031 19.875 -4.488 1 95.94 219 LEU B N 1
ATOM 3583 C CA . LEU B 1 219 ? 14.039 19.578 -5.918 1 95.94 219 LEU B CA 1
ATOM 3584 C C . LEU B 1 219 ? 12.711 18.969 -6.359 1 95.94 219 LEU B C 1
ATOM 3586 O O . LEU B 1 219 ? 12.133 18.156 -5.641 1 95.94 219 LEU B O 1
ATOM 3590 N N . CYS B 1 220 ? 12.258 19.375 -7.492 1 95.56 220 CYS B N 1
ATOM 3591 C CA . CYS B 1 220 ? 11.109 18.75 -8.148 1 95.56 220 CYS B CA 1
ATOM 3592 C C . CYS B 1 220 ? 11.531 17.516 -8.93 1 95.56 220 CYS B C 1
ATOM 3594 O O . CYS B 1 220 ? 12.422 17.594 -9.781 1 95.56 220 CYS B O 1
ATOM 3596 N N . LEU B 1 221 ? 10.875 16.438 -8.727 1 96.12 221 LEU B N 1
ATOM 3597 C CA . LEU B 1 221 ? 11.242 15.172 -9.336 1 96.12 221 LEU B CA 1
ATOM 3598 C C . LEU B 1 221 ? 11.078 15.227 -10.852 1 96.12 221 LEU B C 1
ATOM 3600 O O . LEU B 1 221 ? 11.969 14.797 -11.594 1 96.12 221 LEU B O 1
ATOM 3604 N N . ASP B 1 222 ? 9.961 15.672 -11.344 1 94.56 222 ASP B N 1
ATOM 3605 C CA . ASP B 1 222 ? 9.688 15.758 -12.773 1 94.56 222 ASP B CA 1
ATOM 3606 C C . ASP B 1 222 ? 10.711 16.641 -13.477 1 94.56 222 ASP B C 1
ATOM 3608 O O . ASP B 1 222 ? 11.219 16.281 -14.547 1 94.56 222 ASP B O 1
ATOM 3612 N N . CYS B 1 223 ? 11.016 17.797 -12.883 1 94.12 223 CYS B N 1
ATOM 3613 C CA . CYS B 1 223 ? 12.008 18.703 -13.453 1 94.12 223 CYS B CA 1
ATOM 3614 C C . CYS B 1 223 ? 13.391 18.078 -13.461 1 94.12 223 CYS B C 1
ATOM 3616 O O . CYS B 1 223 ? 14.148 18.25 -14.414 1 94.12 223 CYS B O 1
ATOM 3618 N N . PHE B 1 224 ? 13.727 17.391 -12.391 1 96.12 224 PHE B N 1
ATOM 3619 C CA . PHE B 1 224 ? 15.008 16.703 -12.336 1 96.12 224 PHE B CA 1
ATOM 3620 C C . PHE B 1 224 ? 15.133 15.688 -13.461 1 96.12 224 PHE B C 1
ATOM 3622 O O . PHE B 1 224 ? 16.172 15.602 -14.125 1 96.12 224 PHE B O 1
ATOM 3629 N N . MET B 1 225 ? 14.086 14.914 -13.68 1 94.25 225 MET B N 1
ATOM 3630 C CA . MET B 1 225 ? 14.086 13.836 -14.664 1 94.25 225 MET B CA 1
ATOM 3631 C C . MET B 1 225 ? 14.242 14.383 -16.078 1 94.25 225 MET B C 1
ATOM 3633 O O . MET B 1 225 ? 14.828 13.727 -16.938 1 94.25 225 MET B O 1
ATOM 3637 N N . HIS B 1 226 ? 13.797 15.609 -16.344 1 91.88 226 HIS B N 1
ATOM 3638 C CA . HIS B 1 226 ? 13.773 16.156 -17.688 1 91.88 226 HIS B CA 1
ATOM 3639 C C . HIS B 1 226 ? 14.719 17.328 -17.828 1 91.88 226 HIS B C 1
ATOM 3641 O O . HIS B 1 226 ? 14.672 18.062 -18.828 1 91.88 226 HIS B O 1
ATOM 3647 N N . ALA B 1 227 ? 15.523 17.484 -16.844 1 92.25 227 ALA B N 1
ATOM 3648 C CA . ALA B 1 227 ? 16.406 18.641 -16.812 1 92.25 227 ALA B CA 1
ATOM 3649 C C . ALA B 1 227 ? 17.406 18.609 -17.969 1 92.25 227 ALA B C 1
ATOM 3651 O O . ALA B 1 227 ? 17.969 17.562 -18.281 1 92.25 227 ALA B O 1
ATOM 3652 N N . THR B 1 228 ? 17.516 19.797 -18.562 1 89.06 228 THR B N 1
ATOM 3653 C CA . THR B 1 228 ? 18.5 19.922 -19.625 1 89.06 228 THR B CA 1
ATOM 3654 C C . THR B 1 228 ? 19.547 20.984 -19.281 1 89.06 228 THR B C 1
ATOM 3656 O O . THR B 1 228 ? 20.75 20.719 -19.359 1 89.06 228 THR B O 1
ATOM 3659 N N . ASP B 1 229 ? 19.109 22.125 -18.719 1 88.44 229 ASP B N 1
ATOM 3660 C CA . ASP B 1 229 ? 20 23.25 -18.484 1 88.44 229 ASP B CA 1
ATOM 3661 C C . ASP B 1 229 ? 20.266 23.406 -16.984 1 88.44 229 ASP B C 1
ATOM 3663 O O . ASP B 1 229 ? 21.375 23.781 -16.594 1 88.44 229 ASP B O 1
ATOM 3667 N N . SER B 1 230 ? 19.281 23.188 -16.219 1 90.06 230 SER B N 1
ATOM 3668 C CA . SER B 1 230 ? 19.359 23.359 -14.781 1 90.06 230 SER B CA 1
ATOM 3669 C C . SER B 1 230 ? 18.453 22.375 -14.047 1 90.06 230 SER B C 1
ATOM 3671 O O . SER B 1 230 ? 17.406 22 -14.555 1 90.06 230 SER B O 1
ATOM 3673 N N . PHE B 1 231 ? 18.859 22.062 -12.797 1 92.19 231 PHE B N 1
ATOM 3674 C CA . PHE B 1 231 ? 18.062 21.141 -12.008 1 92.19 231 PHE B CA 1
ATOM 3675 C C . PHE B 1 231 ? 17.109 21.891 -11.086 1 92.19 231 PHE B C 1
ATOM 3677 O O . PHE B 1 231 ? 16.188 21.297 -10.531 1 92.19 231 PHE B O 1
ATOM 3684 N N . VAL B 1 232 ? 17.344 23.156 -10.906 1 90.5 232 VAL B N 1
ATOM 3685 C CA . VAL B 1 232 ? 16.609 23.875 -9.859 1 90.5 232 VAL B CA 1
ATOM 3686 C C . VAL B 1 232 ? 15.492 24.719 -10.492 1 90.5 232 VAL B C 1
ATOM 3688 O O . VAL B 1 232 ? 14.5 25.031 -9.836 1 90.5 232 VAL B O 1
ATOM 3691 N N . LEU B 1 233 ? 15.664 25.016 -11.719 1 85.5 233 LEU B N 1
ATOM 3692 C CA . LEU B 1 233 ? 14.648 25.828 -12.398 1 85.5 233 LEU B CA 1
ATOM 3693 C C . LEU B 1 233 ? 13.531 24.953 -12.945 1 85.5 233 LEU B C 1
ATOM 3695 O O . LEU B 1 233 ? 13.773 23.828 -13.391 1 85.5 233 LEU B O 1
ATOM 3699 N N . ARG B 1 234 ? 12.289 25.531 -12.93 1 86.25 234 ARG B N 1
ATOM 3700 C CA . ARG B 1 234 ? 11.117 24.812 -13.414 1 86.25 234 ARG B CA 1
ATOM 3701 C C . ARG B 1 234 ? 11.219 24.547 -14.914 1 86.25 234 ARG B C 1
ATOM 3703 O O . ARG B 1 234 ? 11.508 25.453 -15.688 1 86.25 234 ARG B O 1
ATOM 3710 N N . GLN B 1 235 ? 10.984 23.312 -15.211 1 83.69 235 GLN B N 1
ATOM 3711 C CA . GLN B 1 235 ? 11 22.922 -16.609 1 83.69 235 GLN B CA 1
ATOM 3712 C C . GLN B 1 235 ? 9.641 23.156 -17.266 1 83.69 235 GLN B C 1
ATOM 3714 O O . GLN B 1 235 ? 8.609 23.094 -16.594 1 83.69 235 GLN B O 1
ATOM 3719 N N . ASN B 1 236 ? 9.727 23.359 -18.578 1 80.75 236 ASN B N 1
ATOM 3720 C CA . ASN B 1 236 ? 8.477 23.469 -19.312 1 80.75 236 ASN B CA 1
ATOM 3721 C C . ASN B 1 236 ? 7.699 22.156 -19.312 1 80.75 236 ASN B C 1
ATOM 3723 O O . ASN B 1 236 ? 8.273 21.094 -19.578 1 80.75 236 ASN B O 1
ATOM 3727 N N . GLY B 1 237 ? 6.426 22.25 -18.859 1 82.19 237 GLY B N 1
ATOM 3728 C CA . GLY B 1 237 ? 5.586 21.062 -18.891 1 82.19 237 GLY B CA 1
ATOM 3729 C C . GLY B 1 237 ? 5.652 20.25 -17.609 1 82.19 237 GLY B C 1
ATOM 3730 O O . GLY B 1 237 ? 5.199 19.109 -17.562 1 82.19 237 GLY B O 1
ATOM 3731 N N . CYS B 1 238 ? 6.242 20.766 -16.641 1 87.38 238 CYS B N 1
ATOM 3732 C CA . CYS B 1 238 ? 6.371 20.047 -15.375 1 87.38 238 CYS B CA 1
ATOM 3733 C C . CYS B 1 238 ? 5.008 19.594 -14.859 1 87.38 238 CYS B C 1
ATOM 3735 O O . CYS B 1 238 ? 4.07 20.391 -14.789 1 87.38 238 CYS B O 1
ATOM 3737 N N . LYS B 1 239 ? 4.867 18.312 -14.531 1 81.69 239 LYS B N 1
ATOM 3738 C CA . LYS B 1 239 ? 3.615 17.703 -14.094 1 81.69 239 LYS B CA 1
ATOM 3739 C C . LYS B 1 239 ? 3.412 17.875 -12.594 1 81.69 239 LYS B C 1
ATOM 3741 O O . LYS B 1 239 ? 2.342 17.562 -12.062 1 81.69 239 LYS B O 1
ATOM 3746 N N . SER B 1 240 ? 4.438 18.281 -11.891 1 78.44 240 SER B N 1
ATOM 3747 C CA . SER B 1 240 ? 4.359 18.453 -10.438 1 78.44 240 SER B CA 1
ATOM 3748 C C . SER B 1 240 ? 4.297 19.922 -10.055 1 78.44 240 SER B C 1
ATOM 3750 O O . SER B 1 240 ? 5.082 20.391 -9.227 1 78.44 240 SER B O 1
ATOM 3752 N N . SER B 1 241 ? 3.465 20.594 -10.492 1 65.94 241 SER B N 1
ATOM 3753 C CA . SER B 1 241 ? 3.41 22.047 -10.352 1 65.94 241 SER B CA 1
ATOM 3754 C C . SER B 1 241 ? 3.258 22.469 -8.898 1 65.94 241 SER B C 1
ATOM 3756 O O . SER B 1 241 ? 3.779 23.5 -8.477 1 65.94 241 SER B O 1
ATOM 3758 N N . GLY B 1 242 ? 2.621 21.609 -8.125 1 64.62 242 GLY B N 1
ATOM 3759 C CA . GLY B 1 242 ? 2.375 21.969 -6.73 1 64.62 242 GLY B CA 1
ATOM 3760 C C . GLY B 1 242 ? 3.629 21.938 -5.879 1 64.62 242 GLY B C 1
ATOM 3761 O O . GLY B 1 242 ? 3.625 22.422 -4.742 1 64.62 242 GLY B O 1
ATOM 3762 N N . MET B 1 243 ? 4.648 21.531 -6.52 1 69.31 243 MET B N 1
ATOM 3763 C CA . MET B 1 243 ? 5.863 21.375 -5.73 1 69.31 243 MET B CA 1
ATOM 3764 C C . MET B 1 243 ? 6.785 22.578 -5.891 1 69.31 243 MET B C 1
ATOM 3766 O O . MET B 1 243 ? 7.867 22.625 -5.297 1 69.31 243 MET B O 1
ATOM 3770 N N . HIS B 1 244 ? 6.41 23.438 -6.719 1 70.5 244 HIS B N 1
ATOM 3771 C CA . HIS B 1 244 ? 7.254 24.594 -6.977 1 70.5 244 HIS B CA 1
ATOM 3772 C C . HIS B 1 244 ? 6.809 25.797 -6.152 1 70.5 244 HIS B C 1
ATOM 3774 O O . HIS B 1 244 ? 7.344 26.906 -6.309 1 70.5 244 HIS B O 1
ATOM 3780 N N . LYS B 1 245 ? 5.797 25.656 -5.281 1 56.22 245 LYS B N 1
ATOM 3781 C CA . LYS B 1 245 ? 5.309 26.812 -4.543 1 56.22 245 LYS B CA 1
ATOM 3782 C C . LYS B 1 245 ? 6.004 26.938 -3.191 1 56.22 245 LYS B C 1
ATOM 3784 O O . LYS B 1 245 ? 6.422 25.938 -2.607 1 56.22 245 LYS B O 1
#

Secondary structure (DSSP, 8-state):
--------------------TT--EE-SSS--EEEEETTTTEEEEE-HHHHHHH-HHHHHHHHHHHHSTTTGGG--TTSPEEEEETTS-HHHHHHHHHHHBS--GGGSS--HHHHHHHHHHHHHTT-TGGGHHHHHHHT---GGG--SHHHHHHHHHHHHHTT-HHHHHHHHHHHHHT--S--HHHHHHSSSHHHHHHHHHHHHHHHHHHHHHTS-----HHHHHT-SS-SSSPPTT-S-GGGG-/--------------------TT--EESSSS--EEEEETTTTEEEEE-HHHHHHH-HHHHHHHHHHHHT-SSGGG--TTSPEEEEETTS-HHHHHHHHHHHBS--GGGSS--HHHHHHHHHHHHHTT-TGGGHHHHHHHT---GGG--SHHHHHHHHHHHHHTT-HHHHHHHHHHHHHT--S--HHHHHHSSSHHHHHHHHHHHHHHHHHHHHHTS-----HHHHHT-SS-SSSPPTT-S-GGGG-

Sequence (490 aa):
MSAPSPPTADNGNKNSFILSAVDIAQVGENGHVILVVGPQQGKIQVSSDFLKYISPVFRAMFNSLMSEGEALRNKVDGFPVEIVLSDDNPRALVLALRALYGADVSTKTIAVEEIQQIAIFADKYDIVERLGFAAACWLNVPTSAITRAETAWTLLIAAYLLKRERAFLDTSKMLSSKWKGSLLKFALEAHDRDLGLRLAIAIEELRNYSMTKRQELGLCLDCFMHATDSFVLRQNGCKSSGMHKMSAPSPPTADNGNKNSFILSAVDIAQVGENGHVILVVGPQQGKIQVSSDFLKYISPVFRAMFNSLMSEGEALRNKVDGFPVEIVLSDDNPRALVLALRALYGADVSTKTIAVEEIQQIAIFADKYDIVERLGFAAACWLNVPTSAITRAETAWTLLIAAYLLKRERAFLDTSKMLSSKWKGSLLKFALEAHDRDLGLRLAIAIEELRNYSMTKRQELGLCLDCFMHATDSFVLRQNGCKSSGMHK

Foldseek 3Di:
DDDPDPPDDPPPCPVPPPLDLPDAAEADPDAQAWEQAEPSRHIYGHHLVLLVVQFVQSVVVVVCCCVVVVVCVVPPPPHGHYDYHHHADNVLVSLLSNCLRVRDPVNQEDDLLSLLSVLVVCLVRVRLVSCLVVLVRHLPDDPVVDDDLLSLLSSLNSCLSSVPFVSNFVSLLCNLPVDDDQCQVVLCPDPDNVVSVLSRVQSVLQNVVCVVVVHRTGWGSQCSVVPDPHRRDDDPPRPPVVRND/DDPPDPPDDPPPCPVPPPLDLPDAAEADPDAQAWEQAEPSRHIYGHHLVLLVVQFVQSVVVVVCVCVVPCQVVVPPPPHGHYHYHHHADPVLVSLLSNCLRVRDPVNQEDDLLSLLSVLVVCLVRVRLVSCLVVLVRHLPDDPVVDDDLLSLLSSLNSCLSSVPFVSNFVSLLCNLPVDDDQCQVVLCPDPDNVVSVLSRVQSVLQNVVCVVVVHRTGWGSQCSVVPDPHRRDDDPPRPPVVRND